Protein AF-I1C6S1-F1 (afdb_monomer)

Sequence (406 aa):
MVNEQPVQAHLFEYTTQLSVDSELRIRGAEKGIVPVQILFCLKEQNAKKINSHRWFFNAFGPILQPNICVLLDVGTRPGNTSIYHLWKAFDANRHVGGACGEICVMKGTACVDLLNPLVAAQNFEYKMSNILDKPLESVFGYISVLPGAFSAYRYAAIQNDIQGMGPLQKYFLGEQQADTENIFSANMYLAEDRILCFELLAKKHQQWVLNFVNLIFSWLGMANFYLTFYFVTKSLTLPEMDPLGDGWGERVFSGLWYLYIFLFISSFICSLGNRPQGSKWMFTLSVIAYGIIMMYMTFAGGWLAYRTLQKGMQSPEWDPNDTLKNFSLLMNQSEFRDVVISLLATYGLYILSSLFYMDPWHMITSFVQYLFLLPTYVNILNVYAFCNIHDVRQVKGKVIDCTLKI

Secondary structure (DSSP, 8-state):
-BTTBPP-EEEEEEEE--EE-TTS-EE-GGGTPPPEEEEEEEESS--HHHHHHHIIIIIIHHHH--SEEEEE-TTEEE-TTHHHHHHHHHHH-TT--EEE--EEE---GGGGGGGSHHHHHHHHHHHHIIIIIHHHHHHTT--S---TTEEEEEHHHH---TTS-SHHHHHHHHHHGGGS--HHHHHHTS-HHHHHHHHHHS-TT-------HHHHHHHHHHHHHHHHHHHHHHHTTSTTT-SS-TTHHHHHHHHHHHHHHHHHHHHHHHTSS--TTTTHHHHHHHHHHHHHHHHHHHHHHHHHHHHHHHHHHTSTT--TT-HHHHHHHHHHSHHHHHHHHHHIIIIIHHHHHHHHTT-THHHHHTHHHHHHHHHIIIIIIHHHHHH-TT-------S-EEE----

Solvent-accessible surface area (backbone atoms only — not comparable to full-atom values): 22698 Å² total; per-residue (Å²): 104,59,94,89,36,79,62,63,59,48,79,47,78,49,69,43,71,66,45,69,49,98,85,71,45,80,44,41,53,94,77,74,51,77,70,51,77,45,76,49,75,48,62,70,60,94,66,63,70,70,51,52,49,44,47,49,58,70,58,47,30,74,76,67,62,52,71,64,46,75,43,72,38,93,64,48,44,71,35,98,58,27,68,59,55,58,51,45,54,46,70,78,32,83,85,50,45,64,53,60,60,47,63,41,64,60,36,57,78,94,46,55,44,37,75,42,50,67,53,12,18,49,41,31,52,41,50,49,39,62,68,48,53,50,53,52,24,52,76,63,73,44,59,74,61,48,52,73,52,44,26,35,33,26,36,78,54,39,47,45,48,97,87,59,55,38,24,50,45,60,49,49,41,44,72,68,45,71,83,54,97,43,70,73,61,49,35,71,42,40,52,41,54,28,44,41,41,49,36,56,45,67,37,85,98,54,94,64,76,82,74,68,61,62,59,51,51,59,63,47,41,41,55,52,49,51,49,49,50,50,52,50,45,52,55,27,43,40,83,90,53,26,90,75,42,97,63,44,26,47,54,52,36,52,53,53,50,54,49,51,53,51,47,51,53,49,42,46,57,54,10,58,92,37,54,70,77,73,45,49,64,63,48,52,51,44,46,52,54,41,23,52,53,41,52,50,49,54,50,40,50,52,50,49,54,50,51,47,51,53,55,49,64,70,39,94,83,55,47,98,86,40,68,67,61,42,50,52,56,39,56,66,37,67,73,46,33,53,53,51,52,51,49,42,63,58,53,42,48,53,52,52,52,26,52,77,68,72,58,49,59,44,66,74,69,9,39,70,40,27,55,38,44,43,53,38,57,49,44,49,50,42,42,31,50,72,52,25,38,75,65,66,71,72,94,82,80,81,60,36,37,29,47,62,80,134

pLDDT: mean 76.9, std 16.36, range [26.27, 95.0]

Radius of gyration: 26.45 Å; Cα contacts (8 Å, |Δi|>4): 467; chains: 1; bounding box: 71×45×87 Å

Structure (mmCIF, N/CA/C/O backbone):
data_AF-I1C6S1-F1
#
_entry.id   AF-I1C6S1-F1
#
loop_
_atom_site.group_PDB
_atom_site.id
_atom_site.type_symbol
_atom_site.label_atom_id
_atom_site.label_alt_id
_atom_site.label_comp_id
_atom_site.label_asym_id
_atom_site.label_entity_id
_atom_site.label_seq_id
_atom_site.pdbx_PDB_ins_code
_atom_site.Cartn_x
_atom_site.Cartn_y
_atom_site.Cartn_z
_atom_site.occupancy
_atom_site.B_iso_or_equiv
_atom_site.auth_seq_id
_atom_site.auth_comp_id
_atom_site.auth_asym_id
_atom_site.auth_atom_id
_atom_site.pdbx_PDB_model_num
ATOM 1 N N . MET A 1 1 ? -15.145 19.100 37.276 1.00 70.00 1 MET A N 1
ATOM 2 C CA . MET A 1 1 ? -14.825 18.392 38.536 1.00 70.00 1 MET A CA 1
ATOM 3 C C . MET A 1 1 ? -16.113 17.773 39.047 1.00 70.00 1 MET A C 1
ATOM 5 O O . MET A 1 1 ? -17.128 18.454 39.007 1.00 70.00 1 MET A O 1
ATOM 9 N N . VAL A 1 2 ? -16.089 16.518 39.484 1.00 76.81 2 VAL A N 1
ATOM 10 C CA . VAL A 1 2 ? -17.194 15.871 40.213 1.00 76.81 2 VAL A CA 1
ATOM 11 C C . VAL A 1 2 ? -16.588 15.376 41.518 1.00 76.81 2 VAL A C 1
ATOM 13 O O . VAL A 1 2 ? -15.567 14.696 41.477 1.00 76.81 2 VAL A O 1
ATOM 16 N N . ASN A 1 3 ? -17.155 15.766 42.661 1.00 83.31 3 ASN A N 1
ATOM 17 C CA . ASN A 1 3 ? -16.587 15.489 43.990 1.00 83.31 3 ASN A CA 1
ATOM 18 C C . ASN A 1 3 ? -15.103 15.887 44.106 1.00 83.31 3 ASN A C 1
ATOM 20 O O . ASN A 1 3 ? -14.283 15.093 44.551 1.00 83.31 3 ASN A O 1
ATOM 24 N N . GLU A 1 4 ? -14.749 17.085 43.622 1.00 87.31 4 GLU A N 1
ATOM 25 C CA . GLU A 1 4 ? -13.370 17.616 43.630 1.00 87.31 4 GLU A CA 1
ATOM 26 C C . GLU A 1 4 ? -12.339 16.798 42.832 1.00 87.31 4 GLU A C 1
ATOM 28 O O . GLU A 1 4 ? -11.170 17.171 42.769 1.00 87.31 4 GLU A O 1
ATOM 33 N N . GLN A 1 5 ? -12.762 15.734 42.143 1.00 87.62 5 GLN A N 1
ATOM 34 C CA . GLN A 1 5 ? -11.915 14.999 41.216 1.00 87.62 5 GLN A CA 1
ATOM 35 C C . GLN A 1 5 ? -12.082 15.522 39.783 1.00 87.62 5 GLN A C 1
ATOM 37 O O . GLN A 1 5 ? -13.198 15.863 39.353 1.00 87.62 5 GLN A O 1
ATOM 42 N N . PRO A 1 6 ? -10.985 15.595 39.008 1.00 89.00 6 PRO A N 1
ATOM 43 C CA . PRO A 1 6 ? -11.053 15.951 37.601 1.00 89.00 6 PRO A CA 1
ATOM 44 C C . PRO A 1 6 ? -11.845 14.887 36.836 1.00 89.00 6 PRO A C 1
ATOM 46 O O . PRO A 1 6 ? -11.572 13.690 36.934 1.00 89.00 6 PRO A O 1
ATOM 49 N N . VAL A 1 7 ? -12.832 15.338 36.062 1.00 89.44 7 VAL A N 1
ATOM 50 C CA . VAL A 1 7 ? -13.646 14.455 35.219 1.00 89.44 7 VAL A CA 1
ATOM 51 C C . VAL A 1 7 ? -12.772 13.955 34.076 1.00 89.44 7 VAL A C 1
ATOM 53 O O . VAL A 1 7 ? -12.179 14.755 33.359 1.00 89.44 7 VAL A O 1
ATOM 56 N N . GLN A 1 8 ? -12.678 12.635 33.922 1.00 88.62 8 GLN A N 1
ATOM 57 C CA . GLN A 1 8 ? -11.880 12.010 32.862 1.00 88.62 8 GLN A CA 1
ATOM 58 C C . GLN A 1 8 ? -12.703 11.794 31.583 1.00 88.62 8 GLN A C 1
ATOM 60 O O . GLN A 1 8 ? -12.204 11.975 30.469 1.00 88.62 8 GLN A O 1
ATOM 65 N N . ALA A 1 9 ? -13.972 11.415 31.740 1.00 91.00 9 ALA A N 1
ATOM 66 C CA . ALA A 1 9 ? -14.909 11.187 30.649 1.00 91.00 9 ALA A CA 1
ATOM 67 C C . ALA A 1 9 ? -16.363 11.314 31.130 1.00 91.00 9 ALA A C 1
ATOM 69 O O . ALA A 1 9 ? -16.652 11.139 32.315 1.00 91.00 9 ALA A O 1
ATOM 70 N N . HIS A 1 10 ? -17.269 11.561 30.187 1.00 92.00 10 HIS A N 1
ATOM 71 C CA . HIS A 1 10 ? -18.719 11.521 30.360 1.00 92.00 10 HIS A CA 1
ATOM 72 C C . HIS A 1 10 ? -19.256 10.270 29.673 1.00 92.00 10 HIS A C 1
ATOM 74 O O . HIS A 1 10 ? -18.976 10.048 28.492 1.00 92.00 10 HIS A O 1
ATOM 80 N N . LEU A 1 11 ? -20.009 9.452 30.405 1.00 93.00 11 LEU A N 1
ATOM 81 C CA . LEU A 1 11 ? -20.562 8.195 29.911 1.00 93.00 11 LEU A CA 1
ATOM 82 C C . LEU A 1 11 ? -22.083 8.283 29.832 1.00 93.00 11 LEU A C 1
ATOM 84 O O . LEU A 1 11 ? -22.741 8.675 30.793 1.00 93.00 11 LEU A O 1
ATOM 88 N N . PHE A 1 12 ? -22.625 7.866 28.696 1.00 94.44 12 PHE A N 1
ATOM 89 C CA . PHE A 1 12 ? -24.053 7.766 28.449 1.00 94.44 12 PHE A CA 1
ATOM 90 C C . PHE A 1 12 ? -24.362 6.358 27.954 1.00 94.44 12 PHE A C 1
ATOM 92 O O . PHE A 1 12 ? -23.634 5.813 27.123 1.00 94.44 12 PHE A O 1
ATOM 99 N N . GLU A 1 13 ? -25.448 5.779 28.445 1.00 93.06 13 GLU A N 1
ATOM 100 C CA . GLU A 1 13 ? -25.899 4.447 28.066 1.00 93.06 13 GLU A CA 1
ATOM 101 C C . GLU A 1 13 ? -27.357 4.505 27.627 1.00 93.06 13 GLU A C 1
ATOM 103 O O . GLU A 1 13 ? -28.200 5.114 28.286 1.00 93.06 13 GLU A O 1
ATOM 108 N N . TYR A 1 14 ? -27.651 3.863 26.504 1.00 91.00 14 TYR A N 1
ATOM 109 C CA . TYR A 1 14 ? -29.000 3.745 25.983 1.00 91.00 14 TYR A CA 1
ATOM 110 C C . TYR A 1 14 ? -29.180 2.397 25.295 1.00 91.00 14 TYR A C 1
ATOM 112 O O . TYR A 1 14 ? -28.425 2.052 24.392 1.00 91.00 14 TYR A O 1
ATOM 120 N N . THR A 1 15 ? -30.204 1.639 25.682 1.00 89.81 15 THR A N 1
ATOM 121 C CA . THR A 1 15 ? -30.571 0.404 24.980 1.00 89.81 15 THR A CA 1
ATOM 122 C C . THR A 1 15 ? -31.765 0.670 24.080 1.00 89.81 15 THR A C 1
ATOM 124 O O . THR A 1 15 ? -32.845 1.029 24.547 1.00 89.81 15 THR A O 1
ATOM 127 N N . THR A 1 16 ? -31.565 0.487 22.778 1.00 85.12 16 THR A N 1
ATOM 128 C CA . THR A 1 16 ? -32.624 0.633 21.777 1.00 85.12 16 THR A CA 1
ATOM 129 C C . THR A 1 16 ? -33.661 -0.479 21.955 1.00 85.12 16 THR A C 1
ATOM 131 O O . THR A 1 16 ? -33.343 -1.663 21.872 1.00 85.12 16 THR A O 1
ATOM 134 N N . GLN A 1 17 ? -34.912 -0.103 22.224 1.00 76.31 17 GLN A N 1
ATOM 135 C CA . GLN A 1 17 ? -36.039 -1.046 22.334 1.00 76.31 17 GLN A CA 1
ATOM 136 C C . GLN A 1 17 ? -36.890 -1.099 21.056 1.00 76.31 17 GLN A C 1
ATOM 138 O O . GLN A 1 17 ? -37.646 -2.044 20.846 1.00 76.31 17 GLN A O 1
ATOM 143 N N . LEU A 1 18 ? -36.765 -0.080 20.203 1.00 74.50 18 LEU A N 1
ATOM 144 C CA . LEU A 1 18 ? -37.539 0.103 18.981 1.00 74.50 18 LEU A CA 1
ATOM 145 C C . LEU A 1 18 ? -36.581 0.391 17.824 1.00 74.50 18 LEU A C 1
ATOM 147 O O . LEU A 1 18 ? -35.690 1.230 17.948 1.00 74.50 18 LEU A O 1
ATOM 151 N N . SER A 1 19 ? -36.775 -0.294 16.702 1.00 72.50 19 SER A N 1
ATOM 152 C CA . SER A 1 19 ? -36.085 -0.021 15.441 1.00 72.50 19 SER A CA 1
ATOM 153 C C . SER A 1 19 ? -37.051 0.647 14.470 1.00 72.50 19 SER A C 1
ATOM 155 O O . SER A 1 19 ? -38.246 0.360 14.487 1.00 72.50 19 SER A O 1
ATOM 157 N N . VAL A 1 20 ? -36.555 1.549 13.631 1.00 75.00 20 VAL A N 1
ATOM 158 C CA . VAL A 1 20 ? -37.346 2.218 12.593 1.00 75.00 20 VAL A CA 1
ATOM 159 C C . VAL A 1 20 ? -36.806 1.754 11.246 1.00 75.00 20 VAL A C 1
ATOM 161 O O . VAL A 1 20 ? -35.611 1.896 10.991 1.00 75.00 20 VAL A O 1
ATOM 164 N N . ASP A 1 21 ? -37.657 1.152 10.414 1.00 73.81 21 ASP A N 1
ATOM 165 C CA . ASP A 1 21 ? -37.255 0.701 9.077 1.00 73.81 21 ASP A CA 1
ATOM 166 C C . ASP A 1 21 ? -37.187 1.855 8.056 1.00 73.81 21 ASP A C 1
ATOM 168 O O . ASP A 1 21 ? -37.503 3.008 8.357 1.00 73.81 21 ASP A O 1
ATOM 172 N N . SER A 1 22 ? -36.742 1.550 6.832 1.00 74.81 22 SER A N 1
ATOM 173 C CA . SER A 1 22 ? -36.632 2.504 5.718 1.00 74.81 22 SER A CA 1
ATOM 174 C C . SER A 1 22 ? -37.953 3.181 5.348 1.00 74.81 22 SER A C 1
ATOM 176 O O . SER A 1 22 ? -37.940 4.263 4.764 1.00 74.81 22 SER A O 1
ATOM 178 N N . GLU A 1 23 ? -39.088 2.578 5.709 1.00 82.88 23 GLU A N 1
ATOM 179 C CA . GLU A 1 23 ? -40.425 3.134 5.506 1.00 82.88 23 GLU A CA 1
ATOM 180 C C . GLU A 1 23 ? -40.945 3.899 6.736 1.00 82.88 23 GLU A C 1
ATOM 182 O O . GLU A 1 23 ? -42.141 4.187 6.817 1.00 82.88 23 GLU A O 1
ATOM 187 N N . LEU A 1 24 ? -40.068 4.229 7.694 1.00 78.69 24 LEU A N 1
ATOM 188 C CA . LEU A 1 24 ? -40.395 4.897 8.958 1.00 78.69 24 LEU A CA 1
ATOM 189 C C . LEU A 1 24 ? -41.366 4.105 9.846 1.00 78.69 24 LEU A C 1
ATOM 191 O O . LEU A 1 24 ? -42.055 4.678 10.693 1.00 78.69 24 LEU A O 1
ATOM 195 N N . ARG A 1 25 ? -41.433 2.779 9.689 1.00 79.56 25 ARG A N 1
ATOM 196 C CA . ARG A 1 25 ? -42.281 1.933 10.530 1.00 79.56 25 ARG A CA 1
ATOM 197 C C . ARG A 1 25 ? -41.491 1.454 11.729 1.00 79.56 25 ARG A C 1
ATOM 199 O O . ARG A 1 25 ? -40.398 0.900 11.608 1.00 79.56 25 ARG A O 1
ATOM 206 N N . ILE A 1 26 ? -42.095 1.629 12.895 1.00 77.31 26 ILE A N 1
ATOM 207 C CA . ILE A 1 26 ? -41.559 1.114 14.146 1.00 77.31 26 ILE A CA 1
ATOM 208 C C . ILE A 1 26 ? -41.688 -0.411 14.133 1.00 77.31 26 ILE A C 1
ATOM 210 O O . ILE A 1 26 ? -42.755 -0.969 13.865 1.00 77.31 26 ILE A O 1
ATOM 214 N N . ARG A 1 27 ? -40.585 -1.091 14.418 1.00 72.62 27 ARG A N 1
ATOM 215 C CA . ARG A 1 27 ? -40.508 -2.532 14.614 1.00 72.62 27 ARG A CA 1
ATOM 216 C C . ARG A 1 27 ? -39.891 -2.803 15.981 1.00 72.62 27 ARG A C 1
ATOM 218 O O . ARG A 1 27 ? -38.793 -2.329 16.269 1.00 72.62 27 ARG A O 1
ATOM 225 N N . GLY A 1 28 ? -40.616 -3.538 16.817 1.00 69.94 28 GLY A N 1
ATOM 226 C CA . GLY A 1 28 ? -40.153 -3.966 18.130 1.00 69.94 28 GLY A CA 1
ATOM 227 C C . GLY A 1 28 ? -39.590 -5.386 18.134 1.00 69.94 28 GLY A C 1
ATOM 228 O O . GLY A 1 28 ? -39.399 -6.028 17.092 1.00 69.94 28 GLY A O 1
ATOM 229 N N . ALA A 1 29 ? -39.369 -5.892 19.346 1.00 67.25 29 ALA A N 1
ATOM 230 C CA . ALA A 1 29 ? -38.900 -7.250 19.603 1.00 67.25 29 ALA A CA 1
ATOM 231 C C . ALA A 1 29 ? -39.845 -8.328 19.035 1.00 67.25 29 ALA A C 1
ATOM 233 O O . ALA A 1 29 ? -39.376 -9.407 18.673 1.00 67.25 29 ALA A O 1
ATOM 234 N N . GLU A 1 30 ? -41.146 -8.037 18.859 1.00 70.38 30 GLU A N 1
ATOM 235 C CA . GLU A 1 30 ? -42.109 -8.977 18.262 1.00 70.38 30 GLU A CA 1
ATOM 236 C C . GLU A 1 30 ? -41.764 -9.418 16.827 1.00 70.38 30 GLU A C 1
ATOM 238 O O . GLU A 1 30 ? -42.276 -10.431 16.355 1.00 70.38 30 GLU A O 1
ATOM 243 N N . LYS A 1 31 ? -40.873 -8.698 16.130 1.00 70.44 31 LYS A N 1
ATOM 244 C CA . LYS A 1 31 ? -40.375 -9.063 14.792 1.00 70.44 31 LYS A CA 1
ATOM 245 C C . LYS A 1 31 ? -38.963 -9.660 14.798 1.00 70.44 31 LYS A C 1
ATOM 247 O O . LYS A 1 31 ? -38.323 -9.703 13.751 1.00 70.44 31 LYS A O 1
ATOM 252 N N . GLY A 1 32 ? -38.472 -10.109 15.955 1.00 70.56 32 GLY A N 1
ATOM 253 C CA . GLY A 1 32 ? -37.143 -10.714 16.093 1.00 70.56 32 GLY A CA 1
ATOM 254 C C . GLY A 1 32 ? -35.993 -9.706 16.034 1.00 70.56 32 GLY A C 1
ATOM 255 O O . GLY A 1 32 ? -34.856 -10.088 15.763 1.00 70.56 32 GLY A O 1
ATOM 256 N N . ILE A 1 33 ? -36.274 -8.419 16.262 1.00 72.06 33 ILE A N 1
ATOM 257 C CA . ILE A 1 33 ? -35.238 -7.387 16.331 1.00 72.06 33 ILE A CA 1
ATOM 258 C C . ILE A 1 33 ? -34.552 -7.475 17.689 1.00 72.06 33 ILE A C 1
ATOM 260 O O . ILE A 1 33 ? -35.187 -7.331 18.733 1.00 72.06 33 ILE A O 1
ATOM 264 N N . VAL A 1 34 ? -33.245 -7.720 17.655 1.00 75.88 34 VAL A N 1
ATOM 265 C CA . VAL A 1 34 ? -32.411 -7.799 18.852 1.00 75.88 34 VAL A CA 1
ATOM 266 C C . VAL A 1 34 ? -32.103 -6.374 19.337 1.00 75.88 34 VAL A C 1
ATOM 268 O O . VAL A 1 34 ? -31.671 -5.554 18.522 1.00 75.88 34 VAL A O 1
ATOM 271 N N . PRO A 1 35 ? -32.308 -6.058 20.630 1.00 81.75 35 PRO A N 1
ATOM 272 C CA . PRO A 1 35 ? -31.956 -4.758 21.193 1.00 81.75 35 PRO A CA 1
ATOM 273 C C . PRO A 1 35 ? -30.472 -4.447 20.988 1.00 81.75 35 PRO A C 1
ATOM 275 O O . PRO A 1 35 ? -29.617 -5.301 21.226 1.00 81.75 35 PRO A O 1
ATOM 278 N N . VAL A 1 36 ? -30.157 -3.213 20.597 1.00 85.94 36 VAL A N 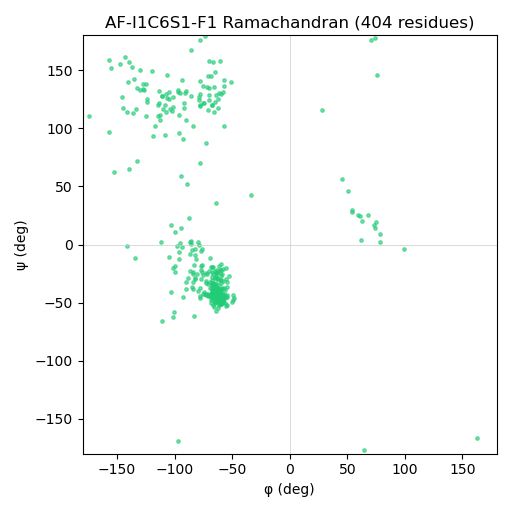1
ATOM 279 C CA . VAL A 1 36 ? -28.773 -2.726 20.526 1.00 85.94 36 VAL A CA 1
ATOM 280 C C . VAL A 1 36 ? -28.516 -1.809 21.714 1.00 85.94 36 VAL A C 1
ATOM 282 O O . VAL A 1 36 ? -29.148 -0.756 21.836 1.00 85.94 36 VAL A O 1
ATOM 285 N N . GLN A 1 37 ? -27.586 -2.208 22.579 1.00 90.62 37 GLN A N 1
ATOM 286 C CA . GLN A 1 37 ? -27.047 -1.366 23.643 1.00 90.62 37 GLN A CA 1
ATOM 287 C C . GLN A 1 37 ? -26.006 -0.412 23.051 1.00 90.62 37 GLN A C 1
ATOM 289 O O . GLN A 1 37 ? -25.070 -0.830 22.371 1.00 90.62 37 GLN A O 1
ATOM 294 N N . ILE A 1 38 ? -26.177 0.877 23.311 1.00 91.38 38 ILE A N 1
ATOM 295 C CA . ILE A 1 38 ? -25.301 1.949 22.855 1.00 91.38 38 ILE A CA 1
ATOM 296 C C . ILE A 1 38 ? -24.650 2.566 24.088 1.00 91.38 38 ILE A C 1
ATOM 298 O O . ILE A 1 38 ? -25.331 3.105 24.958 1.00 91.38 38 ILE A O 1
ATOM 302 N N . LEU A 1 39 ? -23.322 2.508 24.133 1.00 93.12 39 LEU A N 1
ATOM 303 C CA . LEU A 1 39 ? -22.500 3.180 25.133 1.00 93.12 39 LEU A CA 1
ATOM 304 C C . LEU A 1 39 ? -21.740 4.312 24.446 1.00 93.12 39 LEU A C 1
ATOM 306 O O . LEU A 1 39 ? -20.916 4.067 23.563 1.00 93.12 39 LEU A O 1
ATOM 310 N N . PHE A 1 40 ? -22.013 5.552 24.839 1.00 93.38 40 PHE A N 1
ATOM 311 C CA . PHE A 1 40 ? -21.313 6.730 24.343 1.00 93.38 40 PHE A CA 1
ATOM 312 C C . PHE A 1 40 ? -20.388 7.278 25.429 1.00 93.38 40 PHE A C 1
ATOM 314 O O . PHE A 1 40 ? -20.842 7.751 26.468 1.00 93.38 40 PHE A O 1
ATOM 321 N N . CYS A 1 41 ? -19.081 7.210 25.179 1.00 93.12 41 CYS A N 1
ATOM 322 C CA . CYS A 1 41 ? -18.044 7.704 26.079 1.00 93.12 41 CYS A CA 1
ATOM 323 C C . CYS A 1 41 ? -17.339 8.909 25.446 1.00 93.12 41 CYS A C 1
ATOM 325 O O . CYS A 1 41 ? -16.621 8.768 24.453 1.00 93.12 41 CYS A O 1
ATOM 327 N N . LEU A 1 42 ? -17.540 10.093 26.024 1.00 92.00 42 LEU A N 1
ATOM 328 C CA . LEU A 1 42 ? -16.892 11.332 25.611 1.00 92.00 42 LEU A CA 1
ATOM 329 C C . LEU A 1 42 ? -15.749 11.663 26.570 1.00 92.00 42 LEU A C 1
ATOM 331 O O . LEU A 1 42 ? -15.978 11.955 27.740 1.00 92.00 42 LEU A O 1
ATOM 335 N N . LYS A 1 43 ? -14.514 11.653 26.074 1.00 90.62 43 LYS A N 1
ATOM 336 C CA . LYS A 1 43 ? -13.332 12.026 26.864 1.00 90.62 43 LYS A CA 1
ATOM 337 C C . LYS A 1 43 ? -13.265 13.542 27.037 1.00 90.62 43 LYS A C 1
ATOM 339 O O . LYS A 1 43 ? -13.427 14.264 26.057 1.00 90.62 43 LYS A O 1
ATOM 344 N N . GLU A 1 44 ? -12.950 14.002 28.246 1.00 89.69 44 GLU A N 1
ATOM 345 C CA . GLU A 1 44 ? -12.831 15.438 28.553 1.00 89.69 44 GLU A CA 1
ATOM 346 C C . GLU A 1 44 ? -11.656 16.083 27.801 1.00 89.69 44 GLU A C 1
ATOM 348 O O . GLU A 1 44 ? -11.733 17.211 27.322 1.00 89.69 44 GLU A O 1
ATOM 353 N N . GLN A 1 45 ? -10.557 15.337 27.658 1.00 86.00 45 GLN A N 1
ATOM 354 C CA . GLN A 1 45 ? -9.363 15.769 26.940 1.00 86.00 45 GLN A CA 1
ATOM 355 C C . GLN A 1 45 ? -9.060 14.839 25.764 1.00 86.00 45 GLN A C 1
ATOM 357 O O . GLN A 1 45 ? -9.304 13.627 25.800 1.00 86.00 45 GLN A O 1
ATOM 362 N N . ASN A 1 46 ? -8.469 15.397 24.705 1.00 82.19 46 ASN A N 1
ATOM 363 C CA . ASN A 1 46 ? -8.034 14.610 23.558 1.00 82.19 46 ASN A CA 1
ATOM 364 C C . ASN A 1 46 ? -6.787 13.774 23.898 1.00 82.19 46 ASN A C 1
ATOM 366 O O . ASN A 1 46 ? -5.653 14.163 23.629 1.00 82.19 46 ASN A O 1
ATOM 370 N N . ALA A 1 47 ? -7.021 12.578 24.434 1.00 79.00 47 ALA A N 1
ATOM 371 C CA . ALA A 1 47 ? -5.987 11.613 24.795 1.00 79.00 47 ALA A CA 1
ATOM 372 C C . ALA A 1 47 ? -5.564 10.676 23.637 1.00 79.00 47 ALA A C 1
ATOM 374 O O . ALA A 1 47 ? -5.044 9.592 23.876 1.00 79.00 47 ALA A O 1
ATOM 375 N N . LYS A 1 48 ? -5.769 11.065 22.365 1.00 79.19 48 LYS A N 1
ATOM 376 C CA . LYS A 1 48 ? -5.377 10.287 21.162 1.00 79.19 48 LYS A CA 1
ATOM 377 C C . LYS A 1 48 ? -6.127 8.937 21.003 1.00 79.19 48 LYS A C 1
ATOM 379 O O . LYS A 1 48 ? -7.067 8.635 21.740 1.00 79.19 48 LYS A O 1
ATOM 384 N N . LYS A 1 49 ? -5.760 8.166 19.963 1.00 80.31 49 LYS A N 1
ATOM 385 C CA . LYS A 1 49 ? -6.393 6.896 19.530 1.00 80.31 49 LYS A CA 1
ATOM 386 C C . LYS A 1 49 ? -6.224 5.773 20.560 1.00 80.31 49 LYS A C 1
ATOM 388 O O . LYS A 1 49 ? -7.228 5.242 21.021 1.00 80.31 49 LYS A O 1
ATOM 393 N N . ILE A 1 50 ? -4.985 5.491 20.976 1.00 80.12 50 ILE A N 1
ATOM 394 C CA . ILE A 1 50 ? -4.650 4.377 21.882 1.00 80.12 50 ILE A CA 1
ATOM 395 C C . ILE A 1 50 ? -5.425 4.424 23.208 1.00 80.12 50 ILE A C 1
ATOM 397 O O . ILE A 1 50 ? -5.958 3.414 23.657 1.00 80.12 50 ILE A O 1
ATOM 401 N N . ASN A 1 51 ? -5.620 5.617 23.771 1.00 86.44 51 ASN A N 1
ATOM 402 C CA . ASN A 1 51 ? -6.417 5.794 24.978 1.00 86.44 51 ASN A CA 1
ATOM 403 C C . ASN A 1 51 ? -7.899 5.429 24.767 1.00 86.44 51 ASN A C 1
ATOM 405 O O . ASN A 1 51 ? -8.540 4.869 25.650 1.00 86.44 51 ASN A O 1
ATOM 409 N N . SER A 1 52 ? -8.449 5.697 23.578 1.00 88.12 52 SER A N 1
ATOM 410 C CA . SER A 1 52 ? -9.817 5.280 23.229 1.00 88.12 52 SER A CA 1
ATOM 411 C C . SER A 1 52 ? -9.926 3.755 23.161 1.00 88.12 52 SER A C 1
ATOM 413 O O . S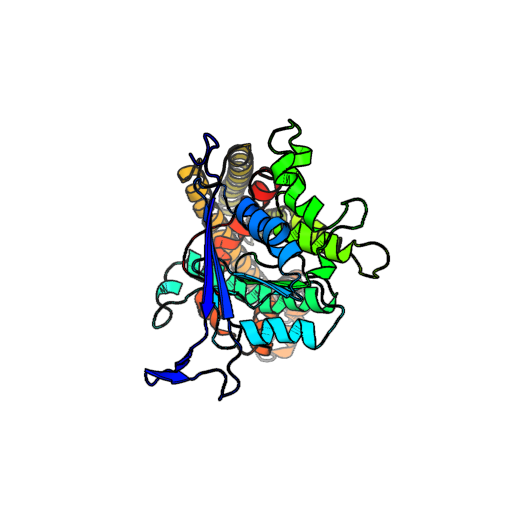ER A 1 52 ? -10.904 3.186 23.638 1.00 88.12 52 SER A O 1
ATOM 415 N N . HIS A 1 53 ? -8.895 3.078 22.644 1.00 88.88 53 HIS A N 1
ATOM 416 C CA . HIS A 1 53 ? -8.826 1.617 22.677 1.00 88.88 53 HIS A CA 1
ATOM 417 C C . HIS A 1 53 ? -8.696 1.089 24.110 1.00 88.88 53 HIS A C 1
ATOM 419 O O . HIS A 1 53 ? -9.260 0.044 24.415 1.00 88.88 53 HIS A O 1
ATOM 425 N N . ARG A 1 54 ? -8.012 1.808 25.010 1.00 88.00 54 ARG A N 1
ATOM 426 C CA . ARG A 1 54 ? -7.925 1.446 26.434 1.00 88.00 54 ARG A CA 1
ATOM 427 C C . ARG A 1 54 ? -9.296 1.484 27.106 1.00 88.00 54 ARG A C 1
ATOM 429 O O . ARG A 1 54 ? -9.647 0.530 27.793 1.00 88.00 54 ARG A O 1
ATOM 436 N N . TRP A 1 55 ? -10.094 2.524 26.860 1.00 90.94 55 TRP A N 1
ATOM 437 C CA . TRP A 1 55 ? -11.495 2.558 27.298 1.00 90.94 55 TRP A CA 1
ATOM 438 C C . TRP A 1 55 ? -12.282 1.364 26.746 1.00 90.94 55 TRP A C 1
ATOM 440 O O . TRP A 1 55 ? -12.955 0.660 27.493 1.00 90.94 55 TRP A O 1
ATOM 450 N N . PHE A 1 56 ? -12.141 1.084 25.453 1.00 92.06 56 PHE A N 1
ATOM 451 C CA . PHE A 1 56 ? -12.840 -0.019 24.802 1.00 92.06 56 PHE A CA 1
ATOM 452 C C . PHE A 1 56 ? -12.463 -1.402 25.369 1.00 92.06 56 PHE A C 1
ATOM 454 O O . PHE A 1 56 ? -13.337 -2.137 25.824 1.00 92.06 56 PHE A O 1
ATOM 461 N N . PHE A 1 57 ? -11.174 -1.750 25.397 1.00 91.31 57 PHE A N 1
ATOM 462 C CA . PHE A 1 57 ? -10.707 -3.086 25.774 1.00 91.31 57 PHE A CA 1
ATOM 463 C C . PHE A 1 57 ? -10.543 -3.302 27.278 1.00 91.31 57 PHE A C 1
ATOM 465 O O . PHE A 1 57 ? -10.827 -4.402 27.738 1.00 91.31 57 PHE A O 1
ATOM 472 N N . ASN A 1 58 ? -10.089 -2.298 28.038 1.00 89.50 58 ASN A N 1
ATOM 473 C CA . ASN A 1 58 ? -9.755 -2.468 29.459 1.00 89.50 58 ASN A CA 1
ATOM 474 C C . ASN A 1 58 ? -10.836 -1.936 30.407 1.00 89.50 58 ASN A C 1
ATOM 476 O O . ASN A 1 58 ? -10.850 -2.353 31.561 1.00 89.50 58 ASN A O 1
ATOM 480 N N . ALA A 1 59 ? -11.722 -1.038 29.958 1.00 90.94 59 ALA A N 1
ATOM 481 C CA . ALA A 1 59 ? -12.836 -0.563 30.784 1.00 90.94 59 ALA A CA 1
ATOM 482 C C . ALA A 1 59 ? -14.150 -1.268 30.421 1.00 90.94 59 ALA A C 1
ATOM 484 O O . ALA A 1 59 ? -14.732 -1.939 31.267 1.00 90.94 59 ALA A O 1
ATOM 485 N N . PHE A 1 60 ? -14.598 -1.182 29.164 1.00 93.06 60 PHE A N 1
ATOM 486 C CA . PHE A 1 60 ? -15.874 -1.786 28.752 1.00 93.06 60 PHE A CA 1
ATOM 487 C C . PHE A 1 60 ? -15.767 -3.293 28.494 1.00 93.06 60 PHE A C 1
ATOM 489 O O . PHE A 1 60 ? -16.650 -4.051 28.892 1.00 93.06 60 PHE A O 1
ATOM 496 N N . GLY A 1 61 ? -14.674 -3.746 27.874 1.00 92.44 61 GLY A N 1
ATOM 497 C CA . GLY A 1 61 ? -14.437 -5.153 27.539 1.00 92.44 61 GLY A CA 1
ATOM 498 C C . GLY A 1 61 ? -14.635 -6.135 28.705 1.00 92.44 61 GLY A C 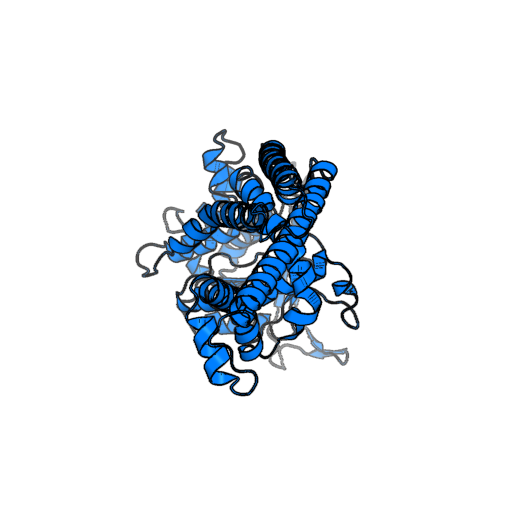1
ATOM 499 O O . GLY A 1 61 ? -15.350 -7.121 28.526 1.00 92.44 61 GLY A O 1
ATOM 500 N N . PRO A 1 62 ? -14.059 -5.912 29.904 1.00 91.69 62 PRO A N 1
ATOM 501 C CA . PRO A 1 62 ? -14.202 -6.840 31.026 1.00 91.69 62 PRO A CA 1
ATOM 502 C C . PRO A 1 62 ? -15.625 -6.906 31.586 1.00 91.69 62 PRO A C 1
ATOM 504 O O . PRO A 1 62 ? -16.010 -7.948 32.106 1.00 91.69 62 PRO A O 1
ATOM 507 N N . ILE A 1 63 ? -16.392 -5.817 31.461 1.00 92.69 63 ILE A N 1
ATOM 508 C CA . ILE A 1 63 ? -17.778 -5.721 31.935 1.00 92.69 63 ILE A CA 1
ATOM 509 C C . ILE A 1 63 ? -18.719 -6.435 30.960 1.00 92.69 63 ILE A C 1
ATOM 511 O O . ILE A 1 63 ? -19.573 -7.209 31.379 1.00 92.69 63 ILE A O 1
ATOM 515 N N . LEU A 1 64 ? -18.553 -6.187 29.658 1.00 92.25 64 LEU A N 1
ATOM 516 C CA . LEU A 1 64 ? -19.440 -6.717 28.618 1.00 92.25 64 LEU A CA 1
ATOM 517 C C . LEU A 1 64 ? -19.078 -8.138 28.171 1.00 92.25 64 LEU A C 1
ATOM 519 O O . LEU A 1 64 ? -19.926 -8.829 27.617 1.00 92.25 64 LEU A O 1
ATOM 523 N N . GLN A 1 65 ? -17.820 -8.549 28.358 1.00 93.44 65 GLN A N 1
ATOM 524 C CA . GLN A 1 65 ? -17.267 -9.829 27.899 1.00 93.44 65 GLN A CA 1
ATOM 525 C C . GLN A 1 65 ? -17.659 -10.172 26.445 1.00 93.44 65 GLN A C 1
ATOM 527 O O . GLN A 1 65 ? -18.244 -11.226 26.185 1.00 93.44 65 GLN A O 1
ATOM 532 N N . PRO A 1 66 ? -17.365 -9.289 25.469 1.00 93.62 66 PRO A N 1
ATOM 533 C CA . PRO A 1 66 ? -17.791 -9.500 24.092 1.00 93.62 66 PRO A CA 1
ATOM 534 C C . PRO A 1 66 ? -17.113 -10.734 23.487 1.00 93.62 66 PRO A C 1
ATOM 536 O O . PRO A 1 66 ? -15.956 -11.020 23.769 1.00 93.62 66 PRO A O 1
ATOM 539 N N . ASN A 1 67 ? -17.791 -11.436 22.577 1.00 91.44 67 ASN A N 1
ATOM 540 C CA . ASN A 1 67 ? -17.154 -12.518 21.814 1.00 91.44 67 ASN A CA 1
ATOM 541 C C . ASN A 1 67 ? -16.170 -11.966 20.768 1.00 91.44 67 ASN A C 1
ATOM 543 O O . ASN A 1 67 ? -15.071 -12.497 20.572 1.00 91.44 67 ASN A O 1
ATOM 547 N N . ILE A 1 68 ? -16.584 -10.897 20.083 1.00 90.88 68 ILE A N 1
ATOM 548 C CA . ILE A 1 68 ? -15.857 -10.249 18.990 1.00 90.88 68 ILE A CA 1
ATOM 549 C C . ILE A 1 68 ? -15.868 -8.743 19.235 1.00 90.88 68 ILE A C 1
ATOM 551 O O . ILE A 1 68 ? -16.901 -8.152 19.544 1.00 90.88 68 ILE A O 1
ATOM 555 N N . CYS A 1 69 ? -14.706 -8.135 19.068 1.00 91.25 69 CYS A N 1
ATOM 556 C CA . CYS A 1 69 ? -14.459 -6.713 19.197 1.00 91.25 69 CYS A CA 1
ATOM 557 C C . CYS A 1 69 ? -14.208 -6.127 17.809 1.00 91.25 69 CYS A C 1
ATOM 559 O O . CYS A 1 69 ? -13.253 -6.539 17.157 1.00 91.25 69 CYS A O 1
ATOM 561 N N . VAL A 1 70 ? -15.022 -5.169 17.366 1.00 89.12 70 VAL A N 1
ATOM 562 C CA . VAL A 1 70 ? -14.847 -4.490 16.071 1.00 89.12 70 VAL A CA 1
ATOM 563 C C . VAL A 1 70 ? -14.356 -3.065 16.309 1.00 89.12 70 VAL A C 1
ATOM 565 O O . VAL A 1 70 ? -14.945 -2.335 17.103 1.00 89.12 70 VAL A O 1
ATOM 568 N N . LEU A 1 71 ? -13.291 -2.675 15.614 1.00 87.75 71 LEU A N 1
ATOM 569 C CA . LEU A 1 71 ? -12.756 -1.319 15.584 1.00 87.75 71 LEU A CA 1
ATOM 570 C C . LEU A 1 71 ? -13.124 -0.673 14.245 1.00 87.75 71 LEU A C 1
ATOM 572 O O . LEU A 1 71 ? -12.831 -1.224 13.181 1.00 87.75 71 LEU A O 1
ATOM 576 N N . LEU A 1 72 ? -13.774 0.487 14.309 1.00 86.75 72 LEU A N 1
ATOM 577 C CA . LEU A 1 72 ? -14.195 1.267 13.149 1.00 86.75 72 LEU A CA 1
ATOM 578 C C . LEU A 1 72 ? -13.814 2.733 13.372 1.00 86.75 72 LEU A C 1
ATOM 580 O O . LEU A 1 72 ? -14.316 3.374 14.297 1.00 86.75 72 LEU A O 1
ATOM 584 N N . ASP A 1 73 ? -12.933 3.258 12.524 1.00 83.38 73 ASP A N 1
ATOM 585 C CA . ASP A 1 73 ? -12.509 4.654 12.609 1.00 83.38 73 ASP A CA 1
ATOM 586 C C . ASP A 1 73 ? -13.628 5.614 12.172 1.00 83.38 73 ASP A C 1
ATOM 588 O O . ASP A 1 73 ? -14.392 5.363 11.235 1.00 83.38 73 ASP A O 1
ATOM 592 N N . VAL A 1 74 ? -13.686 6.778 12.822 1.00 77.75 74 VAL A N 1
ATOM 593 C CA . VAL A 1 74 ? -14.575 7.874 12.414 1.00 77.75 74 VAL A CA 1
ATOM 594 C C . VAL A 1 74 ? -14.147 8.382 11.036 1.00 77.75 74 VAL A C 1
ATOM 596 O O . VAL A 1 74 ? -13.013 8.826 10.854 1.00 77.75 74 VAL A O 1
ATOM 599 N N . GLY A 1 75 ? -15.074 8.350 10.078 1.00 76.69 75 GLY A N 1
ATOM 600 C CA . GLY A 1 75 ? -14.815 8.678 8.672 1.00 76.69 75 GLY A CA 1
ATOM 601 C C . GLY A 1 75 ? -14.620 7.452 7.776 1.00 76.69 75 GLY A C 1
ATOM 602 O O . GLY A 1 75 ? -14.516 7.617 6.563 1.00 76.69 75 GLY A O 1
ATOM 603 N N . THR A 1 76 ? -14.624 6.243 8.341 1.00 77.56 76 THR A N 1
ATOM 604 C CA . THR A 1 76 ? -14.713 5.003 7.570 1.00 77.56 76 THR A CA 1
ATOM 605 C C . THR A 1 76 ? -16.173 4.667 7.301 1.00 77.56 76 THR A C 1
ATOM 607 O O . THR A 1 76 ? -16.984 4.596 8.228 1.00 77.56 76 THR A O 1
ATOM 610 N N . ARG A 1 77 ? -16.517 4.425 6.035 1.00 83.06 77 ARG A N 1
ATOM 611 C CA . ARG A 1 77 ? -17.847 3.940 5.661 1.00 83.06 77 ARG A CA 1
ATOM 612 C C . ARG A 1 77 ? -17.810 2.415 5.516 1.00 83.06 77 ARG A C 1
ATOM 614 O O . ARG A 1 77 ? -17.166 1.926 4.594 1.00 83.06 77 ARG A O 1
ATOM 621 N N . PRO A 1 78 ? -18.464 1.641 6.398 1.00 81.62 78 PRO A N 1
ATOM 622 C CA . PRO A 1 78 ? -18.632 0.215 6.163 1.00 81.62 78 PRO A CA 1
ATOM 623 C C . PRO A 1 78 ? -19.655 -0.011 5.041 1.00 81.62 78 PRO A C 1
ATOM 625 O O . PRO A 1 78 ? -20.723 0.605 5.029 1.00 81.62 78 PRO A O 1
ATOM 628 N N . GLY A 1 79 ? -19.355 -0.922 4.114 1.00 81.19 79 GLY A N 1
ATOM 629 C CA . GLY A 1 79 ? -20.338 -1.419 3.154 1.00 81.19 79 GLY A CA 1
ATOM 630 C C . GLY A 1 79 ? -21.522 -2.116 3.841 1.00 81.19 79 GLY A C 1
ATOM 631 O O . GLY A 1 79 ? -21.402 -2.614 4.958 1.00 81.19 79 GLY A O 1
ATOM 632 N N . ASN A 1 80 ? -22.664 -2.204 3.154 1.00 81.69 80 ASN A N 1
ATOM 633 C CA . ASN A 1 80 ? -23.934 -2.666 3.741 1.00 81.69 80 ASN A CA 1
ATOM 634 C C . ASN A 1 80 ? -23.865 -4.052 4.414 1.00 81.69 80 ASN A C 1
ATOM 636 O O . ASN A 1 80 ? -24.602 -4.313 5.359 1.00 81.69 80 ASN A O 1
ATOM 640 N N . THR A 1 81 ? -22.991 -4.943 3.940 1.00 83.44 81 THR A N 1
ATOM 641 C CA . THR A 1 81 ? -22.814 -6.305 4.473 1.00 83.44 81 THR A CA 1
ATOM 642 C C . THR A 1 81 ? -21.464 -6.512 5.164 1.00 83.44 81 THR A C 1
ATOM 644 O O . THR A 1 81 ? -21.166 -7.620 5.613 1.00 83.44 81 THR A O 1
ATOM 647 N N . SER A 1 82 ? -20.624 -5.477 5.269 1.00 82.56 82 SER A N 1
ATOM 648 C CA . SER A 1 82 ? -19.221 -5.638 5.665 1.00 82.56 82 SER A CA 1
ATOM 649 C C . SER A 1 82 ? -19.073 -6.132 7.106 1.00 82.56 82 SER A C 1
ATOM 651 O O . SER A 1 82 ? -18.315 -7.063 7.359 1.00 82.56 82 SER A O 1
ATOM 653 N N . ILE A 1 83 ? -19.859 -5.596 8.043 1.00 85.19 83 ILE A N 1
ATOM 654 C CA . ILE A 1 83 ? -19.850 -6.033 9.449 1.00 85.19 83 ILE A CA 1
ATOM 655 C C . ILE A 1 83 ? -20.292 -7.499 9.566 1.00 85.19 83 ILE A C 1
ATOM 657 O O . ILE A 1 83 ? -19.675 -8.269 10.300 1.00 85.19 83 ILE A O 1
ATOM 661 N N . TYR A 1 84 ? -21.315 -7.905 8.805 1.00 86.12 84 TYR A N 1
ATOM 662 C CA . TYR A 1 84 ? -21.789 -9.290 8.784 1.00 86.12 84 TYR A CA 1
ATOM 663 C C . TYR A 1 84 ? -20.710 -10.251 8.275 1.00 86.12 84 TYR A C 1
ATOM 665 O O . TYR A 1 84 ? -20.448 -11.267 8.914 1.00 86.12 84 TYR A O 1
ATOM 673 N N . HIS A 1 85 ? -20.052 -9.935 7.156 1.00 81.94 85 HIS A N 1
ATOM 674 C CA . HIS A 1 85 ? -18.989 -10.784 6.611 1.00 81.94 85 HIS A CA 1
ATOM 675 C C . HIS A 1 85 ? -17.769 -10.848 7.529 1.00 81.94 85 HIS A C 1
ATOM 677 O O . HIS A 1 85 ? -17.189 -11.921 7.696 1.00 81.94 85 HIS A O 1
ATOM 683 N N . LEU A 1 86 ? -17.423 -9.729 8.168 1.00 82.94 86 LEU A N 1
ATOM 684 C CA . LEU A 1 86 ? -16.344 -9.679 9.145 1.00 82.94 86 LEU A CA 1
ATOM 685 C C . LEU A 1 86 ? -16.646 -10.590 10.340 1.00 82.94 86 LEU A C 1
ATOM 687 O O . LEU A 1 86 ? -15.800 -11.388 10.725 1.00 82.94 86 LEU A O 1
ATOM 691 N N . TRP A 1 87 ? -17.867 -10.533 10.877 1.00 86.00 87 TRP A N 1
ATOM 692 C CA . TRP A 1 87 ? -18.329 -11.437 11.932 1.00 86.00 87 TRP A CA 1
ATOM 693 C C . TRP A 1 87 ? -18.354 -12.905 11.475 1.00 86.00 87 TRP A C 1
ATOM 695 O O . TRP A 1 87 ? -17.852 -13.779 12.182 1.00 86.00 87 TRP A O 1
ATOM 705 N N . LYS A 1 88 ? -18.861 -13.179 10.265 1.00 84.25 88 LYS A N 1
ATOM 706 C CA . LYS A 1 88 ? -18.963 -14.531 9.695 1.00 84.25 88 LYS A CA 1
ATOM 707 C C . LYS A 1 88 ? -17.604 -15.227 9.600 1.00 84.25 88 LYS A C 1
ATOM 709 O O . LYS A 1 88 ? -17.547 -16.441 9.762 1.00 84.25 88 LYS A O 1
ATOM 714 N N . ALA A 1 89 ? -16.511 -14.490 9.391 1.00 81.25 89 ALA A N 1
ATOM 715 C CA . ALA A 1 89 ? -15.161 -15.059 9.399 1.00 81.25 89 ALA A CA 1
ATOM 716 C C . ALA A 1 89 ? -14.799 -15.705 10.754 1.00 81.25 89 ALA A C 1
ATOM 718 O O . ALA A 1 89 ? -14.189 -16.773 10.791 1.00 81.25 89 ALA A O 1
ATOM 719 N N . PHE A 1 90 ? -15.224 -15.099 11.868 1.00 82.81 90 PHE A N 1
ATOM 720 C CA . PHE A 1 90 ? -15.021 -15.648 13.214 1.00 82.81 90 PHE A CA 1
ATOM 721 C C . PHE A 1 90 ? -15.987 -16.783 13.554 1.00 82.81 90 PHE A C 1
ATOM 723 O O . PHE A 1 90 ? -15.641 -17.640 14.371 1.00 82.81 90 PHE A O 1
ATOM 730 N N . ASP A 1 91 ? -17.191 -16.766 12.985 1.00 85.94 91 ASP A N 1
ATOM 731 C CA . ASP A 1 91 ? -18.184 -17.828 13.167 1.00 85.94 91 ASP A CA 1
ATOM 732 C C . ASP A 1 91 ? -17.786 -19.097 12.395 1.00 85.94 91 ASP A C 1
ATOM 734 O O . ASP A 1 91 ? -17.786 -20.198 12.944 1.00 85.94 91 ASP A O 1
ATOM 738 N N . ALA A 1 92 ? -17.325 -18.929 11.152 1.00 80.75 92 ALA A N 1
ATOM 739 C CA . ALA A 1 92 ? -16.877 -20.021 10.294 1.00 80.75 92 ALA A CA 1
ATOM 740 C C . ALA A 1 92 ? -15.620 -20.727 10.825 1.00 80.75 92 ALA A C 1
ATOM 742 O O . ALA A 1 92 ? -15.475 -21.936 10.647 1.00 80.75 92 ALA A O 1
ATOM 743 N N . ASN A 1 93 ? -14.705 -19.996 11.473 1.00 77.12 93 ASN A N 1
ATOM 744 C CA . ASN A 1 93 ? -13.482 -20.573 12.022 1.00 77.12 93 ASN A CA 1
ATOM 745 C C . ASN A 1 93 ? -13.175 -20.049 13.435 1.00 77.12 93 ASN A C 1
ATOM 747 O O . ASN A 1 93 ? -12.803 -18.892 13.655 1.00 77.12 93 ASN A O 1
ATOM 751 N N . ARG A 1 94 ? -13.259 -20.962 14.411 1.00 78.62 94 ARG A N 1
ATOM 752 C CA . ARG A 1 94 ? -13.006 -20.679 15.833 1.00 78.62 94 ARG A CA 1
ATOM 753 C C . ARG A 1 94 ? -11.561 -20.272 16.132 1.00 78.62 94 ARG A C 1
ATOM 755 O O . ARG A 1 94 ? -11.338 -19.586 17.125 1.00 78.62 94 ARG A O 1
ATOM 762 N N . HIS A 1 95 ? -10.607 -20.640 15.279 1.00 76.56 95 HIS A N 1
ATOM 763 C CA . HIS A 1 95 ? -9.187 -20.321 15.450 1.00 76.56 95 HIS A CA 1
ATOM 764 C C . HIS A 1 95 ? -8.796 -18.937 14.913 1.00 76.56 95 HIS A C 1
ATOM 766 O O . HIS A 1 95 ? -7.667 -18.503 15.122 1.00 76.56 95 HIS A O 1
ATOM 772 N N . VAL A 1 96 ? -9.714 -18.207 14.270 1.00 78.31 96 VAL A N 1
ATOM 773 C CA . VAL A 1 96 ? -9.445 -16.835 13.816 1.00 78.31 96 VAL A CA 1
ATOM 774 C C . VAL A 1 96 ? -9.370 -15.900 15.024 1.00 78.31 96 VAL A C 1
ATOM 776 O O . VAL A 1 96 ? -10.355 -15.722 15.751 1.00 78.31 96 VAL A O 1
ATOM 779 N N . GLY A 1 97 ? -8.185 -15.323 15.242 1.00 76.06 97 GLY A N 1
ATOM 780 C CA . GLY A 1 97 ? -7.906 -14.347 16.302 1.00 76.06 97 GLY A CA 1
ATOM 781 C C . GLY A 1 97 ? -8.168 -12.895 15.890 1.00 76.06 97 GLY A C 1
ATOM 782 O O . GLY A 1 97 ? -8.565 -12.088 16.730 1.00 76.06 97 GLY A O 1
ATOM 783 N N . GLY A 1 98 ? -8.025 -12.578 14.601 1.00 82.12 98 GLY A N 1
ATOM 784 C CA . GLY A 1 98 ? -8.286 -11.256 14.038 1.00 82.12 98 GLY A CA 1
ATOM 785 C C . GLY A 1 98 ? -8.616 -11.325 12.548 1.00 82.12 98 GLY A C 1
ATOM 786 O O . GLY A 1 98 ? -8.193 -12.250 11.858 1.00 82.12 98 GLY A O 1
ATOM 787 N N . ALA A 1 99 ? -9.398 -10.363 12.067 1.00 79.31 99 ALA A N 1
ATOM 788 C CA . ALA A 1 99 ? -9.822 -10.261 10.675 1.00 79.31 99 ALA A CA 1
ATOM 789 C C . ALA A 1 99 ? -9.970 -8.789 10.267 1.00 79.31 99 ALA A C 1
ATOM 791 O O . ALA A 1 99 ? -10.209 -7.917 11.105 1.00 79.31 99 ALA A O 1
ATOM 792 N N . CYS A 1 100 ? -9.844 -8.499 8.973 1.00 79.56 100 CYS A N 1
ATOM 793 C CA . CYS A 1 100 ? -10.089 -7.168 8.421 1.00 79.56 100 CYS A CA 1
ATOM 794 C C . CYS A 1 100 ? -10.823 -7.249 7.085 1.00 79.56 100 CYS A C 1
ATOM 796 O O . CYS A 1 100 ? -10.783 -8.278 6.414 1.00 79.56 100 CYS A O 1
ATOM 798 N N . GLY A 1 101 ? -11.502 -6.161 6.721 1.00 69.50 101 GLY A N 1
ATOM 799 C CA . GLY A 1 101 ? -12.098 -6.012 5.395 1.00 69.50 101 GLY A CA 1
ATOM 800 C C . GLY A 1 101 ? -11.119 -5.458 4.359 1.00 69.50 101 GLY A C 1
ATOM 801 O O . GLY A 1 101 ? -10.062 -4.921 4.707 1.00 69.50 101 GLY A O 1
ATOM 802 N N . GLU A 1 102 ? -11.499 -5.546 3.081 1.00 74.31 102 GLU A N 1
ATOM 803 C CA . GLU A 1 102 ? -10.847 -4.772 2.022 1.00 74.31 102 GLU A CA 1
ATOM 804 C C . GLU A 1 102 ? -11.118 -3.275 2.251 1.00 74.31 102 GLU A C 1
ATOM 806 O O . GLU A 1 102 ? -12.230 -2.835 2.566 1.00 74.31 102 GLU A O 1
ATOM 811 N N . ILE A 1 103 ? -10.053 -2.497 2.094 1.00 72.31 103 ILE A N 1
ATOM 812 C CA . ILE A 1 103 ? -10.070 -1.042 2.159 1.00 72.31 103 ILE A CA 1
ATOM 813 C C . ILE A 1 103 ? -9.960 -0.502 0.742 1.00 72.31 103 ILE A C 1
ATOM 815 O O . ILE A 1 103 ? -9.057 -0.893 0.001 1.00 72.31 103 ILE A O 1
ATOM 819 N N . CYS A 1 104 ? -10.840 0.430 0.383 1.00 72.69 104 CYS A N 1
ATOM 820 C CA . CYS A 1 104 ? -10.775 1.129 -0.888 1.00 72.69 104 CYS A CA 1
ATOM 821 C C . CYS A 1 104 ? -10.876 2.650 -0.709 1.00 72.69 104 CYS A C 1
ATOM 823 O O . CYS A 1 104 ? -11.476 3.174 0.231 1.00 72.69 104 CYS A O 1
ATOM 825 N N . VAL A 1 105 ? -10.240 3.381 -1.621 1.00 75.56 105 VAL A N 1
ATOM 826 C CA . VAL A 1 105 ? -10.286 4.846 -1.612 1.00 75.56 105 VAL A CA 1
ATOM 827 C C . VAL A 1 105 ? -11.616 5.305 -2.193 1.00 75.56 105 VAL A C 1
ATOM 829 O O . VAL A 1 105 ? -12.081 4.753 -3.194 1.00 75.56 105 VAL A O 1
ATOM 832 N N . MET A 1 106 ? -12.213 6.351 -1.619 1.00 73.50 106 MET A N 1
ATOM 833 C CA . MET A 1 106 ? -13.344 7.007 -2.266 1.00 73.50 106 MET A CA 1
ATOM 834 C C . MET A 1 106 ? -12.893 7.664 -3.571 1.00 73.50 106 MET A C 1
ATOM 836 O O . MET A 1 106 ? -12.114 8.614 -3.575 1.00 73.50 106 MET A O 1
ATOM 840 N N . LYS A 1 107 ? -13.408 7.144 -4.687 1.00 76.50 107 LYS A N 1
ATOM 841 C CA . LYS A 1 107 ? -13.085 7.617 -6.042 1.00 76.50 107 LYS A CA 1
ATOM 842 C C . LYS A 1 107 ? -13.903 8.856 -6.445 1.00 76.50 107 LYS A C 1
ATOM 844 O O . LYS A 1 107 ? -13.631 9.455 -7.482 1.00 76.50 107 LYS A O 1
ATOM 849 N N . GLY A 1 108 ? -14.897 9.242 -5.643 1.00 75.62 108 GLY A N 1
ATOM 850 C CA . GLY A 1 108 ? -15.843 10.309 -5.972 1.00 75.62 108 GLY A CA 1
ATOM 851 C C . GLY A 1 108 ? -16.816 9.916 -7.091 1.00 75.62 108 GLY A C 1
ATOM 852 O O . GLY A 1 108 ? -16.731 8.830 -7.675 1.00 75.62 108 GLY A O 1
ATOM 853 N N . THR A 1 109 ? -17.767 10.801 -7.398 1.00 74.75 109 THR A N 1
ATOM 854 C CA . THR A 1 109 ? -18.706 10.601 -8.513 1.00 74.75 109 THR A CA 1
ATOM 855 C C . THR A 1 109 ? -17.924 10.487 -9.820 1.00 74.75 109 THR A C 1
ATOM 857 O O . THR A 1 109 ? -17.060 11.316 -10.090 1.00 74.75 109 THR A O 1
ATOM 860 N N . ALA A 1 110 ? -18.202 9.452 -10.617 1.00 77.94 110 ALA A N 1
ATOM 861 C CA . ALA A 1 110 ? -17.511 9.186 -11.884 1.00 77.94 110 ALA A CA 1
ATOM 862 C C . ALA A 1 110 ? -15.969 9.110 -11.779 1.00 77.94 110 ALA A C 1
ATOM 864 O O . ALA A 1 110 ? -15.267 9.420 -12.735 1.00 77.94 110 ALA A O 1
ATOM 865 N N . CYS A 1 111 ? -15.432 8.680 -10.630 1.00 80.94 111 CYS A N 1
ATOM 866 C CA . CYS A 1 111 ? -13.989 8.543 -10.393 1.00 80.94 111 CYS A CA 1
ATOM 867 C C . CYS A 1 111 ? -13.176 9.856 -10.464 1.00 80.94 111 CYS A C 1
ATOM 869 O O . CYS A 1 111 ? -11.956 9.812 -10.623 1.00 80.94 111 CYS A O 1
ATOM 871 N N . VAL A 1 112 ? -13.818 11.021 -10.317 1.00 83.56 112 VAL A N 1
ATOM 872 C CA . VAL A 1 112 ? -13.166 12.341 -10.432 1.00 83.56 112 VAL A CA 1
ATOM 873 C C . VAL A 1 112 ? -12.037 12.540 -9.413 1.00 83.56 112 VAL A C 1
ATOM 875 O O . VAL A 1 112 ? -11.051 13.204 -9.725 1.00 83.56 112 VAL A O 1
ATOM 878 N N . ASP A 1 113 ? -12.106 11.934 -8.224 1.00 82.88 113 ASP A N 1
ATOM 879 C CA . ASP A 1 113 ? -11.031 12.067 -7.231 1.00 82.88 113 ASP A CA 1
ATOM 880 C C . ASP A 1 113 ? -9.723 11.380 -7.666 1.00 82.88 113 ASP A C 1
ATOM 882 O O . ASP A 1 113 ? -8.660 11.757 -7.172 1.00 82.88 113 ASP A O 1
ATOM 886 N N . LEU A 1 114 ? -9.762 10.443 -8.626 1.00 85.12 114 LEU A N 1
ATOM 887 C CA . LEU A 1 114 ? -8.558 9.834 -9.212 1.00 85.12 114 LEU A CA 1
ATOM 888 C C . LEU A 1 114 ? -7.754 10.815 -10.081 1.00 85.12 114 LEU A C 1
ATOM 890 O O . LEU A 1 114 ? -6.607 10.530 -10.415 1.00 85.12 114 LEU A O 1
ATOM 894 N N . LEU A 1 115 ? -8.307 11.987 -10.417 1.00 83.06 115 LEU A N 1
ATOM 895 C CA . LEU A 1 115 ? -7.531 13.067 -11.034 1.00 83.06 115 LEU A CA 1
ATOM 896 C C . LEU A 1 115 ? -6.440 13.593 -10.094 1.00 83.06 115 LEU A C 1
ATOM 898 O O . LEU A 1 115 ? -5.434 14.133 -10.551 1.00 83.06 115 LEU A O 1
ATOM 902 N N . ASN A 1 116 ? -6.616 13.437 -8.779 1.00 85.25 116 ASN A N 1
ATOM 903 C CA . ASN A 1 116 ? -5.564 13.742 -7.828 1.00 85.25 116 ASN A CA 1
ATOM 904 C C . ASN A 1 116 ? -4.531 12.597 -7.824 1.00 85.25 116 ASN A C 1
ATOM 906 O O . ASN A 1 116 ? -4.876 11.471 -7.452 1.00 85.25 116 ASN A O 1
ATOM 910 N N . PRO A 1 117 ? -3.256 12.863 -8.167 1.00 83.19 117 PRO A N 1
ATOM 911 C CA . PRO A 1 117 ? -2.252 11.815 -8.324 1.00 83.19 117 PRO A CA 1
ATOM 912 C C . PRO A 1 117 ? -1.962 11.051 -7.030 1.00 83.19 117 PRO A C 1
ATOM 914 O O . PRO A 1 117 ? -1.658 9.862 -7.083 1.00 83.19 117 PRO A O 1
ATOM 917 N N . LEU A 1 118 ? -2.118 11.692 -5.867 1.00 83.00 118 LEU A N 1
ATOM 918 C CA . LEU A 1 118 ? -1.949 11.028 -4.577 1.00 83.00 118 LEU A CA 1
ATOM 919 C C . LEU A 1 118 ? -3.075 10.018 -4.320 1.00 83.00 118 LEU A C 1
ATOM 921 O O . LEU A 1 118 ? -2.811 8.897 -3.900 1.00 83.00 118 LEU A O 1
ATOM 925 N N . VAL A 1 119 ? -4.320 10.398 -4.623 1.00 82.31 119 VAL A N 1
ATOM 926 C CA . VAL A 1 119 ? -5.496 9.522 -4.483 1.00 82.31 119 VAL A CA 1
ATOM 927 C C . VAL A 1 119 ? -5.400 8.349 -5.459 1.00 82.31 119 VAL A C 1
ATOM 929 O O . VAL A 1 119 ? -5.683 7.212 -5.089 1.00 82.31 119 VAL A O 1
ATOM 932 N N . ALA A 1 120 ? -4.964 8.605 -6.696 1.00 85.50 120 ALA A N 1
ATOM 933 C CA . ALA A 1 120 ? -4.735 7.563 -7.688 1.00 85.50 120 ALA A CA 1
ATOM 934 C C . ALA A 1 120 ? -3.663 6.565 -7.228 1.00 85.50 120 ALA A C 1
ATOM 936 O O . ALA A 1 120 ? -3.933 5.367 -7.196 1.00 85.50 120 ALA A O 1
ATOM 937 N N . ALA A 1 121 ? -2.487 7.037 -6.812 1.00 85.06 121 ALA A N 1
ATOM 938 C CA . ALA A 1 121 ? -1.420 6.158 -6.340 1.00 85.06 121 ALA A CA 1
ATOM 939 C C . ALA A 1 121 ? -1.843 5.318 -5.125 1.00 85.06 121 ALA A C 1
ATOM 941 O O . ALA A 1 121 ? -1.604 4.114 -5.110 1.00 85.06 121 ALA A O 1
ATOM 942 N N . GLN A 1 122 ? -2.555 5.917 -4.165 1.00 82.56 122 GLN A N 1
ATOM 943 C CA . GLN A 1 122 ? -3.123 5.195 -3.021 1.00 82.56 122 GLN A CA 1
ATOM 944 C C . GLN A 1 122 ? -4.156 4.144 -3.445 1.00 82.56 122 GLN A C 1
ATOM 946 O O . GLN A 1 122 ? -4.176 3.039 -2.911 1.00 82.56 122 GLN A O 1
ATOM 951 N N . ASN A 1 123 ? -5.013 4.461 -4.420 1.00 87.75 123 ASN A N 1
ATOM 952 C CA . ASN A 1 123 ? -5.967 3.498 -4.964 1.00 87.75 123 ASN A CA 1
ATOM 953 C C . ASN A 1 123 ? -5.253 2.294 -5.598 1.00 87.75 123 ASN A C 1
ATOM 955 O O . ASN A 1 123 ? -5.699 1.166 -5.405 1.00 87.75 123 ASN A O 1
ATOM 959 N N . PHE A 1 124 ? -4.147 2.522 -6.311 1.00 89.50 124 PHE A N 1
ATOM 960 C CA . PHE A 1 124 ? -3.326 1.443 -6.860 1.00 89.50 124 PHE A CA 1
ATOM 961 C C . PHE A 1 124 ? -2.687 0.595 -5.753 1.00 89.50 124 PHE A C 1
ATOM 963 O O . PHE A 1 124 ? -2.820 -0.624 -5.765 1.00 89.50 124 PHE A O 1
ATOM 970 N N . GLU A 1 125 ? -2.049 1.240 -4.775 1.00 83.88 125 GLU A N 1
ATOM 971 C CA . GLU A 1 125 ? -1.381 0.590 -3.643 1.00 83.88 125 GLU A CA 1
ATOM 972 C C . GLU A 1 125 ? -2.341 -0.314 -2.855 1.00 83.88 125 GLU A C 1
ATOM 974 O O . GLU A 1 125 ? -2.057 -1.495 -2.648 1.00 83.88 125 GLU A O 1
ATOM 979 N N . TYR A 1 126 ? -3.518 0.198 -2.478 1.00 82.56 126 TYR A N 1
ATOM 980 C CA . TYR A 1 126 ? -4.504 -0.598 -1.747 1.00 82.56 126 TYR A CA 1
ATOM 981 C C . TYR A 1 126 ? -5.070 -1.743 -2.580 1.00 82.56 126 TYR A C 1
ATOM 983 O O . TYR A 1 126 ? -5.244 -2.842 -2.052 1.00 82.56 126 TYR A O 1
ATOM 991 N N . LYS A 1 127 ? -5.343 -1.520 -3.872 1.00 86.88 127 LYS A N 1
ATOM 992 C CA . LYS A 1 127 ? -5.825 -2.592 -4.746 1.00 86.88 127 LYS A CA 1
ATOM 993 C C . LYS A 1 127 ? -4.789 -3.695 -4.878 1.00 86.88 127 LYS A C 1
ATOM 995 O O . LYS A 1 127 ? -5.131 -4.849 -4.639 1.00 86.88 127 LYS A O 1
ATOM 1000 N N . MET A 1 128 ? -3.532 -3.351 -5.144 1.00 86.44 128 MET A N 1
ATOM 1001 C CA . MET A 1 128 ? -2.492 -4.364 -5.284 1.00 86.44 128 MET A CA 1
ATOM 1002 C C . MET A 1 128 ? -2.237 -5.137 -3.992 1.00 86.44 128 MET A C 1
ATOM 1004 O O . MET A 1 128 ? -2.122 -6.359 -4.037 1.00 86.44 128 MET A O 1
ATOM 1008 N N . SER A 1 129 ? -2.244 -4.464 -2.839 1.00 82.38 129 SER A N 1
ATOM 1009 C CA . SER A 1 129 ? -2.086 -5.134 -1.545 1.00 82.38 129 SER A CA 1
ATOM 1010 C C . SER A 1 129 ? -3.229 -6.117 -1.249 1.00 82.38 129 SER A C 1
ATOM 1012 O O . SER A 1 129 ? -2.994 -7.207 -0.733 1.00 82.38 129 SER A O 1
ATOM 1014 N N . ASN A 1 130 ? -4.471 -5.788 -1.624 1.00 81.38 130 ASN A N 1
ATOM 1015 C CA . ASN A 1 130 ? -5.607 -6.700 -1.445 1.00 81.38 130 ASN A CA 1
ATOM 1016 C C . ASN A 1 130 ? -5.644 -7.842 -2.476 1.00 81.38 130 ASN A C 1
ATOM 1018 O O . ASN A 1 130 ? -6.243 -8.875 -2.195 1.00 81.38 130 ASN A O 1
ATOM 1022 N N . ILE A 1 131 ? -5.022 -7.671 -3.647 1.00 85.81 131 ILE A N 1
ATOM 1023 C CA . ILE A 1 131 ? -4.955 -8.695 -4.702 1.00 85.81 131 ILE A CA 1
ATOM 1024 C C . ILE A 1 131 ? -3.806 -9.683 -4.453 1.00 85.81 131 ILE A C 1
ATOM 1026 O O . ILE A 1 131 ? -3.963 -10.875 -4.711 1.00 85.81 131 ILE A O 1
ATOM 1030 N N . LEU A 1 132 ? -2.659 -9.202 -3.963 1.00 84.12 132 LEU A N 1
ATOM 1031 C CA . LEU A 1 132 ? -1.437 -9.997 -3.809 1.00 84.12 132 LEU A CA 1
ATOM 1032 C C . LEU A 1 132 ? -1.080 -10.246 -2.342 1.00 84.12 132 LEU A C 1
ATOM 1034 O O . LEU A 1 132 ? -1.123 -11.389 -1.887 1.00 84.12 132 LEU A O 1
ATOM 1038 N N . ASP A 1 133 ? -0.746 -9.189 -1.601 1.00 78.00 133 ASP A N 1
ATOM 1039 C CA . ASP A 1 133 ? -0.104 -9.318 -0.288 1.00 78.00 133 ASP A CA 1
ATOM 1040 C C . ASP A 1 133 ? -1.026 -9.962 0.747 1.00 78.00 133 ASP A C 1
ATOM 1042 O O . ASP A 1 133 ? -0.658 -10.944 1.387 1.00 78.00 133 ASP A O 1
ATOM 1046 N N . LYS A 1 134 ? -2.245 -9.438 0.906 1.00 76.56 134 LYS A N 1
ATOM 1047 C CA . LYS A 1 134 ? -3.173 -9.899 1.945 1.00 76.56 134 LYS A CA 1
ATOM 1048 C C . LYS A 1 134 ? -3.689 -11.318 1.723 1.00 76.56 134 LYS A C 1
ATOM 1050 O O . LYS A 1 134 ? -3.748 -12.062 2.702 1.00 76.56 134 LYS A O 1
ATOM 1055 N N . PRO A 1 135 ? -4.054 -11.738 0.497 1.00 78.88 135 PRO A N 1
ATOM 1056 C CA . PRO A 1 135 ? -4.381 -13.134 0.239 1.00 78.88 135 PRO A CA 1
ATOM 1057 C C . PRO A 1 135 ? -3.197 -14.056 0.527 1.00 78.88 135 PRO A C 1
ATOM 1059 O O . PRO A 1 135 ? -3.383 -15.084 1.175 1.00 78.88 135 PRO A O 1
ATOM 1062 N N . LEU A 1 136 ? -1.982 -13.671 0.120 1.00 75.44 136 LEU A N 1
ATOM 1063 C CA . LEU A 1 136 ? -0.771 -14.442 0.398 1.00 75.44 136 LEU A CA 1
ATOM 1064 C C . LEU A 1 136 ? -0.542 -14.590 1.910 1.00 75.44 136 LEU A C 1
ATOM 1066 O O . LEU A 1 136 ? -0.393 -15.700 2.414 1.00 75.44 136 LEU A O 1
ATOM 1070 N N . GLU A 1 137 ? -0.596 -13.483 2.646 1.00 73.06 137 GLU A N 1
ATOM 1071 C CA . GLU A 1 137 ? -0.539 -13.432 4.109 1.00 73.06 137 GLU A CA 1
ATOM 1072 C C . GLU A 1 137 ? -1.612 -14.316 4.769 1.00 73.06 137 GLU A C 1
ATOM 1074 O O . GLU A 1 137 ? -1.323 -15.107 5.671 1.00 73.06 137 GLU A O 1
ATOM 1079 N N . SER A 1 138 ? -2.849 -14.254 4.271 1.00 71.75 138 SER A N 1
ATOM 1080 C CA . SER A 1 138 ? -3.959 -15.067 4.765 1.00 71.75 138 SER A CA 1
ATOM 1081 C C . SER A 1 138 ? -3.752 -16.563 4.519 1.00 71.75 138 SER A C 1
ATOM 1083 O O . SER A 1 138 ? -4.104 -17.358 5.390 1.00 71.75 138 SER A O 1
ATOM 1085 N N . VAL A 1 139 ? -3.185 -16.966 3.375 1.00 70.50 139 VAL A N 1
ATOM 1086 C CA . VAL A 1 139 ? -2.855 -18.375 3.078 1.00 70.50 139 VAL A CA 1
ATOM 1087 C C . VAL A 1 139 ? -1.805 -18.903 4.054 1.00 70.50 139 VAL A C 1
ATOM 1089 O O . VAL A 1 139 ? -1.904 -20.041 4.509 1.00 70.50 139 VAL A O 1
ATOM 1092 N N . PHE A 1 140 ? -0.839 -18.066 4.437 1.00 66.31 140 PHE A N 1
ATOM 1093 C CA . PHE A 1 140 ? 0.152 -18.404 5.461 1.00 66.31 140 PHE A CA 1
ATOM 1094 C C . PHE A 1 140 ? -0.373 -18.282 6.902 1.00 66.31 140 PHE A C 1
ATOM 1096 O O . PHE A 1 140 ? 0.363 -18.573 7.844 1.00 66.31 140 PHE A O 1
ATOM 1103 N N . GLY A 1 141 ? -1.636 -17.887 7.095 1.00 63.41 141 GLY A N 1
ATOM 1104 C CA . GLY A 1 141 ? -2.261 -17.771 8.413 1.00 63.41 141 GLY A CA 1
ATOM 1105 C C . GLY A 1 141 ? -1.770 -16.579 9.241 1.00 63.41 141 GLY A C 1
ATOM 1106 O O . GLY A 1 141 ? -1.984 -16.557 10.452 1.00 63.41 141 GLY A O 1
ATOM 1107 N N . TYR A 1 142 ? -1.124 -15.589 8.615 1.00 66.88 142 TYR A N 1
ATOM 1108 C CA . TYR A 1 142 ? -0.608 -14.401 9.291 1.00 66.88 142 TYR A CA 1
ATOM 1109 C C . TYR A 1 142 ? -0.807 -13.147 8.450 1.00 66.88 142 TYR A C 1
ATOM 1111 O O . TYR A 1 142 ? -0.145 -12.971 7.433 1.00 66.88 142 TYR A O 1
ATOM 1119 N N . ILE A 1 143 ? -1.652 -12.240 8.942 1.00 66.38 143 ILE A N 1
ATOM 1120 C CA . ILE A 1 143 ? -1.771 -10.882 8.410 1.00 66.38 143 ILE A CA 1
ATOM 1121 C C . ILE A 1 143 ? -0.816 -9.983 9.190 1.00 66.38 143 ILE A C 1
ATOM 1123 O O . ILE A 1 143 ? -0.921 -9.874 10.413 1.00 66.38 143 ILE A O 1
ATOM 1127 N N . SER A 1 144 ? 0.110 -9.333 8.485 1.00 60.69 144 SER A N 1
ATOM 1128 C CA . SER A 1 144 ? 1.176 -8.548 9.113 1.00 60.69 144 SER A CA 1
ATOM 1129 C C . SER A 1 144 ? 0.658 -7.286 9.797 1.00 60.69 144 SER A C 1
ATOM 1131 O O . SER A 1 144 ? 1.203 -6.861 10.819 1.00 60.69 144 SER A O 1
ATOM 1133 N N . VAL A 1 145 ? -0.404 -6.694 9.246 1.00 64.62 145 VAL A N 1
ATOM 1134 C CA . VAL A 1 145 ? -1.078 -5.516 9.794 1.00 64.62 145 VAL A CA 1
ATOM 1135 C C . VAL A 1 145 ? -2.578 -5.609 9.536 1.00 64.62 145 VAL A C 1
ATOM 1137 O O . VAL A 1 145 ? -3.032 -5.557 8.390 1.00 64.62 145 VAL A O 1
ATOM 1140 N N . LEU A 1 146 ? -3.375 -5.665 10.600 1.00 66.00 146 LEU A N 1
ATOM 1141 C CA . LEU A 1 146 ? -4.803 -5.392 10.487 1.00 66.00 146 LEU A CA 1
ATOM 1142 C C . LEU A 1 146 ? -4.993 -3.868 10.431 1.00 66.00 146 LEU A C 1
ATOM 1144 O O . LEU A 1 146 ? -4.522 -3.163 11.322 1.00 66.00 146 LEU A O 1
ATOM 1148 N N . PRO A 1 147 ? -5.652 -3.318 9.399 1.00 62.56 147 PRO A N 1
ATOM 1149 C CA . PRO A 1 147 ? -5.853 -1.883 9.309 1.00 62.56 147 PRO A CA 1
ATOM 1150 C C . PRO A 1 147 ? -6.675 -1.368 10.492 1.00 62.56 147 PRO A C 1
ATOM 1152 O O . PRO A 1 147 ? -7.771 -1.866 10.756 1.00 62.56 147 PRO A O 1
ATOM 1155 N N . GLY A 1 148 ? -6.200 -0.307 11.147 1.00 61.81 148 GLY A N 1
ATOM 1156 C CA . GLY A 1 148 ? -6.946 0.346 12.227 1.00 61.81 148 GLY A CA 1
ATOM 1157 C C . GLY A 1 148 ? -8.311 0.910 11.800 1.00 61.81 148 GLY A C 1
ATOM 1158 O O . GLY A 1 148 ? -9.188 1.050 12.643 1.00 61.81 148 GLY A O 1
ATOM 1159 N N . ALA A 1 149 ? -8.515 1.167 10.501 1.00 70.38 149 ALA A N 1
ATOM 1160 C CA . ALA A 1 149 ? -9.732 1.795 9.985 1.00 70.38 149 ALA A CA 1
ATOM 1161 C C . ALA A 1 149 ? -10.985 0.907 10.069 1.00 70.38 149 ALA A C 1
ATOM 1163 O O . ALA A 1 149 ? -12.074 1.427 10.321 1.00 70.38 149 ALA A O 1
ATOM 1164 N N . PHE A 1 150 ? -10.836 -0.402 9.835 1.00 79.44 150 PHE A N 1
ATOM 1165 C CA . PHE A 1 150 ? -11.912 -1.391 9.918 1.00 79.44 150 PHE A CA 1
ATOM 1166 C C . PHE A 1 150 ? -11.334 -2.795 10.148 1.00 79.44 150 PHE A C 1
ATOM 1168 O O . PHE A 1 150 ? -10.905 -3.483 9.215 1.00 79.44 150 PHE A O 1
ATOM 1175 N N . SER A 1 151 ? -11.305 -3.214 11.410 1.00 84.44 151 SER A N 1
ATOM 1176 C CA . SER A 1 151 ? -10.769 -4.511 11.832 1.00 84.44 151 SER A CA 1
ATOM 1177 C C . SER A 1 151 ? -11.586 -5.109 12.966 1.00 84.44 151 SER A C 1
ATOM 1179 O O . SER A 1 151 ? -12.355 -4.426 13.640 1.00 84.44 151 SER A O 1
ATOM 1181 N N . ALA A 1 152 ? -11.438 -6.411 13.171 1.00 86.44 152 ALA A N 1
ATOM 1182 C CA . ALA A 1 152 ? -12.063 -7.118 14.267 1.00 86.44 152 ALA A CA 1
ATOM 1183 C C . ALA A 1 152 ? -11.099 -8.107 14.910 1.00 86.44 152 ALA A C 1
ATOM 1185 O O . ALA A 1 152 ? -10.202 -8.645 14.261 1.00 86.44 152 ALA A O 1
ATOM 1186 N N . TYR A 1 153 ? -11.332 -8.366 16.190 1.00 86.62 153 TYR A N 1
ATOM 1187 C CA . TYR A 1 153 ? -10.541 -9.251 17.027 1.00 86.62 153 TYR A CA 1
ATOM 1188 C C . TYR A 1 153 ? -11.457 -10.147 17.846 1.00 86.62 153 TYR A C 1
ATOM 1190 O O . TYR A 1 153 ? -12.487 -9.704 18.357 1.00 86.62 153 TYR A O 1
ATOM 1198 N N . ARG A 1 154 ? -11.060 -11.402 18.040 1.00 87.31 154 ARG A N 1
ATOM 1199 C CA . ARG A 1 154 ? -11.702 -12.266 19.028 1.00 87.31 154 ARG A CA 1
ATOM 1200 C C . ARG A 1 154 ? -11.234 -11.835 20.411 1.00 87.31 154 ARG A C 1
ATOM 1202 O O . ARG A 1 154 ? -10.036 -11.871 20.690 1.00 87.31 154 ARG A O 1
ATOM 1209 N N . TYR A 1 155 ? -12.164 -11.471 21.288 1.00 90.56 155 TYR A N 1
ATOM 1210 C CA . TYR A 1 155 ? -11.810 -10.885 22.583 1.00 90.56 155 TYR A CA 1
ATOM 1211 C C . TYR A 1 155 ? -10.953 -11.835 23.436 1.00 90.56 155 TYR A C 1
ATOM 1213 O O . TYR A 1 155 ? -9.889 -11.455 23.914 1.00 90.56 155 TYR A O 1
ATOM 1221 N N . ALA A 1 156 ? -11.327 -13.116 23.504 1.00 86.94 156 ALA A N 1
ATOM 1222 C CA . ALA A 1 156 ? -10.547 -14.144 24.201 1.00 86.94 156 ALA A CA 1
ATOM 1223 C C . ALA A 1 156 ? -9.114 -14.322 23.652 1.00 86.94 156 ALA A C 1
ATOM 1225 O O . ALA A 1 156 ? -8.200 -14.735 24.371 1.00 86.94 156 ALA A O 1
ATOM 1226 N N . ALA A 1 157 ? -8.894 -14.011 22.371 1.00 83.25 157 ALA A N 1
ATOM 1227 C CA . ALA A 1 157 ? -7.580 -14.141 21.758 1.00 83.25 157 ALA A CA 1
ATOM 1228 C C . ALA A 1 157 ? -6.641 -13.014 22.220 1.00 83.25 157 ALA A C 1
ATOM 1230 O O . ALA A 1 157 ? -5.491 -13.289 22.567 1.00 83.25 157 ALA A O 1
ATOM 1231 N N . ILE A 1 158 ? -7.152 -11.782 22.317 1.00 85.25 158 ILE A N 1
ATOM 1232 C CA . ILE A 1 158 ? -6.377 -10.597 22.720 1.00 85.25 158 ILE A CA 1
ATOM 1233 C C . ILE A 1 158 ? -6.233 -10.438 24.243 1.00 85.25 158 ILE A C 1
ATOM 1235 O O . ILE A 1 158 ? -5.335 -9.733 24.697 1.00 85.25 158 ILE A O 1
ATOM 1239 N N . GLN A 1 159 ? -7.072 -11.106 25.040 1.00 85.25 159 GLN A N 1
ATOM 1240 C CA . GLN A 1 159 ? -6.986 -11.073 26.501 1.00 85.25 159 GLN A CA 1
ATOM 1241 C C . GLN A 1 159 ? -5.620 -11.527 27.036 1.00 85.25 159 GLN A C 1
ATOM 1243 O O . GLN A 1 159 ? -5.012 -12.486 26.537 1.00 85.25 159 GLN A O 1
ATOM 1248 N N . ASN A 1 160 ? -5.191 -10.835 28.092 1.00 84.81 160 ASN A N 1
ATOM 1249 C CA . ASN A 1 160 ? -4.015 -11.183 28.880 1.00 84.81 160 ASN A CA 1
ATOM 1250 C C . ASN A 1 160 ? -4.262 -12.454 29.700 1.00 84.81 160 ASN A C 1
ATOM 1252 O O . ASN A 1 160 ? -5.404 -12.827 29.971 1.00 84.81 160 ASN A O 1
ATOM 1256 N N . ASP A 1 161 ? -3.181 -13.115 30.090 1.00 80.38 161 ASP A N 1
ATOM 1257 C CA . ASP A 1 161 ? -3.209 -14.240 31.010 1.00 80.38 161 ASP A CA 1
ATOM 1258 C C . ASP A 1 161 ? -3.484 -13.801 32.462 1.00 80.38 161 ASP A C 1
ATOM 1260 O O . ASP A 1 161 ? -3.651 -12.621 32.779 1.00 80.38 161 ASP A O 1
ATOM 1264 N N . ILE A 1 162 ? -3.528 -14.785 33.363 1.00 77.94 162 ILE A N 1
ATOM 1265 C CA . ILE A 1 162 ? -3.802 -14.597 34.797 1.00 77.94 162 ILE A CA 1
ATOM 1266 C C . ILE A 1 162 ? -2.714 -13.740 35.475 1.00 77.94 162 ILE A C 1
ATOM 1268 O O . ILE A 1 162 ? -2.976 -13.093 36.485 1.00 77.94 162 ILE A O 1
ATOM 1272 N N . GLN A 1 163 ? -1.502 -13.704 34.916 1.00 74.12 163 GLN A N 1
ATOM 1273 C CA . GLN A 1 163 ? -0.388 -12.885 35.402 1.00 74.12 163 GLN A CA 1
ATOM 1274 C C . GLN A 1 163 ? -0.430 -11.458 34.829 1.00 74.12 163 GLN A C 1
ATOM 1276 O O . GLN A 1 163 ? 0.457 -10.653 35.107 1.00 74.12 163 GLN A O 1
ATOM 1281 N N . GLY A 1 164 ? -1.457 -11.127 34.038 1.00 76.56 164 GLY A N 1
ATOM 1282 C CA . GLY A 1 164 ? -1.601 -9.839 33.371 1.00 76.56 164 GLY A CA 1
ATOM 1283 C C . GLY A 1 164 ? -0.731 -9.697 32.121 1.00 76.56 164 GLY A C 1
ATOM 1284 O O . GLY A 1 164 ? -0.670 -8.600 31.567 1.00 76.56 164 GLY A O 1
ATOM 1285 N N . MET A 1 165 ? -0.097 -10.779 31.655 1.00 73.25 165 MET A N 1
ATOM 1286 C CA . MET A 1 165 ? 0.752 -10.791 30.468 1.00 73.25 165 MET A CA 1
ATOM 1287 C C . MET A 1 165 ? -0.008 -11.227 29.218 1.00 73.25 165 MET A C 1
ATOM 1289 O O . MET A 1 165 ? -0.692 -12.246 29.202 1.00 73.25 165 MET A O 1
ATOM 1293 N N . GLY A 1 166 ? 0.107 -10.470 28.129 1.00 75.19 166 GLY A N 1
ATOM 1294 C CA . GLY A 1 166 ? -0.508 -10.870 26.864 1.00 75.19 166 GLY A CA 1
ATOM 1295 C C . GLY A 1 166 ? -0.668 -9.753 25.837 1.00 75.19 166 GLY A C 1
ATOM 1296 O O . GLY A 1 166 ? -0.059 -8.686 25.981 1.00 75.19 166 GLY A O 1
ATOM 1297 N N . PRO A 1 167 ? -1.470 -9.999 24.783 1.00 78.56 167 PRO A N 1
ATOM 1298 C CA . PRO A 1 167 ? -1.564 -9.098 23.640 1.00 78.56 167 PRO A CA 1
ATOM 1299 C C . PRO A 1 167 ? -2.037 -7.691 24.012 1.00 78.56 167 PRO A C 1
ATOM 1301 O O . PRO A 1 167 ? -1.417 -6.721 23.588 1.00 78.56 167 PRO A O 1
ATOM 1304 N N . LEU A 1 168 ? -3.079 -7.552 24.841 1.00 82.94 168 LEU A N 1
ATOM 1305 C CA . LEU A 1 168 ? -3.567 -6.237 25.274 1.00 82.94 168 LEU A CA 1
ATOM 1306 C C . LEU A 1 168 ? -2.550 -5.494 26.149 1.00 82.94 168 LEU A C 1
ATOM 1308 O O . LEU A 1 168 ? -2.377 -4.290 25.985 1.00 82.94 168 LEU A O 1
ATOM 1312 N N . GLN A 1 169 ? -1.845 -6.184 27.050 1.00 80.44 169 GLN A N 1
ATOM 1313 C CA . GLN A 1 169 ? -0.797 -5.559 27.863 1.00 80.44 169 GLN A CA 1
ATOM 1314 C C . GLN A 1 169 ? 0.282 -4.946 26.965 1.00 80.44 169 GLN A C 1
ATOM 1316 O O . GLN A 1 169 ? 0.616 -3.773 27.116 1.00 80.44 169 GLN A O 1
ATOM 1321 N N . LYS A 1 170 ? 0.788 -5.723 26.000 1.00 70.62 170 LYS A N 1
ATOM 1322 C CA . LYS A 1 170 ? 1.809 -5.274 25.046 1.00 70.62 170 LYS A CA 1
ATOM 1323 C C . LYS A 1 170 ? 1.290 -4.196 24.112 1.00 70.62 170 LYS A C 1
ATOM 1325 O O . LYS A 1 170 ? 1.983 -3.218 23.877 1.00 70.62 170 LYS A O 1
ATOM 1330 N N . TYR A 1 171 ? 0.045 -4.285 23.667 1.00 74.56 171 TYR A N 1
ATOM 1331 C CA . TYR A 1 171 ? -0.567 -3.222 22.878 1.00 74.56 171 TYR A CA 1
ATOM 1332 C C . TYR A 1 171 ? -0.559 -1.862 23.603 1.00 74.56 171 TYR A C 1
ATOM 1334 O O . TYR A 1 171 ? -0.317 -0.826 22.990 1.00 74.56 171 TYR A O 1
ATOM 1342 N N . PHE A 1 172 ? -0.762 -1.862 24.924 1.00 77.56 172 PHE A N 1
ATOM 1343 C CA . PHE A 1 172 ? -0.834 -0.648 25.742 1.00 77.56 172 PHE A CA 1
ATOM 1344 C C . PHE A 1 172 ? 0.475 -0.239 26.435 1.00 77.56 172 PHE A C 1
ATOM 1346 O O . PHE A 1 172 ? 0.524 0.842 27.033 1.00 77.56 172 PHE A O 1
ATOM 1353 N N . LEU A 1 173 ? 1.524 -1.063 26.360 1.00 67.38 173 LEU A N 1
ATOM 1354 C CA . LEU A 1 173 ? 2.829 -0.807 26.981 1.00 67.38 173 LEU A CA 1
ATOM 1355 C C . LEU A 1 173 ? 3.493 0.463 26.419 1.00 67.38 173 LEU A C 1
ATOM 1357 O O . LEU A 1 173 ? 4.076 1.234 27.180 1.00 67.38 173 LEU A O 1
ATOM 1361 N N . GLY A 1 174 ? 3.301 0.750 25.127 1.00 59.84 174 GLY A N 1
ATOM 1362 C CA . GLY A 1 174 ? 3.805 1.970 24.484 1.00 59.84 174 GLY A CA 1
ATOM 1363 C C . GLY A 1 174 ? 3.220 3.283 25.027 1.00 59.84 174 GLY A C 1
ATOM 1364 O O . GLY A 1 174 ? 3.863 4.321 24.926 1.00 59.84 174 GLY A O 1
ATOM 1365 N N . GLU A 1 175 ? 2.028 3.264 25.636 1.00 62.38 175 GLU A N 1
ATOM 1366 C CA . GLU A 1 175 ? 1.446 4.447 26.298 1.00 62.38 175 GLU A CA 1
ATOM 1367 C C . GLU A 1 175 ? 2.011 4.638 27.719 1.00 62.38 175 GLU A C 1
ATOM 1369 O O . GLU A 1 175 ? 2.106 5.767 28.182 1.00 62.38 175 GLU A O 1
ATOM 1374 N N . GLN A 1 176 ? 2.421 3.558 28.399 1.00 55.12 176 GLN A N 1
ATOM 1375 C CA . GLN A 1 176 ? 2.980 3.603 29.761 1.00 55.12 176 GLN A CA 1
ATOM 1376 C C . GLN A 1 176 ? 4.481 3.921 29.782 1.00 55.12 176 GLN A C 1
ATOM 1378 O O . GLN A 1 176 ? 4.960 4.565 30.709 1.00 55.12 176 GLN A O 1
ATOM 1383 N N . GLN A 1 177 ? 5.223 3.490 28.759 1.00 46.66 177 GLN A N 1
ATOM 1384 C CA . GLN A 1 177 ? 6.659 3.763 28.617 1.00 46.66 177 GLN A CA 1
ATOM 1385 C C . GLN A 1 177 ? 6.969 5.107 27.944 1.00 46.66 177 GLN A C 1
ATOM 1387 O O . GLN A 1 177 ? 8.137 5.453 27.796 1.00 46.66 177 GLN A O 1
ATOM 1392 N N . ALA A 1 178 ? 5.950 5.889 27.571 1.00 47.66 178 ALA A N 1
ATOM 1393 C CA . ALA A 1 178 ? 6.138 7.220 26.993 1.00 47.66 178 ALA A CA 1
ATOM 1394 C C . ALA A 1 178 ? 6.898 8.188 27.929 1.00 47.66 178 ALA A C 1
ATOM 1396 O O . ALA A 1 178 ? 7.522 9.122 27.434 1.00 47.66 178 ALA A O 1
ATOM 1397 N N . ASP A 1 179 ? 6.899 7.922 29.242 1.00 44.75 179 ASP A N 1
ATOM 1398 C CA . ASP A 1 179 ? 7.610 8.709 30.260 1.00 44.75 179 ASP A CA 1
ATOM 1399 C C . ASP A 1 179 ? 8.977 8.117 30.680 1.00 44.75 179 ASP A C 1
ATOM 1401 O O . ASP A 1 179 ? 9.661 8.704 31.514 1.00 44.75 179 ASP A O 1
ATOM 1405 N N . THR A 1 180 ? 9.415 6.967 30.138 1.00 44.59 180 THR A N 1
ATOM 1406 C CA . THR A 1 180 ? 10.699 6.326 30.511 1.00 44.59 180 THR A CA 1
ATOM 1407 C C . THR A 1 180 ? 11.681 6.244 29.330 1.00 44.59 180 THR A C 1
ATOM 1409 O O . THR A 1 180 ? 11.583 5.393 28.452 1.00 44.59 180 THR A O 1
ATOM 1412 N N . GLU A 1 181 ? 12.640 7.173 29.362 1.00 47.06 181 GLU A N 1
ATOM 1413 C CA . GLU A 1 181 ? 13.775 7.543 28.488 1.00 47.06 181 GLU A CA 1
ATOM 1414 C C . GLU A 1 181 ? 14.577 6.480 27.679 1.00 47.06 181 GLU A C 1
ATOM 1416 O O . GLU A 1 181 ? 15.793 6.599 27.556 1.00 47.06 181 GLU A O 1
ATOM 1421 N N . ASN A 1 182 ? 13.976 5.483 27.023 1.00 44.91 182 ASN A N 1
ATOM 1422 C CA . ASN A 1 182 ? 14.711 4.696 26.016 1.00 44.91 182 ASN A CA 1
ATOM 1423 C C . ASN A 1 182 ? 14.016 4.684 24.655 1.00 44.91 182 ASN A C 1
ATOM 1425 O O . ASN A 1 182 ? 12.987 4.038 24.460 1.00 44.91 182 ASN A O 1
ATOM 1429 N N . ILE A 1 183 ? 14.652 5.355 23.688 1.00 43.81 183 ILE A N 1
ATOM 1430 C CA . ILE A 1 183 ? 14.241 5.446 22.280 1.00 43.81 183 ILE A CA 1
ATOM 1431 C C . ILE A 1 183 ? 13.933 4.043 21.731 1.00 43.81 183 ILE A C 1
ATOM 1433 O O . ILE A 1 183 ? 12.875 3.826 21.163 1.00 43.81 183 ILE A O 1
ATOM 1437 N N . PHE A 1 184 ? 14.764 3.038 22.024 1.00 37.53 184 PHE A N 1
ATOM 1438 C CA . PHE A 1 184 ? 14.551 1.651 21.584 1.00 37.53 184 PHE A CA 1
ATOM 1439 C C . PHE A 1 184 ? 13.272 0.979 22.123 1.00 37.53 184 PHE A C 1
ATOM 1441 O O . PHE A 1 184 ? 12.702 0.126 21.443 1.00 37.53 184 PHE A O 1
ATOM 1448 N N . SER A 1 185 ? 12.795 1.360 23.311 1.00 41.78 185 SER A N 1
ATOM 1449 C CA . SER A 1 185 ? 11.556 0.826 23.892 1.00 41.78 185 SER A CA 1
ATOM 1450 C C . SER A 1 185 ? 10.333 1.465 23.243 1.00 41.78 185 SER A C 1
ATOM 1452 O O . SER A 1 185 ? 9.419 0.754 22.835 1.00 41.78 185 SER A O 1
ATOM 1454 N N . ALA A 1 186 ? 10.352 2.788 23.046 1.00 40.38 186 ALA A N 1
ATOM 1455 C CA . ALA A 1 186 ? 9.336 3.489 22.261 1.00 40.38 186 ALA A CA 1
ATOM 1456 C C . ALA A 1 186 ? 9.273 2.945 20.821 1.00 40.38 186 ALA A C 1
ATOM 1458 O O . ALA A 1 186 ? 8.180 2.750 20.288 1.00 40.38 186 ALA A O 1
ATOM 1459 N N . ASN A 1 187 ? 10.439 2.595 20.258 1.00 41.50 187 ASN A N 1
ATOM 1460 C CA . ASN A 1 187 ? 10.610 2.027 18.924 1.00 41.50 187 ASN A CA 1
ATOM 1461 C C . ASN A 1 187 ? 9.887 0.678 18.702 1.00 41.50 187 ASN A C 1
ATOM 1463 O O . ASN A 1 187 ? 9.433 0.383 17.596 1.00 41.50 187 ASN A O 1
ATOM 1467 N N . MET A 1 188 ? 9.728 -0.148 19.737 1.00 41.06 188 MET A N 1
ATOM 1468 C CA . MET A 1 188 ? 9.018 -1.427 19.610 1.00 41.06 188 MET A CA 1
ATOM 1469 C C . MET A 1 188 ? 7.499 -1.242 19.439 1.00 41.06 188 MET A C 1
ATOM 1471 O O . MET A 1 188 ? 6.841 -2.090 18.838 1.00 41.06 188 MET A O 1
ATOM 1475 N N . TYR A 1 189 ? 6.937 -0.126 19.928 1.00 45.47 189 TYR A N 1
ATOM 1476 C CA . TYR A 1 189 ? 5.486 0.060 20.065 1.00 45.47 189 TYR A CA 1
ATOM 1477 C C . TYR A 1 189 ? 4.798 0.874 18.957 1.00 45.47 189 TYR A C 1
ATOM 1479 O O . TYR A 1 189 ? 3.625 1.222 19.073 1.00 45.47 189 TYR A O 1
ATOM 1487 N N . LEU A 1 190 ? 5.486 1.167 17.853 1.00 41.56 190 LEU A N 1
ATOM 1488 C CA . LEU A 1 190 ? 4.969 2.072 16.809 1.00 41.56 190 LEU A CA 1
ATOM 1489 C C . LEU A 1 190 ? 4.110 1.456 15.754 1.00 41.56 190 LEU A C 1
ATOM 1491 O O . LEU A 1 190 ? 3.305 2.133 15.125 1.00 41.56 190 LEU A O 1
ATOM 1495 N N . ALA A 1 191 ? 4.274 0.166 15.571 1.00 49.97 191 ALA A N 1
ATOM 1496 C CA . ALA A 1 191 ? 3.353 -0.595 14.786 1.00 49.97 191 ALA A CA 1
ATOM 1497 C C . ALA A 1 191 ? 2.333 -1.207 15.751 1.00 49.97 191 ALA A C 1
ATOM 1499 O O . ALA A 1 191 ? 2.233 -2.422 15.839 1.00 49.97 191 ALA A O 1
ATOM 1500 N N . GLU A 1 192 ? 1.613 -0.366 16.509 1.00 52.22 192 GLU A N 1
ATOM 1501 C CA . GLU A 1 192 ? 0.637 -0.795 17.527 1.00 52.22 192 GLU A CA 1
ATOM 1502 C C . 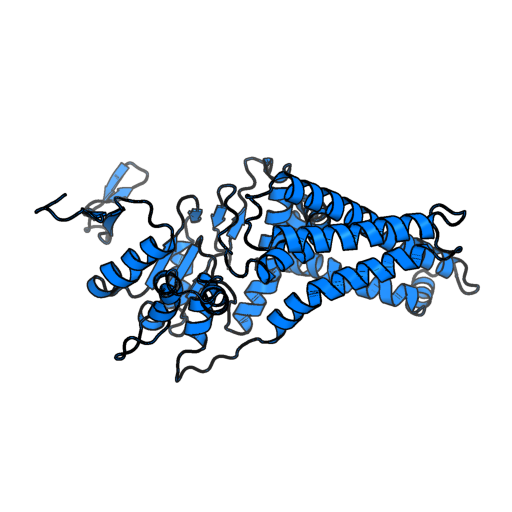GLU A 1 192 ? -0.315 -1.858 16.947 1.00 52.22 192 GLU A C 1
ATOM 1504 O O . GLU A 1 192 ? -0.502 -2.933 17.518 1.00 52.22 192 GLU A O 1
ATOM 1509 N N . ASP A 1 193 ? -0.818 -1.605 15.737 1.00 54.69 193 ASP A N 1
ATOM 1510 C CA . ASP A 1 193 ? -1.721 -2.495 15.007 1.00 54.69 193 ASP A CA 1
ATOM 1511 C C . ASP A 1 193 ? -1.018 -3.811 14.569 1.00 54.69 193 ASP A C 1
ATOM 1513 O O . ASP A 1 193 ? -1.668 -4.845 14.421 1.00 54.69 193 ASP A O 1
ATOM 1517 N N . ARG A 1 194 ? 0.320 -3.822 14.434 1.00 56.16 194 ARG A N 1
ATOM 1518 C CA . ARG A 1 194 ? 1.135 -5.033 14.184 1.00 56.16 194 ARG A CA 1
ATOM 1519 C C . ARG A 1 194 ? 1.440 -5.817 15.454 1.00 56.16 194 ARG A C 1
ATOM 1521 O O . ARG A 1 194 ? 1.571 -7.031 15.378 1.00 56.16 194 ARG A O 1
ATOM 1528 N N . ILE A 1 195 ? 1.535 -5.159 16.610 1.00 58.25 195 ILE A N 1
ATOM 1529 C CA . ILE A 1 195 ? 1.808 -5.819 17.897 1.00 58.25 195 ILE A CA 1
ATOM 1530 C C . ILE A 1 195 ? 0.655 -6.736 18.265 1.00 58.25 195 ILE A C 1
ATOM 1532 O O . ILE A 1 195 ? 0.893 -7.874 18.644 1.00 58.25 195 ILE A O 1
ATOM 1536 N N . LEU A 1 196 ? -0.589 -6.285 18.089 1.00 61.00 196 LEU A N 1
ATOM 1537 C CA . LEU A 1 196 ? -1.754 -7.148 18.291 1.00 61.00 196 LEU A CA 1
ATOM 1538 C C . LEU A 1 196 ? -1.710 -8.375 17.373 1.00 61.00 196 LEU A C 1
ATOM 1540 O O . LEU A 1 196 ? -1.903 -9.489 17.850 1.00 61.00 196 LEU A O 1
ATOM 1544 N N . CYS A 1 197 ? -1.405 -8.191 16.085 1.00 60.41 197 CYS A N 1
ATOM 1545 C CA . CYS A 1 197 ? -1.307 -9.295 15.124 1.00 60.41 197 CYS A CA 1
ATOM 1546 C C . CYS A 1 197 ? -0.171 -10.271 15.478 1.00 60.41 197 CYS A C 1
ATOM 1548 O O . CYS A 1 197 ? -0.370 -11.485 15.475 1.00 60.41 197 CYS A O 1
ATOM 1550 N N . PHE A 1 198 ? 1.001 -9.745 15.835 1.00 56.56 198 PHE A N 1
ATOM 1551 C CA . PHE A 1 198 ? 2.167 -10.526 16.236 1.00 56.56 198 PHE A CA 1
ATOM 1552 C C . PHE A 1 198 ? 1.935 -11.285 17.546 1.00 56.56 198 PHE A C 1
ATOM 1554 O O . PHE A 1 198 ? 2.247 -12.465 17.632 1.00 56.56 198 PHE A O 1
ATOM 1561 N N . GLU A 1 199 ? 1.355 -10.646 18.560 1.00 61.16 199 GLU A N 1
ATOM 1562 C CA . GLU A 1 199 ? 1.114 -11.260 19.870 1.00 61.16 199 GLU A CA 1
ATOM 1563 C C . GLU A 1 199 ? -0.013 -12.289 19.850 1.00 61.16 199 GLU A C 1
ATOM 1565 O O . GLU A 1 199 ? 0.040 -13.277 20.582 1.00 61.16 199 GLU A O 1
ATOM 1570 N N . LEU A 1 200 ? -1.013 -12.100 18.984 1.00 57.66 200 LEU A N 1
ATOM 1571 C CA . LEU A 1 200 ? -2.001 -13.137 18.692 1.00 57.66 200 LEU A CA 1
ATOM 1572 C C . LEU A 1 200 ? -1.336 -14.394 18.130 1.00 57.66 200 LEU A C 1
ATOM 1574 O O . LEU A 1 200 ? -1.713 -15.504 18.506 1.00 57.66 200 LEU A O 1
ATOM 1578 N N . LEU A 1 201 ? -0.333 -14.211 17.270 1.00 56.09 201 LEU A N 1
ATOM 1579 C CA . LEU A 1 201 ? 0.421 -15.299 16.664 1.00 56.09 201 LEU A CA 1
ATOM 1580 C C . LEU A 1 201 ? 1.408 -15.942 17.656 1.00 56.09 201 LEU A C 1
ATOM 1582 O O . LEU A 1 201 ? 1.491 -17.164 17.743 1.00 56.09 201 LEU A O 1
ATOM 1586 N N . ALA A 1 202 ? 2.111 -15.132 18.448 1.00 50.38 202 ALA A N 1
ATOM 1587 C CA . ALA A 1 202 ? 3.145 -15.556 19.394 1.00 50.38 202 ALA A CA 1
ATOM 1588 C C . ALA A 1 202 ? 2.602 -16.108 20.733 1.00 50.38 202 ALA A C 1
ATOM 1590 O O . ALA A 1 202 ? 3.385 -16.452 21.626 1.00 50.38 202 ALA A O 1
ATOM 1591 N N . LYS A 1 203 ? 1.274 -16.199 20.909 1.00 59.56 203 LYS A N 1
ATOM 1592 C CA . LYS A 1 203 ? 0.644 -16.697 22.142 1.00 59.56 203 LYS A CA 1
ATOM 1593 C C . LYS A 1 203 ? 1.044 -18.160 22.401 1.00 59.56 203 LYS A C 1
ATOM 1595 O O . LYS A 1 203 ? 0.857 -19.034 21.556 1.00 59.56 203 LYS A O 1
ATOM 1600 N N . LYS A 1 204 ? 1.593 -18.435 23.595 1.00 46.72 204 LYS A N 1
ATOM 1601 C CA . LYS A 1 204 ? 2.059 -19.774 24.020 1.00 46.72 204 LYS A CA 1
ATOM 1602 C C . LYS A 1 204 ? 0.981 -20.849 23.795 1.00 46.72 204 LYS A C 1
ATOM 1604 O O . LYS A 1 204 ? -0.186 -20.627 24.101 1.00 46.72 204 LYS A O 1
ATOM 1609 N N . HIS A 1 205 ? 1.405 -22.032 23.337 1.00 47.91 205 HIS A N 1
ATOM 1610 C CA . HIS A 1 205 ? 0.556 -23.198 23.026 1.00 47.91 205 HIS A CA 1
ATOM 1611 C C . HIS A 1 205 ? -0.396 -23.041 21.824 1.00 47.91 205 HIS A C 1
ATOM 1613 O O . HIS A 1 205 ? -1.400 -23.745 21.742 1.00 47.91 205 HIS A O 1
ATOM 1619 N N . GLN A 1 206 ? -0.075 -22.163 20.871 1.00 52.12 206 GLN A N 1
ATOM 1620 C CA . GLN A 1 206 ? -0.737 -22.076 19.566 1.00 52.12 206 GLN A CA 1
ATOM 1621 C C . GLN A 1 206 ? 0.321 -22.204 18.453 1.00 52.12 206 GLN A C 1
ATOM 1623 O O . GLN A 1 206 ? 1.432 -21.699 18.599 1.00 52.12 206 GLN A O 1
ATOM 1628 N N . GLN A 1 207 ? 0.026 -22.955 17.386 1.00 40.62 207 GLN A N 1
ATOM 1629 C CA . GLN A 1 207 ? 0.987 -23.279 16.321 1.00 40.62 207 GLN A CA 1
ATOM 1630 C C . GLN A 1 207 ? 0.834 -22.317 15.144 1.00 40.62 207 GLN A C 1
ATOM 1632 O O . GLN A 1 207 ? 0.007 -22.553 14.269 1.00 40.62 207 GLN A O 1
ATOM 1637 N N . TRP A 1 208 ? 1.644 -21.263 15.092 1.00 43.97 208 TRP A N 1
ATOM 1638 C CA . TRP A 1 208 ? 1.629 -20.341 13.959 1.00 43.97 208 TRP A CA 1
ATOM 1639 C C . TRP A 1 208 ? 3.051 -19.893 13.595 1.00 43.97 208 TRP A C 1
ATOM 1641 O O . TRP A 1 208 ? 3.892 -19.685 14.469 1.00 43.97 208 TRP A O 1
ATOM 1651 N N . VAL A 1 209 ? 3.335 -19.795 12.293 1.00 33.25 209 VAL A N 1
ATOM 1652 C CA . VAL A 1 209 ? 4.682 -19.579 11.737 1.00 33.25 209 VAL A CA 1
ATOM 1653 C C . VAL A 1 209 ? 4.902 -18.094 11.432 1.00 33.25 209 VAL A C 1
ATOM 1655 O O . VAL A 1 209 ? 4.070 -17.453 10.797 1.00 33.25 209 VAL A O 1
ATOM 1658 N N . LEU A 1 210 ? 6.039 -17.548 11.878 1.00 39.19 210 LEU A N 1
ATOM 1659 C CA . LEU A 1 210 ? 6.437 -16.152 11.668 1.00 39.19 210 LEU A CA 1
ATOM 1660 C C . LEU A 1 210 ? 7.238 -15.978 10.373 1.00 39.19 210 LEU A C 1
ATOM 1662 O O . LEU A 1 210 ? 8.214 -16.688 10.131 1.00 39.19 210 LEU A O 1
ATOM 1666 N N . ASN A 1 211 ? 6.859 -14.982 9.569 1.00 40.38 211 ASN A N 1
ATOM 1667 C CA . ASN A 1 211 ? 7.479 -14.699 8.280 1.00 40.38 211 ASN A CA 1
ATOM 1668 C C . ASN A 1 211 ? 8.616 -13.661 8.404 1.00 40.38 211 ASN A C 1
ATOM 1670 O O . ASN A 1 211 ? 8.399 -12.455 8.299 1.00 40.38 211 ASN A O 1
ATOM 1674 N N . PHE A 1 212 ? 9.848 -14.133 8.613 1.00 39.62 212 PHE A N 1
ATOM 1675 C CA . PHE A 1 212 ? 11.077 -13.316 8.594 1.00 39.62 212 PHE A CA 1
ATOM 1676 C C . PHE A 1 212 ? 11.350 -12.676 7.215 1.00 39.62 212 PHE A C 1
ATOM 1678 O O . PHE A 1 212 ? 12.024 -11.651 7.105 1.00 39.62 212 PHE A O 1
ATOM 1685 N N . VAL A 1 213 ? 10.775 -13.254 6.157 1.00 44.34 213 VAL A N 1
ATOM 1686 C CA . VAL A 1 213 ? 11.061 -12.923 4.757 1.00 44.34 213 VAL A CA 1
ATOM 1687 C C . VAL A 1 213 ? 10.611 -11.499 4.393 1.00 44.34 213 VAL A C 1
ATOM 1689 O O . VAL A 1 213 ? 11.365 -10.767 3.753 1.00 44.34 213 VAL A O 1
ATOM 1692 N N . ASN A 1 214 ? 9.450 -11.042 4.877 1.00 50.69 214 ASN A N 1
ATOM 1693 C CA . ASN A 1 214 ? 8.921 -9.707 4.547 1.00 50.69 214 ASN A CA 1
ATOM 1694 C C . ASN A 1 214 ? 9.770 -8.557 5.123 1.00 50.69 214 ASN A C 1
ATOM 1696 O O . ASN A 1 214 ? 9.903 -7.505 4.490 1.00 50.69 214 ASN A O 1
ATOM 1700 N N . LEU A 1 215 ? 10.383 -8.755 6.297 1.00 51.75 215 LEU A N 1
ATOM 1701 C CA . LEU A 1 215 ? 11.266 -7.757 6.906 1.00 51.75 215 LEU A CA 1
ATOM 1702 C C . LEU A 1 215 ? 12.560 -7.600 6.098 1.00 51.75 215 LEU A C 1
ATOM 1704 O O . LEU A 1 215 ? 12.975 -6.473 5.833 1.00 51.75 215 LEU A O 1
ATOM 1708 N N . ILE A 1 216 ? 13.154 -8.714 5.652 1.00 54.22 216 ILE A N 1
ATOM 1709 C CA . ILE A 1 216 ? 14.327 -8.691 4.769 1.00 54.22 216 ILE A CA 1
ATOM 1710 C C . ILE A 1 216 ? 13.996 -7.983 3.457 1.00 54.22 216 ILE A C 1
ATOM 1712 O O . ILE A 1 216 ? 14.767 -7.128 3.030 1.00 54.22 216 ILE A O 1
ATOM 1716 N N . PHE A 1 217 ? 12.853 -8.284 2.836 1.00 60.50 217 PHE A N 1
ATOM 1717 C CA . PHE A 1 217 ? 12.468 -7.630 1.584 1.00 60.50 217 PHE A CA 1
ATOM 1718 C C . PHE A 1 217 ? 12.247 -6.124 1.743 1.00 60.50 217 PHE A C 1
ATOM 1720 O O . PHE A 1 217 ? 12.665 -5.362 0.877 1.00 60.50 217 PHE A O 1
ATOM 1727 N N . SER A 1 218 ? 11.667 -5.673 2.857 1.00 60.00 218 SER A N 1
ATOM 1728 C CA . SER A 1 218 ? 11.526 -4.236 3.136 1.00 60.00 218 SER A CA 1
ATOM 1729 C C . SER A 1 218 ? 12.877 -3.562 3.393 1.00 60.00 218 SER A C 1
ATOM 1731 O O . SER A 1 218 ? 13.122 -2.457 2.911 1.00 60.00 218 SER A O 1
ATOM 1733 N N . TRP A 1 219 ? 13.782 -4.234 4.112 1.00 61.91 219 TRP A N 1
ATOM 1734 C CA . TRP A 1 219 ? 15.103 -3.695 4.440 1.00 61.91 219 TRP A CA 1
ATOM 1735 C C . TRP A 1 219 ? 16.029 -3.634 3.219 1.00 61.91 219 TRP A C 1
ATOM 1737 O O . TRP A 1 219 ? 16.674 -2.615 2.971 1.00 61.91 219 TRP A O 1
ATOM 1747 N N . LEU A 1 220 ? 16.029 -4.689 2.402 1.00 74.12 220 LEU A N 1
ATOM 1748 C CA . LEU A 1 220 ? 16.757 -4.739 1.136 1.00 74.12 220 LEU A CA 1
ATOM 1749 C C . LEU A 1 220 ? 16.059 -3.947 0.027 1.00 74.12 220 LEU A C 1
ATOM 1751 O O . LEU A 1 220 ? 16.711 -3.596 -0.948 1.00 74.12 220 LEU A O 1
ATOM 1755 N N . GLY A 1 221 ? 14.773 -3.618 0.163 1.00 78.69 221 GLY A N 1
ATOM 1756 C CA . GLY A 1 221 ? 14.005 -2.883 -0.843 1.00 78.69 221 GLY A CA 1
ATOM 1757 C C . GLY A 1 221 ? 14.616 -1.525 -1.191 1.00 78.69 221 GLY A C 1
ATOM 1758 O O . GLY A 1 221 ? 14.754 -1.203 -2.370 1.00 78.69 221 GLY A O 1
ATOM 1759 N N . MET A 1 222 ? 15.075 -0.770 -0.186 1.00 82.12 222 MET A N 1
ATOM 1760 C CA . MET A 1 222 ? 15.787 0.502 -0.396 1.00 82.12 222 MET A CA 1
ATOM 1761 C C . MET A 1 222 ? 17.091 0.304 -1.180 1.00 82.12 222 MET A C 1
ATOM 1763 O O . MET A 1 222 ? 17.376 1.041 -2.125 1.00 82.12 222 MET A O 1
ATOM 1767 N N . ALA A 1 223 ? 17.871 -0.717 -0.811 1.00 85.69 223 ALA A N 1
ATOM 1768 C CA . ALA A 1 223 ? 19.127 -1.041 -1.479 1.00 85.69 223 ALA A CA 1
ATOM 1769 C C . ALA A 1 223 ? 18.885 -1.512 -2.921 1.00 85.69 223 ALA A C 1
ATOM 1771 O O . ALA A 1 223 ? 19.537 -1.029 -3.840 1.00 85.69 223 ALA A O 1
ATOM 1772 N N . ASN A 1 224 ? 17.904 -2.387 -3.137 1.00 86.81 224 ASN A N 1
ATOM 1773 C CA . ASN A 1 224 ? 17.516 -2.892 -4.452 1.00 86.81 224 ASN A CA 1
ATOM 1774 C C . ASN A 1 224 ? 17.030 -1.766 -5.368 1.00 86.81 224 ASN A C 1
ATOM 1776 O O . ASN A 1 224 ? 17.394 -1.735 -6.544 1.00 86.81 224 ASN A O 1
ATOM 1780 N N . PHE A 1 225 ? 16.256 -0.812 -4.842 1.00 89.56 225 PHE A N 1
ATOM 1781 C CA . PHE A 1 225 ? 15.821 0.353 -5.608 1.00 89.56 225 PHE A CA 1
ATOM 1782 C C . PHE A 1 225 ? 17.007 1.235 -6.007 1.00 89.56 225 PHE A C 1
ATOM 1784 O O . PHE A 1 225 ? 17.125 1.608 -7.172 1.00 89.56 225 PHE A O 1
ATOM 1791 N N 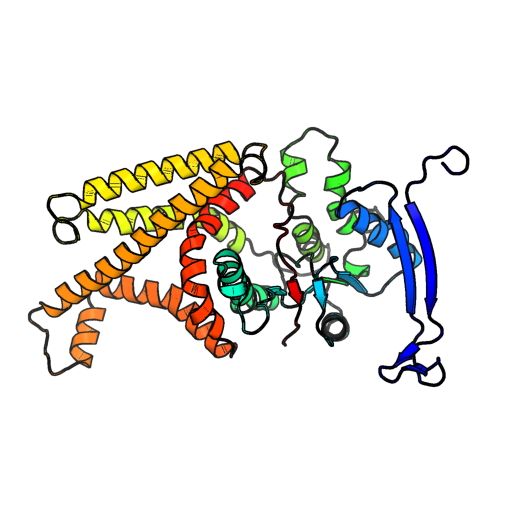. TYR A 1 226 ? 17.924 1.514 -5.074 1.00 91.81 226 TYR A N 1
ATOM 1792 C CA . TYR A 1 226 ? 19.150 2.257 -5.374 1.00 91.81 226 TYR A CA 1
ATOM 1793 C C . TYR A 1 226 ? 20.033 1.533 -6.400 1.00 91.81 226 TYR A C 1
ATOM 1795 O O . TYR A 1 226 ? 20.540 2.171 -7.318 1.00 91.81 226 TYR A O 1
ATOM 1803 N N . LEU A 1 227 ? 20.203 0.213 -6.285 1.00 90.75 227 LEU A N 1
ATOM 1804 C CA . LEU A 1 227 ? 20.971 -0.580 -7.247 1.00 90.75 227 LEU A CA 1
ATOM 1805 C C . LEU A 1 227 ? 20.322 -0.555 -8.630 1.00 90.75 227 LEU A C 1
ATOM 1807 O O . LEU A 1 227 ? 21.016 -0.347 -9.620 1.00 90.75 227 LEU A O 1
ATOM 1811 N N . THR A 1 228 ? 18.998 -0.702 -8.697 1.00 89.38 228 THR A N 1
ATOM 1812 C CA . THR A 1 228 ? 18.242 -0.589 -9.952 1.00 89.38 228 THR A CA 1
ATOM 1813 C C . THR A 1 228 ? 18.460 0.784 -10.574 1.00 89.38 228 THR A C 1
ATOM 1815 O O . THR A 1 228 ? 18.823 0.876 -11.743 1.00 89.38 228 THR A O 1
ATOM 1818 N N . PHE A 1 229 ? 18.340 1.848 -9.777 1.00 92.94 229 PHE A N 1
ATOM 1819 C CA . PHE A 1 229 ? 18.662 3.202 -10.208 1.00 92.94 229 PHE A CA 1
ATOM 1820 C C . PHE A 1 229 ? 20.079 3.321 -10.741 1.00 92.94 229 PHE A C 1
ATOM 1822 O O . PHE A 1 229 ? 20.265 3.765 -11.873 1.00 92.94 229 PHE A O 1
ATOM 1829 N N . TYR A 1 230 ? 21.065 2.883 -9.969 1.00 92.50 230 TYR A N 1
ATOM 1830 C CA . TYR A 1 230 ? 22.465 2.981 -10.334 1.00 92.50 230 TYR A CA 1
ATOM 1831 C C . TYR A 1 230 ? 22.753 2.236 -11.639 1.00 92.50 230 TYR A C 1
ATOM 1833 O O . TYR A 1 230 ? 23.301 2.830 -12.558 1.00 92.50 230 TYR A O 1
ATOM 1841 N N . PHE A 1 231 ? 22.354 0.969 -11.768 1.00 90.19 231 PHE A N 1
ATOM 1842 C CA . PHE A 1 231 ? 22.664 0.166 -12.952 1.00 90.19 231 PHE A CA 1
ATOM 1843 C C . PHE A 1 231 ? 21.889 0.603 -14.193 1.00 90.19 231 PHE A C 1
ATOM 1845 O O . PHE A 1 231 ? 22.494 0.734 -15.256 1.00 90.19 23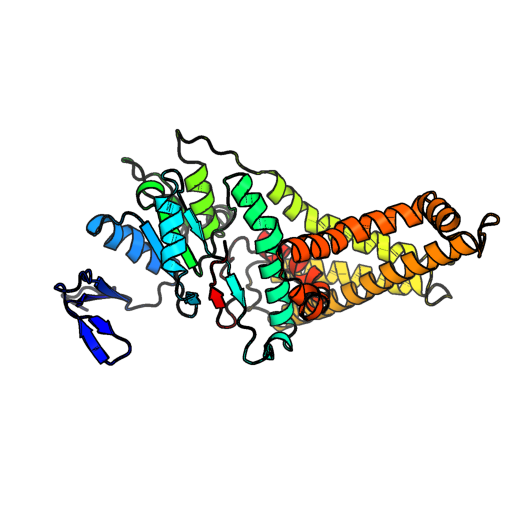1 PHE A O 1
ATOM 1852 N N . VAL A 1 232 ? 20.586 0.879 -14.072 1.00 89.25 232 VAL A N 1
ATOM 1853 C CA . VAL A 1 232 ? 19.774 1.313 -15.217 1.00 89.25 232 VAL A CA 1
ATOM 1854 C C . VAL A 1 232 ? 20.278 2.655 -15.727 1.00 89.25 232 VAL A C 1
ATOM 1856 O O . VAL A 1 232 ? 20.566 2.784 -16.911 1.00 89.25 232 VAL A O 1
ATOM 1859 N N . THR A 1 233 ? 20.473 3.645 -14.855 1.00 90.56 233 THR A N 1
ATOM 1860 C CA . THR A 1 233 ? 20.921 4.973 -15.301 1.00 90.56 233 THR A CA 1
ATOM 1861 C C . THR A 1 233 ? 22.380 4.982 -15.758 1.00 90.56 233 THR A C 1
ATOM 1863 O O . THR A 1 233 ? 22.694 5.663 -16.732 1.00 90.56 233 THR A O 1
ATOM 1866 N N . LYS A 1 234 ? 23.257 4.179 -15.137 1.00 89.88 234 LYS A N 1
ATOM 1867 C CA . LYS A 1 234 ? 24.649 4.016 -15.579 1.00 89.88 234 LYS A CA 1
ATOM 1868 C C . LYS A 1 234 ? 24.757 3.310 -16.928 1.00 89.88 234 LYS A C 1
ATOM 1870 O O . LYS A 1 234 ? 25.668 3.607 -17.688 1.00 89.88 234 LYS A O 1
ATOM 1875 N N . SER A 1 235 ? 23.833 2.412 -17.272 1.00 87.75 235 SER A N 1
ATOM 1876 C CA . SER A 1 235 ? 23.856 1.748 -18.585 1.00 87.75 235 SER A CA 1
ATOM 1877 C C . SER A 1 235 ? 23.743 2.736 -19.759 1.00 87.75 235 SER A C 1
ATOM 1879 O O . SER A 1 235 ? 24.274 2.468 -20.834 1.00 87.75 235 SER A O 1
ATOM 1881 N N . LEU A 1 236 ? 23.151 3.917 -19.532 1.00 88.38 236 LEU A N 1
ATOM 1882 C CA . LEU A 1 236 ? 23.027 4.994 -20.520 1.00 88.38 236 LEU A CA 1
ATOM 1883 C C . LEU A 1 236 ? 24.288 5.868 -20.649 1.00 88.38 236 LEU A C 1
ATOM 1885 O O . LEU A 1 236 ? 24.319 6.748 -21.502 1.00 88.38 236 LEU A O 1
ATOM 1889 N N . THR A 1 237 ? 25.330 5.662 -19.837 1.00 87.94 237 THR A N 1
ATOM 1890 C CA . THR A 1 237 ? 26.599 6.401 -19.994 1.00 87.94 237 THR A CA 1
ATOM 1891 C C . THR A 1 237 ? 27.487 5.803 -21.081 1.00 87.94 237 THR A C 1
ATOM 1893 O O . THR A 1 237 ? 28.488 6.404 -21.459 1.00 87.94 237 THR A O 1
ATOM 1896 N N . LEU A 1 238 ? 27.169 4.593 -21.554 1.00 86.12 238 LEU A N 1
ATOM 1897 C CA . LEU A 1 238 ? 27.907 3.948 -22.632 1.00 86.12 238 LEU A CA 1
ATOM 1898 C C . LEU A 1 238 ? 27.641 4.695 -23.949 1.00 86.12 238 LEU A C 1
ATOM 1900 O O . LEU A 1 238 ? 26.474 4.936 -24.256 1.00 86.12 238 LEU A O 1
ATOM 1904 N N . PRO A 1 239 ? 28.667 4.991 -24.772 1.00 83.31 239 PRO A N 1
ATOM 1905 C CA . PRO A 1 239 ? 28.494 5.754 -26.013 1.00 83.31 239 PRO A CA 1
ATOM 1906 C C . PRO A 1 239 ? 27.438 5.182 -26.970 1.00 83.31 239 PRO A C 1
ATOM 1908 O O . PRO A 1 239 ? 26.759 5.925 -27.668 1.00 83.31 239 PRO A O 1
ATOM 1911 N N . GLU A 1 240 ? 27.271 3.858 -26.988 1.00 81.56 240 GLU A N 1
ATOM 1912 C CA . GLU A 1 240 ? 26.277 3.175 -27.827 1.00 81.56 240 GLU A CA 1
ATOM 1913 C C . GLU A 1 240 ? 24.836 3.312 -27.309 1.00 81.56 240 GLU A C 1
ATOM 1915 O O . GLU A 1 240 ? 23.879 3.207 -28.079 1.00 81.56 240 GLU A O 1
ATOM 1920 N N . MET A 1 241 ? 24.679 3.512 -26.000 1.00 80.44 241 MET A N 1
ATOM 1921 C CA . MET A 1 241 ? 23.391 3.548 -25.307 1.00 80.44 241 MET A CA 1
ATOM 1922 C C . MET A 1 241 ? 22.968 4.965 -24.921 1.00 80.44 241 MET A C 1
ATOM 1924 O O . MET A 1 241 ? 21.814 5.154 -24.545 1.00 80.44 241 MET A O 1
ATOM 1928 N N . ASP A 1 242 ? 23.856 5.954 -25.043 1.00 85.94 242 ASP A N 1
ATOM 1929 C CA . ASP A 1 242 ? 23.576 7.348 -24.706 1.00 85.94 242 ASP A CA 1
ATOM 1930 C C . ASP A 1 242 ? 22.446 7.905 -25.602 1.00 85.94 242 ASP A C 1
ATOM 1932 O O . ASP A 1 242 ? 22.580 7.925 -26.832 1.00 85.94 242 ASP A O 1
ATOM 1936 N N . PRO A 1 243 ? 21.298 8.317 -25.026 1.00 82.88 243 PRO A N 1
ATOM 1937 C CA . PRO A 1 243 ? 20.203 8.913 -25.789 1.00 82.88 243 PRO A CA 1
ATOM 1938 C C . PRO A 1 243 ? 20.497 10.341 -26.265 1.00 82.88 243 PRO A C 1
ATOM 1940 O O . PRO A 1 243 ? 19.878 10.790 -27.226 1.00 82.88 243 PRO A O 1
ATOM 1943 N N . LEU A 1 244 ? 21.390 11.065 -25.585 1.00 82.31 244 LEU A N 1
ATOM 1944 C CA . LEU A 1 244 ? 21.689 12.475 -25.847 1.00 82.31 244 LEU A CA 1
ATOM 1945 C C . LEU A 1 244 ? 22.969 12.653 -26.673 1.00 82.31 244 LEU A C 1
ATOM 1947 O O . LEU A 1 244 ? 23.111 13.661 -27.361 1.00 82.31 244 LEU A O 1
ATOM 1951 N N . GLY A 1 245 ? 23.867 11.667 -26.632 1.00 80.31 245 GLY A N 1
ATOM 1952 C CA . GLY A 1 245 ? 25.159 11.712 -27.312 1.00 80.31 245 GLY A CA 1
ATOM 1953 C C . GLY A 1 245 ? 26.164 12.635 -26.617 1.00 80.31 245 GLY A C 1
ATOM 1954 O O . GLY A 1 245 ? 25.872 13.264 -25.601 1.00 80.31 245 GLY A O 1
ATOM 1955 N N . ASP A 1 246 ? 27.385 12.699 -27.152 1.00 81.31 246 ASP A N 1
ATOM 1956 C CA . ASP A 1 246 ? 28.450 13.613 -26.702 1.00 81.31 246 ASP A CA 1
ATOM 1957 C C . ASP A 1 246 ? 28.794 13.546 -25.195 1.00 81.31 246 ASP A C 1
ATOM 1959 O O . ASP A 1 246 ? 29.248 14.526 -24.595 1.00 81.31 246 ASP A O 1
ATOM 1963 N N . GLY A 1 247 ? 28.582 12.386 -24.562 1.00 82.50 247 GLY A N 1
ATOM 1964 C CA . GLY A 1 247 ? 28.875 12.163 -23.142 1.00 82.50 247 GLY A CA 1
ATOM 1965 C C . GLY A 1 247 ? 27.881 12.835 -22.188 1.00 82.50 247 GLY A C 1
ATOM 1966 O O . GLY A 1 247 ? 28.144 12.945 -20.986 1.00 82.50 247 GLY A O 1
ATOM 1967 N N . TRP A 1 248 ? 26.729 13.292 -22.686 1.00 86.81 248 TRP A N 1
ATOM 1968 C CA . TRP A 1 248 ? 25.666 13.826 -21.838 1.00 86.81 248 TRP A CA 1
ATOM 1969 C C . TRP A 1 248 ? 25.065 1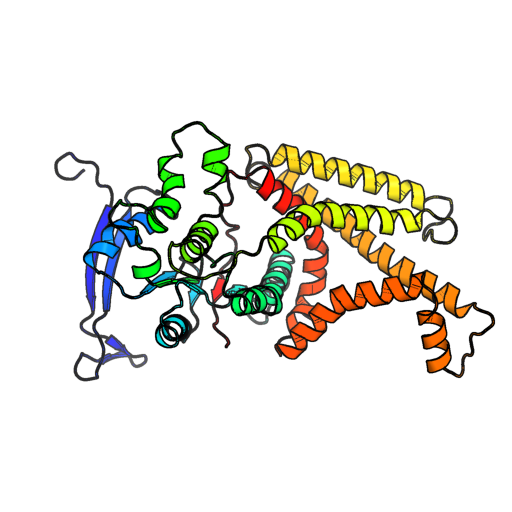2.762 -20.918 1.00 86.81 248 TRP A C 1
ATOM 1971 O O . TRP A 1 248 ? 24.668 13.112 -19.803 1.00 86.81 248 TRP A O 1
ATOM 1981 N N . GLY A 1 249 ? 25.075 11.483 -21.309 1.00 87.38 249 GLY A N 1
ATOM 1982 C CA . GLY A 1 249 ? 24.654 10.378 -20.447 1.00 87.38 249 GLY A CA 1
ATOM 1983 C C . GLY A 1 249 ? 25.408 10.349 -19.112 1.00 87.38 249 GLY A C 1
ATOM 1984 O O . GLY A 1 249 ? 24.789 10.238 -18.054 1.00 87.38 249 GLY A O 1
ATOM 1985 N N . GLU A 1 250 ? 26.730 10.550 -19.129 1.00 89.81 250 GLU A N 1
ATOM 1986 C CA . GLU A 1 250 ? 27.564 10.586 -17.917 1.00 89.81 250 GLU A CA 1
ATOM 1987 C C . GLU A 1 250 ? 27.254 11.795 -17.021 1.00 89.81 250 GLU A C 1
ATOM 1989 O O . GLU A 1 250 ? 27.188 11.671 -15.793 1.00 89.81 250 GLU A O 1
ATOM 1994 N N . ARG A 1 251 ? 27.011 12.966 -17.622 1.00 90.12 251 ARG A N 1
ATOM 1995 C CA . ARG A 1 251 ? 26.666 14.190 -16.881 1.00 90.12 251 ARG A CA 1
ATOM 1996 C C . ARG A 1 251 ? 25.310 14.066 -16.198 1.00 90.12 251 ARG A C 1
ATOM 1998 O O . ARG A 1 251 ? 25.182 14.420 -15.026 1.00 90.12 251 ARG A O 1
ATOM 2005 N N . VAL A 1 252 ? 24.313 13.548 -16.917 1.00 92.38 252 VAL A N 1
ATOM 2006 C CA . VAL A 1 252 ? 22.964 13.321 -16.381 1.00 92.38 252 VAL A CA 1
ATOM 2007 C C . VAL A 1 252 ? 23.006 12.271 -15.277 1.00 92.38 252 VAL A C 1
ATOM 2009 O O . VAL A 1 252 ? 22.465 12.514 -14.199 1.00 92.38 252 VAL A O 1
ATOM 2012 N N . PHE A 1 253 ? 23.705 11.153 -15.498 1.00 93.06 253 PHE A N 1
ATOM 2013 C CA . PHE A 1 253 ? 23.925 10.135 -14.473 1.00 93.06 253 PHE A CA 1
ATOM 2014 C C . PHE A 1 253 ? 24.547 10.736 -13.209 1.00 93.06 253 PHE A C 1
ATOM 2016 O O . PHE A 1 253 ? 23.990 10.584 -12.124 1.00 93.06 253 PHE A O 1
ATOM 2023 N N . SER A 1 254 ? 25.653 11.470 -13.345 1.00 92.50 254 SER A N 1
ATOM 2024 C CA . SER A 1 254 ? 26.345 12.077 -12.203 1.00 92.50 254 SER A CA 1
ATOM 2025 C C . SER A 1 254 ? 25.438 13.048 -11.444 1.00 92.50 254 SER A C 1
ATOM 2027 O O . SER A 1 254 ? 25.347 12.980 -10.219 1.00 92.50 254 SER A O 1
ATOM 2029 N N . GLY A 1 255 ? 24.708 13.911 -12.160 1.00 94.50 255 GLY A N 1
ATOM 2030 C CA . GLY A 1 255 ? 23.771 14.855 -11.552 1.00 94.50 255 GLY A CA 1
ATOM 2031 C C . GLY A 1 255 ? 22.643 14.163 -10.784 1.00 94.50 255 GLY A C 1
ATOM 2032 O O . GLY A 1 255 ? 22.380 14.510 -9.632 1.00 94.50 255 GLY A O 1
ATOM 2033 N N . LEU A 1 256 ? 22.009 13.151 -11.382 1.00 94.44 256 LEU A N 1
ATOM 2034 C CA . LEU A 1 256 ? 20.942 12.386 -10.734 1.00 94.44 256 LEU A CA 1
ATOM 2035 C C . LEU A 1 256 ? 21.457 11.549 -9.563 1.00 94.44 256 LEU A C 1
ATOM 2037 O O . LEU A 1 256 ? 20.754 11.409 -8.567 1.00 94.44 256 LEU A O 1
ATOM 2041 N N . TRP A 1 257 ? 22.670 11.007 -9.655 1.00 95.00 257 TRP A N 1
ATOM 2042 C CA . TRP A 1 257 ? 23.277 10.215 -8.591 1.00 95.00 257 TRP A CA 1
ATOM 2043 C C . TRP A 1 257 ? 23.591 11.067 -7.359 1.00 95.00 257 TRP A C 1
ATOM 2045 O O . TRP A 1 257 ? 23.191 10.709 -6.248 1.00 95.00 257 TRP A O 1
ATOM 2055 N N . TYR A 1 258 ? 24.206 12.239 -7.548 1.00 95.00 258 TYR A N 1
ATOM 2056 C CA . TYR A 1 258 ? 24.415 13.191 -6.455 1.00 95.00 258 TYR A CA 1
ATOM 2057 C C . TYR A 1 258 ? 23.094 13.690 -5.873 1.00 95.00 258 TYR A C 1
ATOM 2059 O O . TYR A 1 258 ? 22.959 13.760 -4.651 1.00 95.00 258 TYR A O 1
ATOM 2067 N N . LEU A 1 259 ? 22.101 13.973 -6.724 1.00 94.81 259 LEU A N 1
ATOM 2068 C CA . LEU A 1 259 ? 20.763 14.346 -6.274 1.00 94.81 259 LEU A CA 1
ATOM 2069 C C . LEU A 1 259 ? 20.126 13.228 -5.439 1.00 94.81 259 LEU A C 1
ATOM 2071 O O . LEU A 1 259 ? 19.611 13.508 -4.363 1.00 94.81 259 LEU A O 1
ATOM 2075 N N . TYR A 1 260 ? 20.198 11.967 -5.875 1.00 94.88 260 TYR A N 1
ATOM 2076 C CA . TYR A 1 260 ? 19.650 10.828 -5.136 1.00 94.88 260 TYR A CA 1
ATOM 2077 C C . TYR A 1 260 ? 20.270 10.717 -3.741 1.00 94.88 260 TYR A C 1
ATOM 2079 O O . TYR A 1 260 ? 19.544 10.597 -2.754 1.00 94.88 260 TYR A O 1
ATOM 2087 N N . ILE A 1 261 ? 21.604 10.766 -3.646 1.00 93.38 261 ILE A N 1
ATOM 2088 C CA . ILE A 1 261 ? 22.318 10.674 -2.364 1.00 93.38 261 ILE A CA 1
ATOM 2089 C C . ILE A 1 261 ? 21.954 11.861 -1.470 1.00 93.38 261 ILE A C 1
ATOM 2091 O O . ILE A 1 261 ? 21.657 11.675 -0.291 1.00 93.38 261 ILE A O 1
ATOM 2095 N N . PHE A 1 262 ? 21.918 13.071 -2.031 1.00 93.50 262 PHE A N 1
ATOM 2096 C CA . PHE A 1 262 ? 21.511 14.269 -1.306 1.00 93.50 262 PHE A CA 1
ATOM 2097 C C . PHE A 1 262 ? 20.085 14.149 -0.754 1.00 93.50 262 PHE A C 1
ATOM 2099 O O . PHE A 1 262 ? 19.858 14.450 0.418 1.00 93.50 262 PHE A O 1
ATOM 2106 N N . LEU A 1 263 ? 19.130 13.679 -1.561 1.00 92.06 263 LEU A N 1
ATOM 2107 C CA . LEU A 1 263 ? 17.744 13.460 -1.143 1.00 92.06 263 LEU A CA 1
ATOM 2108 C C . LEU A 1 263 ? 17.633 12.372 -0.075 1.00 92.06 263 LEU A C 1
ATOM 2110 O O . LEU A 1 263 ? 16.849 12.524 0.861 1.00 92.06 263 LEU A O 1
ATOM 2114 N N . PHE A 1 264 ? 18.427 11.305 -0.178 1.00 89.94 264 PHE A N 1
ATOM 2115 C CA . PHE A 1 264 ? 18.453 10.229 0.808 1.00 89.94 264 PHE A CA 1
ATOM 2116 C C . PHE A 1 264 ? 18.967 10.732 2.163 1.00 89.94 264 PHE A C 1
ATOM 2118 O O . PHE A 1 264 ? 18.302 10.549 3.181 1.00 89.94 264 PHE A O 1
ATOM 2125 N N . ILE A 1 265 ? 20.096 11.449 2.170 1.00 88.81 265 ILE A N 1
ATOM 2126 C CA . ILE A 1 265 ? 20.659 12.067 3.380 1.00 88.81 265 ILE A CA 1
ATOM 2127 C C . ILE A 1 265 ? 19.698 13.117 3.944 1.00 88.81 265 ILE A C 1
ATOM 2129 O O . ILE A 1 265 ? 19.457 13.145 5.147 1.00 88.81 265 ILE A O 1
ATOM 2133 N N . SER A 1 266 ? 19.098 13.948 3.090 1.00 86.56 266 SER A N 1
ATOM 2134 C CA . SER A 1 266 ? 18.111 14.948 3.512 1.00 86.56 266 SER A CA 1
ATOM 2135 C C . SER A 1 266 ? 16.891 14.289 4.150 1.00 86.56 266 SER A C 1
ATOM 2137 O O . SER A 1 266 ? 16.452 14.721 5.211 1.00 86.56 266 SER A O 1
ATOM 2139 N N . SER A 1 267 ? 16.377 13.210 3.554 1.00 84.38 267 SER A N 1
ATOM 2140 C CA . SER A 1 267 ? 15.257 12.438 4.102 1.00 84.38 267 SER A CA 1
ATOM 2141 C C . SER A 1 267 ? 15.620 11.826 5.451 1.00 84.38 267 SER A C 1
ATOM 2143 O O . SER A 1 267 ? 14.822 11.914 6.378 1.00 84.38 267 SER A O 1
ATOM 2145 N N . PHE A 1 268 ? 16.838 11.291 5.587 1.00 83.38 268 PHE A N 1
ATOM 2146 C CA . PHE A 1 268 ? 17.360 10.768 6.848 1.00 83.38 268 PHE A CA 1
ATOM 2147 C C . PHE A 1 268 ? 17.409 11.862 7.926 1.00 83.38 268 PHE A C 1
ATOM 2149 O O . PHE A 1 268 ? 16.810 11.701 8.985 1.00 83.38 268 PHE A O 1
ATOM 2156 N N . ILE A 1 269 ? 18.010 13.020 7.633 1.00 82.69 269 ILE A N 1
ATOM 2157 C CA . ILE A 1 269 ? 18.087 14.162 8.561 1.00 82.69 269 ILE A CA 1
ATOM 2158 C C . ILE A 1 269 ? 16.688 14.659 8.947 1.00 82.69 269 ILE A C 1
ATOM 2160 O O . ILE A 1 269 ? 16.401 14.844 10.127 1.00 82.69 269 ILE A O 1
ATOM 2164 N N . CYS A 1 270 ? 15.789 14.841 7.976 1.00 75.00 270 CYS A N 1
ATOM 2165 C CA . CYS A 1 270 ? 14.414 15.274 8.232 1.00 75.00 270 CYS A CA 1
ATOM 2166 C C . CYS A 1 270 ? 13.581 14.241 8.992 1.00 75.00 270 CYS A C 1
ATOM 2168 O O . CYS A 1 270 ? 12.547 14.600 9.551 1.00 75.00 270 CYS A O 1
ATOM 2170 N N . SER A 1 271 ? 14.003 12.980 8.994 1.00 72.12 271 SER A N 1
ATOM 2171 C CA . SER A 1 271 ? 13.361 11.899 9.733 1.00 72.12 271 SER A CA 1
ATOM 2172 C C . SER A 1 271 ? 13.951 11.655 11.126 1.00 72.12 271 SER A C 1
ATOM 2174 O O . SER A 1 271 ? 13.448 10.810 11.855 1.00 72.12 271 SER A O 1
ATOM 2176 N N . LEU A 1 272 ? 14.995 12.383 11.533 1.00 69.00 272 LEU A N 1
ATOM 2177 C CA . LEU A 1 272 ? 15.484 12.348 12.911 1.00 69.00 272 LEU A CA 1
ATOM 2178 C C . LEU A 1 272 ? 14.655 13.315 13.767 1.00 69.00 272 LEU A C 1
ATOM 2180 O O . LEU A 1 272 ? 14.847 14.529 13.721 1.00 69.00 272 LEU A O 1
ATOM 2184 N N . GLY A 1 273 ? 13.710 12.778 14.540 1.00 53.47 273 GLY A N 1
ATOM 2185 C CA . GLY A 1 273 ? 12.942 13.533 15.538 1.00 53.47 273 GLY A CA 1
ATOM 2186 C C . GLY A 1 273 ? 11.806 14.394 14.976 1.00 53.47 273 GLY A C 1
ATOM 2187 O O . GLY A 1 273 ? 11.139 15.091 15.740 1.00 53.47 273 GLY A O 1
ATOM 2188 N N . ASN A 1 274 ? 11.575 14.369 13.659 1.00 55.06 274 ASN A N 1
ATOM 2189 C CA . ASN A 1 274 ? 10.597 15.208 12.972 1.00 55.06 274 ASN A CA 1
ATOM 2190 C C . ASN A 1 274 ? 9.633 14.376 12.113 1.00 55.06 274 ASN A C 1
ATOM 2192 O O . ASN A 1 274 ? 10.017 13.552 11.282 1.00 55.06 274 ASN A O 1
ATOM 2196 N N . ARG A 1 275 ? 8.336 14.677 12.245 1.00 59.91 275 ARG A N 1
ATOM 2197 C CA . ARG A 1 275 ? 7.287 14.144 11.363 1.00 59.91 275 ARG A CA 1
ATOM 2198 C C . ARG A 1 275 ? 7.447 14.693 9.938 1.00 59.91 275 ARG A C 1
ATOM 2200 O O . ARG A 1 275 ? 7.902 15.828 9.786 1.00 59.91 275 ARG A O 1
ATOM 2207 N N . PRO A 1 276 ? 6.913 14.014 8.902 1.00 55.53 276 PRO A N 1
ATOM 2208 C CA . PRO A 1 276 ? 6.795 14.590 7.552 1.00 55.53 276 PRO A CA 1
ATOM 2209 C C . PRO A 1 276 ? 6.089 15.962 7.535 1.00 55.53 276 PRO A C 1
ATOM 2211 O O . PRO A 1 276 ? 6.332 16.805 6.678 1.00 55.53 276 PRO A O 1
ATOM 2214 N N . GLN A 1 277 ? 5.223 16.206 8.525 1.00 53.06 277 GLN A N 1
ATOM 2215 C CA . GLN A 1 277 ? 4.497 17.464 8.725 1.00 53.06 277 GLN A CA 1
ATOM 2216 C C . GLN A 1 277 ? 5.349 18.589 9.339 1.00 53.06 277 GLN A C 1
ATOM 2218 O O . GLN A 1 277 ? 4.943 19.747 9.247 1.00 53.06 277 GLN A O 1
ATOM 2223 N N . GLY A 1 278 ? 6.489 18.265 9.961 1.00 58.91 278 GLY A N 1
ATOM 2224 C CA . GLY A 1 278 ? 7.400 19.225 10.591 1.00 58.91 278 GLY A CA 1
ATOM 2225 C C . GLY A 1 278 ? 8.189 20.051 9.575 1.00 58.91 278 GLY A C 1
ATOM 2226 O O . GLY A 1 278 ? 8.406 21.237 9.791 1.00 58.91 278 GLY A O 1
ATOM 2227 N N . SER A 1 279 ? 8.525 19.466 8.419 1.00 68.50 279 SER A N 1
ATOM 2228 C CA . SER A 1 279 ? 9.142 20.177 7.291 1.00 68.50 279 SER A CA 1
ATOM 2229 C C . SER A 1 279 ? 8.437 19.829 5.982 1.00 68.50 279 SER A C 1
ATOM 2231 O O . SER A 1 279 ? 8.953 19.116 5.119 1.00 68.50 279 SER A O 1
ATOM 2233 N N . LYS A 1 280 ? 7.212 20.352 5.834 1.00 75.00 280 LYS A N 1
ATOM 2234 C CA . LYS A 1 280 ? 6.357 20.107 4.658 1.00 75.00 280 LYS A CA 1
ATOM 2235 C C . LYS A 1 280 ? 7.065 20.446 3.347 1.00 75.00 280 LYS A C 1
ATOM 2237 O O . LYS A 1 280 ? 6.881 19.743 2.359 1.00 75.00 280 LYS A O 1
ATOM 2242 N N . TRP A 1 281 ? 7.880 21.500 3.343 1.00 79.69 281 TRP A N 1
ATOM 2243 C CA . TRP A 1 281 ? 8.610 21.951 2.161 1.00 79.69 281 TRP A CA 1
ATOM 2244 C C . TRP A 1 281 ? 9.700 20.971 1.734 1.00 79.69 281 TRP A C 1
ATOM 2246 O O . TRP A 1 281 ? 9.702 20.563 0.576 1.00 79.69 281 TRP A O 1
ATOM 2256 N N . MET A 1 282 ? 10.575 20.532 2.647 1.00 77.12 282 MET A N 1
ATOM 2257 C CA . MET A 1 282 ? 11.622 19.561 2.299 1.00 77.12 282 MET A CA 1
ATOM 2258 C C . MET A 1 282 ? 11.036 18.207 1.903 1.00 77.12 282 MET A C 1
ATOM 2260 O O . MET A 1 282 ? 11.513 17.595 0.948 1.00 77.12 282 MET A O 1
ATOM 2264 N N . PHE A 1 283 ? 9.972 17.769 2.583 1.00 80.81 283 PHE A N 1
ATOM 2265 C CA . PHE A 1 283 ? 9.266 16.542 2.225 1.00 80.81 283 PHE A CA 1
ATOM 2266 C C . PHE A 1 283 ? 8.675 16.643 0.813 1.00 80.81 283 PHE A C 1
ATOM 2268 O O . PHE A 1 283 ? 8.948 15.796 -0.031 1.00 80.81 283 PHE A O 1
ATOM 2275 N N . THR A 1 284 ? 7.932 17.715 0.520 1.00 83.62 284 THR A N 1
ATOM 2276 C CA . THR A 1 284 ? 7.298 17.912 -0.795 1.00 83.62 284 THR A CA 1
ATOM 2277 C C . THR A 1 284 ? 8.336 18.043 -1.910 1.00 83.62 284 THR A C 1
ATOM 2279 O O . THR A 1 284 ? 8.185 17.424 -2.961 1.00 83.62 284 THR A O 1
ATOM 2282 N N . LEU A 1 285 ? 9.421 18.789 -1.676 1.00 88.88 285 LEU A N 1
ATOM 2283 C CA . LEU A 1 285 ? 10.525 18.913 -2.628 1.00 88.88 285 LEU A CA 1
ATOM 2284 C C . LEU A 1 285 ? 11.174 17.552 -2.914 1.00 88.88 285 LEU A C 1
ATOM 2286 O O . LEU A 1 285 ? 11.424 17.227 -4.072 1.00 88.88 285 LEU A O 1
ATOM 2290 N N . SER A 1 286 ? 11.396 16.742 -1.875 1.00 88.31 286 SER A N 1
ATOM 2291 C CA . SER A 1 286 ? 11.981 15.407 -2.027 1.00 88.31 286 SER A CA 1
ATOM 2292 C C . SER A 1 286 ? 11.066 14.472 -2.812 1.00 88.31 286 SER A C 1
ATOM 2294 O O . SER A 1 286 ? 11.547 13.771 -3.695 1.00 88.31 286 SER A O 1
ATOM 2296 N N . VAL A 1 287 ? 9.752 14.503 -2.557 1.00 88.06 287 VAL A N 1
ATOM 2297 C CA . VAL A 1 287 ? 8.759 13.729 -3.321 1.00 88.06 287 VAL A CA 1
ATOM 2298 C C . VAL A 1 287 ? 8.811 14.087 -4.808 1.00 88.06 287 VAL A C 1
ATOM 2300 O O . VAL A 1 287 ? 8.876 13.196 -5.653 1.00 88.06 287 VAL A O 1
ATOM 2303 N N . ILE A 1 288 ? 8.833 15.383 -5.138 1.00 91.00 288 ILE A N 1
ATOM 2304 C CA . ILE A 1 288 ? 8.901 15.847 -6.531 1.00 91.00 288 ILE A CA 1
ATOM 2305 C C . ILE A 1 288 ? 10.225 15.423 -7.178 1.00 91.00 288 ILE A C 1
ATOM 2307 O O . ILE A 1 288 ? 10.222 14.885 -8.284 1.00 91.00 288 ILE A O 1
ATOM 2311 N N . ALA A 1 289 ? 11.353 15.624 -6.494 1.00 93.19 289 ALA A N 1
ATOM 2312 C CA . ALA A 1 289 ? 12.673 15.301 -7.027 1.00 93.19 289 ALA A CA 1
ATOM 2313 C C . ALA A 1 289 ? 12.863 13.788 -7.245 1.00 93.19 289 ALA A C 1
ATOM 2315 O O . ALA A 1 289 ? 13.352 13.373 -8.295 1.00 93.19 289 ALA A O 1
ATOM 2316 N N . TYR A 1 290 ? 12.399 12.951 -6.313 1.00 93.44 290 TYR A N 1
ATOM 2317 C CA . TYR A 1 290 ? 12.365 11.501 -6.505 1.00 93.44 290 TYR A CA 1
ATOM 2318 C C . TYR A 1 290 ? 11.427 11.082 -7.642 1.00 93.44 290 TYR A C 1
ATOM 2320 O O . TYR A 1 290 ? 11.762 10.172 -8.399 1.00 93.44 290 TYR A O 1
ATOM 2328 N N . GLY A 1 291 ? 10.291 11.760 -7.811 1.00 92.50 291 GLY A N 1
ATOM 2329 C CA . GLY A 1 291 ? 9.401 11.532 -8.946 1.00 92.50 291 GLY A CA 1
ATOM 2330 C C . GLY A 1 291 ? 10.062 11.837 -10.298 1.00 92.50 291 GLY A C 1
ATOM 2331 O O . GLY A 1 291 ? 9.895 11.076 -11.250 1.00 92.50 291 GLY A O 1
ATOM 2332 N N . ILE A 1 292 ? 10.889 12.888 -10.381 1.00 93.56 292 ILE A N 1
ATOM 2333 C CA . ILE A 1 292 ? 11.700 13.192 -11.576 1.00 93.56 292 ILE A CA 1
ATOM 2334 C C . ILE A 1 292 ? 12.727 12.084 -11.834 1.00 93.56 292 ILE A C 1
ATOM 2336 O O . ILE A 1 292 ? 12.851 11.618 -12.967 1.00 93.56 292 ILE A O 1
ATOM 2340 N N . ILE A 1 293 ? 13.425 11.616 -10.791 1.00 94.19 293 ILE A N 1
ATOM 2341 C CA . ILE A 1 293 ? 14.356 10.481 -10.903 1.00 94.19 293 ILE A CA 1
ATOM 2342 C C . ILE A 1 293 ? 13.626 9.255 -11.463 1.00 94.19 293 ILE A C 1
ATOM 2344 O O . ILE A 1 293 ? 14.133 8.601 -12.369 1.00 94.19 293 ILE A O 1
ATOM 2348 N N . MET A 1 294 ? 12.418 8.965 -10.980 1.00 93.62 294 MET A N 1
ATOM 2349 C CA . MET A 1 294 ? 11.630 7.822 -11.441 1.00 93.62 294 MET A CA 1
ATOM 2350 C C . MET A 1 294 ? 11.156 7.950 -12.885 1.00 93.62 294 MET A C 1
ATOM 2352 O O . MET A 1 294 ? 11.162 6.971 -13.632 1.00 93.62 294 MET A O 1
ATOM 2356 N N . MET A 1 295 ? 10.772 9.157 -13.299 1.00 93.12 295 MET A N 1
ATOM 2357 C CA . MET A 1 295 ? 10.433 9.443 -14.690 1.00 93.12 295 MET A CA 1
ATOM 2358 C C . MET A 1 295 ? 11.634 9.171 -15.601 1.00 93.12 295 MET A C 1
ATOM 2360 O O . MET A 1 295 ? 11.492 8.480 -16.610 1.00 93.12 295 MET A O 1
ATOM 2364 N N . TYR A 1 296 ? 12.828 9.624 -15.201 1.00 92.94 296 TYR A N 1
ATOM 2365 C CA . TYR A 1 296 ? 14.061 9.328 -15.925 1.00 92.94 296 TYR A CA 1
ATOM 2366 C C . TYR A 1 296 ? 14.399 7.835 -15.916 1.00 92.94 296 TYR A C 1
ATOM 2368 O O . TYR A 1 296 ? 14.761 7.299 -16.954 1.00 92.94 296 TYR A O 1
ATOM 2376 N N . MET A 1 297 ? 14.239 7.132 -14.790 1.00 91.31 297 MET A N 1
ATOM 2377 C CA . MET A 1 297 ? 14.462 5.682 -14.728 1.00 91.31 297 MET A CA 1
ATOM 2378 C C . MET A 1 297 ? 13.533 4.904 -15.654 1.00 91.31 297 MET A C 1
ATOM 2380 O O . MET A 1 297 ? 13.964 3.964 -16.314 1.00 91.31 297 MET A O 1
ATOM 2384 N N . THR A 1 298 ? 12.263 5.303 -15.714 1.00 89.31 298 THR A N 1
ATOM 2385 C CA . THR A 1 298 ? 11.269 4.672 -16.588 1.00 89.31 298 THR A CA 1
ATOM 2386 C C . THR A 1 298 ? 11.630 4.906 -18.054 1.00 89.31 298 THR A C 1
ATOM 2388 O O . THR A 1 298 ? 11.613 3.970 -18.852 1.00 89.31 298 THR A O 1
ATOM 2391 N N . PHE A 1 299 ? 12.037 6.133 -18.399 1.00 91.38 299 PHE A N 1
ATOM 2392 C CA . PHE A 1 299 ? 12.574 6.454 -19.720 1.00 91.38 299 PHE A CA 1
ATOM 2393 C C . PHE A 1 299 ? 13.834 5.636 -20.041 1.00 91.38 299 PHE A C 1
ATOM 2395 O O . PHE A 1 299 ? 13.906 5.025 -21.101 1.00 91.38 299 PHE A O 1
ATOM 2402 N N . ALA A 1 300 ? 14.792 5.572 -19.117 1.00 89.69 300 ALA A N 1
ATOM 2403 C CA . ALA A 1 300 ? 16.043 4.841 -19.267 1.00 89.69 300 ALA A CA 1
ATOM 2404 C C . ALA A 1 300 ? 15.809 3.339 -19.487 1.00 89.69 300 ALA A C 1
ATOM 2406 O O . ALA A 1 300 ? 16.405 2.755 -20.388 1.00 89.69 300 ALA A O 1
ATOM 2407 N N . GLY A 1 301 ? 14.896 2.726 -18.729 1.00 87.12 301 GLY A N 1
ATOM 2408 C CA . GLY A 1 301 ? 14.502 1.330 -18.923 1.00 87.12 301 GLY A CA 1
ATOM 2409 C C . GLY A 1 301 ? 13.848 1.084 -20.286 1.00 87.12 301 GLY A C 1
ATOM 2410 O O . GLY A 1 301 ? 14.196 0.123 -20.970 1.00 87.12 301 GLY A O 1
ATOM 2411 N N . GLY A 1 302 ? 12.948 1.974 -20.720 1.00 87.25 302 GLY A N 1
ATOM 2412 C CA . GLY A 1 302 ? 12.328 1.895 -22.047 1.00 87.25 302 GLY A CA 1
ATOM 2413 C C . GLY A 1 302 ? 13.328 2.095 -23.191 1.00 87.25 302 GLY A C 1
ATOM 2414 O O . GLY A 1 302 ? 13.285 1.376 -24.188 1.00 87.25 302 GLY A O 1
ATOM 2415 N N . TRP A 1 303 ? 14.267 3.028 -23.031 1.00 88.38 303 TRP A N 1
ATOM 2416 C CA . TRP A 1 303 ? 15.335 3.285 -23.994 1.00 88.38 303 TRP A CA 1
ATOM 2417 C C . TRP A 1 303 ? 16.299 2.106 -24.111 1.00 88.38 303 TRP A C 1
ATOM 2419 O O . TRP A 1 303 ? 16.632 1.697 -25.222 1.00 88.38 303 TRP A O 1
ATOM 2429 N N . LEU A 1 304 ? 16.691 1.519 -22.976 1.00 85.88 304 LEU A N 1
ATOM 2430 C CA . LEU A 1 304 ? 17.505 0.308 -22.939 1.00 85.88 304 LEU A CA 1
ATOM 2431 C C . LEU A 1 304 ? 16.805 -0.826 -23.695 1.00 85.88 304 LEU A C 1
ATOM 2433 O O . LEU A 1 304 ? 17.390 -1.400 -24.608 1.00 85.88 304 LEU A O 1
ATOM 2437 N N . ALA A 1 305 ? 15.525 -1.078 -23.401 1.00 84.12 305 ALA A N 1
ATOM 2438 C CA . ALA A 1 305 ? 14.741 -2.093 -24.102 1.00 84.12 305 ALA A CA 1
ATOM 2439 C C . ALA A 1 305 ? 14.680 -1.842 -25.622 1.00 84.12 305 ALA A C 1
ATOM 2441 O O . ALA A 1 305 ? 14.865 -2.769 -26.412 1.00 84.12 305 ALA A O 1
ATOM 2442 N N . TYR A 1 306 ? 14.473 -0.588 -26.041 1.00 86.25 306 TYR A N 1
ATOM 2443 C CA . TYR A 1 306 ? 14.451 -0.200 -27.452 1.00 86.25 306 TYR A CA 1
ATOM 2444 C C . TYR A 1 306 ? 15.797 -0.438 -28.150 1.00 86.25 306 TYR A C 1
ATOM 2446 O O . TYR A 1 306 ? 15.840 -1.031 -29.228 1.00 86.25 306 TYR A O 1
ATOM 2454 N N . ARG A 1 307 ? 16.910 -0.017 -27.538 1.00 85.56 307 ARG A N 1
ATOM 2455 C CA . ARG A 1 307 ? 18.257 -0.202 -28.096 1.00 85.56 307 ARG A CA 1
ATOM 2456 C C . ARG A 1 307 ? 18.648 -1.670 -28.180 1.00 85.56 307 ARG A C 1
ATOM 2458 O O . ARG A 1 307 ? 19.210 -2.086 -29.191 1.00 85.56 307 ARG A O 1
ATOM 2465 N N . THR A 1 308 ? 18.327 -2.462 -27.163 1.00 80.50 308 THR A N 1
ATOM 2466 C CA . THR A 1 308 ? 18.576 -3.906 -27.179 1.00 80.50 308 THR A CA 1
ATOM 2467 C C . THR A 1 308 ? 17.779 -4.586 -28.295 1.00 80.50 308 THR A C 1
ATOM 2469 O O . THR A 1 308 ? 18.332 -5.396 -29.036 1.00 80.50 308 THR A O 1
ATOM 2472 N N . LEU A 1 309 ? 16.518 -4.194 -28.502 1.00 83.44 309 LEU A N 1
ATOM 2473 C CA . LEU A 1 309 ? 15.717 -4.680 -29.627 1.00 83.44 309 LEU A CA 1
ATOM 2474 C C . LEU A 1 309 ? 16.315 -4.264 -30.982 1.00 83.44 309 LEU A C 1
ATOM 2476 O O . LEU A 1 309 ? 16.429 -5.095 -31.881 1.00 83.44 309 LEU A O 1
ATOM 2480 N N . GLN A 1 310 ? 16.771 -3.015 -31.116 1.00 85.06 310 GLN A N 1
ATOM 2481 C CA . GLN A 1 310 ? 17.433 -2.527 -32.330 1.00 85.06 310 GLN A CA 1
ATOM 2482 C C . GLN A 1 310 ? 18.708 -3.327 -32.652 1.00 85.06 310 GLN A C 1
ATOM 2484 O O . GLN A 1 310 ? 18.920 -3.697 -33.806 1.00 85.06 310 GLN A O 1
ATOM 2489 N N . LYS A 1 311 ? 19.537 -3.633 -31.644 1.00 82.12 311 LYS A N 1
ATOM 2490 C CA . LYS A 1 311 ? 20.729 -4.482 -31.804 1.00 82.12 311 LYS A CA 1
ATOM 2491 C C . LYS A 1 311 ? 20.362 -5.897 -32.254 1.00 82.12 311 LYS A C 1
ATOM 2493 O O . LYS A 1 311 ? 21.018 -6.448 -33.133 1.00 82.12 311 LYS A O 1
ATOM 2498 N N . GLY A 1 312 ? 19.294 -6.469 -31.701 1.00 79.62 312 GLY A N 1
ATOM 2499 C CA . GLY A 1 312 ? 18.783 -7.774 -32.116 1.00 79.62 312 GLY A CA 1
ATOM 2500 C C . GLY A 1 312 ? 18.301 -7.809 -33.571 1.00 79.62 312 GLY A C 1
ATOM 2501 O O . GLY A 1 312 ? 18.607 -8.753 -34.297 1.00 79.62 312 GLY A O 1
ATOM 2502 N N . MET A 1 313 ? 17.636 -6.746 -34.034 1.00 80.56 313 MET A N 1
ATOM 2503 C CA . MET A 1 313 ? 17.185 -6.610 -35.429 1.00 80.56 313 MET A CA 1
ATOM 2504 C C . MET A 1 313 ? 18.328 -6.478 -36.442 1.00 80.56 313 MET A C 1
ATOM 2506 O O . MET A 1 313 ? 18.153 -6.802 -37.611 1.00 80.56 313 MET A O 1
ATOM 2510 N N . GLN A 1 314 ? 19.490 -5.985 -36.015 1.00 82.38 314 GLN A N 1
ATOM 2511 C CA . GLN A 1 314 ? 20.677 -5.834 -36.865 1.00 82.38 314 GLN A CA 1
ATOM 2512 C C . GLN A 1 314 ? 21.535 -7.106 -36.926 1.00 82.38 314 GLN A C 1
ATOM 2514 O O . GLN A 1 314 ? 22.595 -7.106 -37.554 1.00 82.38 314 GLN A O 1
ATOM 2519 N N . SER A 1 315 ? 21.105 -8.187 -36.271 1.00 79.00 315 SER A N 1
ATOM 2520 C CA . SER A 1 315 ? 21.822 -9.457 -36.310 1.00 79.00 315 SER A CA 1
ATOM 2521 C C . SER A 1 315 ? 21.748 -10.104 -37.708 1.00 79.00 315 SER A C 1
ATOM 2523 O O . SER A 1 315 ? 20.717 -10.008 -38.376 1.00 79.00 315 SER A O 1
ATOM 2525 N N . PRO A 1 316 ? 22.810 -10.798 -38.168 1.00 74.31 316 PRO A N 1
ATOM 2526 C CA . PRO A 1 316 ? 22.858 -11.400 -39.509 1.00 74.31 316 PRO A CA 1
ATOM 2527 C C . PRO A 1 316 ? 21.787 -12.470 -39.773 1.00 74.31 316 PRO A C 1
ATOM 2529 O O . PRO A 1 316 ? 21.528 -12.815 -40.921 1.00 74.31 316 PRO A O 1
ATOM 2532 N N . GLU A 1 317 ? 21.196 -13.020 -38.714 1.00 79.06 317 GLU A N 1
ATOM 2533 C CA . GLU A 1 317 ? 20.209 -14.103 -38.756 1.00 79.06 317 GLU A CA 1
ATOM 2534 C C . GLU A 1 317 ? 18.753 -13.598 -38.737 1.00 79.06 317 GLU A C 1
ATOM 2536 O O . GLU A 1 317 ? 17.826 -14.414 -38.741 1.00 79.06 317 GLU A O 1
ATOM 2541 N N . TRP A 1 318 ? 18.545 -12.274 -38.719 1.00 79.75 318 TRP A N 1
ATOM 2542 C CA . TRP A 1 318 ? 17.222 -11.652 -38.723 1.00 79.75 318 TRP A CA 1
ATOM 2543 C C . TRP A 1 318 ? 16.494 -11.879 -40.054 1.00 79.75 318 TRP A C 1
ATOM 2545 O O . TRP A 1 318 ? 16.949 -11.436 -41.110 1.00 79.75 318 TRP A O 1
ATOM 2555 N N . ASP A 1 319 ? 15.331 -12.530 -40.001 1.00 82.00 319 ASP A N 1
ATOM 2556 C CA . ASP A 1 319 ? 14.492 -12.805 -41.170 1.00 82.00 319 ASP A CA 1
ATOM 2557 C C . ASP A 1 319 ? 13.158 -12.050 -41.058 1.00 82.00 319 ASP A C 1
ATOM 2559 O O . ASP A 1 319 ? 12.321 -12.420 -40.235 1.00 82.00 319 ASP A O 1
ATOM 2563 N N . PRO A 1 320 ? 12.891 -11.016 -41.877 1.00 80.25 320 PRO A N 1
ATOM 2564 C CA . PRO A 1 320 ? 11.652 -10.238 -41.809 1.00 80.25 320 PRO A CA 1
ATOM 2565 C C . PRO A 1 320 ? 10.356 -11.054 -41.935 1.00 80.25 320 PRO A C 1
ATOM 2567 O O . PRO A 1 320 ? 9.303 -10.567 -41.525 1.00 80.25 320 PRO A O 1
ATOM 2570 N N . ASN A 1 321 ? 10.415 -12.267 -42.494 1.00 81.19 321 ASN A N 1
ATOM 2571 C CA . ASN A 1 321 ? 9.239 -13.090 -42.770 1.00 81.19 321 ASN A CA 1
ATOM 2572 C C . ASN A 1 321 ? 8.933 -14.130 -41.678 1.00 81.19 321 ASN A C 1
ATOM 2574 O O . ASN A 1 321 ? 7.839 -14.692 -41.684 1.00 81.19 321 ASN A O 1
ATOM 2578 N N . ASP A 1 322 ? 9.851 -14.374 -40.735 1.00 84.31 322 ASP A N 1
ATOM 2579 C CA . ASP A 1 322 ? 9.675 -15.361 -39.662 1.00 84.31 322 ASP A CA 1
ATOM 2580 C C . ASP A 1 322 ? 9.711 -14.703 -38.274 1.00 84.31 322 ASP A C 1
ATOM 2582 O O . ASP A 1 322 ? 10.756 -14.507 -37.645 1.00 84.31 322 ASP A O 1
ATOM 2586 N N . THR A 1 323 ? 8.524 -14.364 -37.769 1.00 81.88 323 THR A N 1
ATOM 2587 C CA . THR A 1 323 ? 8.351 -13.720 -36.460 1.00 81.88 323 THR A CA 1
ATOM 2588 C C . THR A 1 323 ? 8.724 -14.627 -35.288 1.00 81.88 323 THR A C 1
ATOM 2590 O O . THR A 1 323 ? 9.238 -14.129 -34.284 1.00 81.88 323 THR A O 1
ATOM 2593 N N . LEU A 1 324 ? 8.508 -15.943 -35.395 1.00 82.19 324 LEU A N 1
ATOM 2594 C CA . LEU A 1 324 ? 8.825 -16.896 -34.327 1.00 82.19 324 LEU A CA 1
ATOM 2595 C C . LEU A 1 324 ? 10.335 -17.109 -34.214 1.00 82.19 324 LEU A C 1
ATOM 2597 O O . LEU A 1 324 ? 10.875 -17.089 -33.104 1.00 82.19 324 LEU A O 1
ATOM 2601 N N . LYS A 1 325 ? 11.027 -17.236 -35.350 1.00 82.50 325 LYS A N 1
ATOM 2602 C CA . LYS A 1 325 ? 12.489 -17.326 -35.388 1.00 82.50 325 LYS A CA 1
ATOM 2603 C C . LYS A 1 325 ? 13.138 -16.058 -34.838 1.00 82.50 325 LYS A C 1
ATOM 2605 O O . LYS A 1 325 ? 13.984 -16.161 -33.951 1.00 82.50 325 LYS A O 1
ATOM 2610 N N . ASN A 1 326 ? 12.679 -14.877 -35.255 1.00 84.50 326 ASN A N 1
ATOM 2611 C CA . ASN A 1 326 ? 13.180 -13.599 -34.737 1.00 84.50 326 ASN A CA 1
ATOM 2612 C C . ASN A 1 326 ? 12.965 -13.446 -33.228 1.00 84.50 326 ASN A C 1
ATOM 2614 O O . ASN A 1 326 ? 13.863 -13.003 -32.516 1.00 84.50 326 ASN A O 1
ATOM 2618 N N . PHE A 1 327 ? 11.799 -13.846 -32.715 1.00 83.06 327 PHE A N 1
ATOM 2619 C CA . PHE A 1 327 ? 11.542 -13.808 -31.278 1.00 83.06 327 PHE A CA 1
ATOM 2620 C C . PHE A 1 327 ? 12.456 -14.771 -30.509 1.00 83.06 327 PHE A C 1
ATOM 2622 O O . PHE A 1 327 ? 13.011 -14.398 -29.478 1.00 83.06 327 PHE A O 1
ATOM 2629 N N . SER A 1 328 ? 12.667 -15.988 -31.023 1.00 83.06 328 SER A N 1
ATOM 2630 C CA . SER A 1 328 ? 13.588 -16.954 -30.410 1.00 83.06 328 SER A CA 1
ATOM 2631 C C . SER A 1 328 ? 15.039 -16.458 -30.403 1.00 83.06 328 SER A C 1
ATOM 2633 O O . SER A 1 328 ? 15.743 -16.624 -29.408 1.00 83.06 328 SER A O 1
ATOM 2635 N N . LEU A 1 329 ? 15.460 -15.767 -31.466 1.00 83.38 329 LEU A N 1
ATOM 2636 C CA . LEU A 1 329 ? 16.776 -15.148 -31.570 1.00 83.38 329 LEU A CA 1
ATOM 2637 C C . LEU A 1 329 ? 16.953 -14.022 -30.546 1.00 83.38 329 LEU A C 1
ATOM 2639 O O . LEU A 1 329 ? 17.966 -13.980 -29.849 1.00 83.38 329 LEU A O 1
ATOM 2643 N N . LEU A 1 330 ? 15.947 -13.155 -30.398 1.00 82.62 330 LEU A N 1
ATOM 2644 C CA . LEU A 1 330 ? 15.943 -12.106 -29.379 1.00 82.62 330 LEU A CA 1
ATOM 2645 C C . LEU A 1 330 ? 15.986 -12.699 -27.963 1.00 82.62 330 LEU A C 1
ATOM 2647 O O . LEU A 1 330 ? 16.770 -12.251 -27.133 1.00 82.62 330 LEU A O 1
ATOM 2651 N N . MET A 1 331 ? 15.210 -13.750 -27.689 1.00 83.50 331 MET A N 1
ATOM 2652 C CA . MET A 1 331 ? 15.189 -14.422 -26.382 1.00 83.50 331 MET A CA 1
ATOM 2653 C C . MET A 1 331 ? 16.478 -15.188 -26.048 1.00 83.50 331 MET A C 1
ATOM 2655 O O . MET A 1 331 ? 16.738 -15.456 -24.873 1.00 83.50 331 MET A O 1
ATOM 2659 N N . ASN A 1 332 ? 17.300 -15.522 -27.045 1.00 84.81 332 ASN A N 1
ATOM 2660 C CA . ASN A 1 332 ? 18.623 -16.105 -26.822 1.00 84.81 332 ASN A CA 1
ATOM 2661 C C . ASN A 1 332 ? 19.663 -15.062 -26.385 1.00 84.81 332 ASN A C 1
ATOM 2663 O O . ASN A 1 332 ? 20.651 -15.424 -25.744 1.00 84.81 332 ASN A O 1
ATOM 2667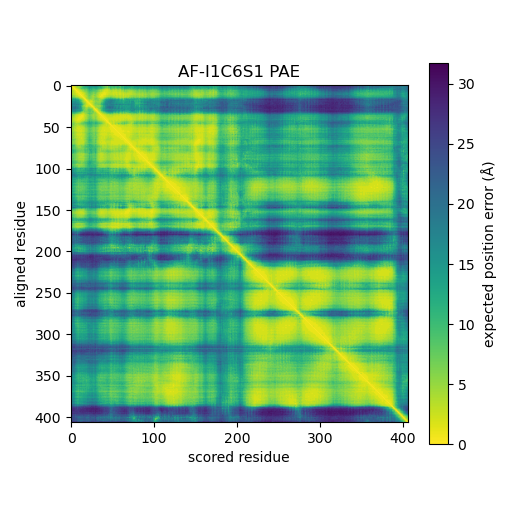 N N . GLN A 1 333 ? 19.449 -13.776 -26.678 1.00 81.31 333 GLN A N 1
ATOM 2668 C CA . GLN A 1 333 ? 20.323 -12.708 -26.197 1.00 81.31 333 GLN A CA 1
ATOM 2669 C C . GLN A 1 333 ? 20.076 -12.466 -24.705 1.00 81.31 333 GLN A C 1
ATOM 2671 O O . GLN A 1 333 ? 18.963 -12.134 -24.297 1.00 81.31 333 GLN A O 1
ATOM 2676 N N . SER A 1 334 ? 21.122 -12.605 -23.882 1.00 81.44 334 SER A N 1
ATOM 2677 C CA . SER A 1 334 ? 21.012 -12.460 -22.424 1.00 81.44 334 SER A CA 1
ATOM 2678 C C . SER A 1 334 ? 20.466 -11.092 -22.017 1.00 81.44 334 SER A C 1
ATOM 2680 O O . SER A 1 334 ? 19.564 -11.021 -21.194 1.00 81.44 334 SER A O 1
ATOM 2682 N N . GLU A 1 335 ? 20.936 -10.016 -22.651 1.00 76.12 335 GLU A N 1
ATOM 2683 C CA . GLU A 1 335 ? 20.498 -8.651 -22.339 1.00 76.12 335 GLU A CA 1
ATOM 2684 C C . GLU A 1 335 ? 18.998 -8.444 -22.597 1.00 76.12 335 GLU A C 1
ATOM 2686 O O . GLU A 1 335 ? 18.290 -7.906 -21.748 1.00 76.12 335 GLU A O 1
ATOM 2691 N N . PHE A 1 336 ? 18.489 -8.904 -23.747 1.00 80.00 336 PHE A N 1
ATOM 2692 C CA . PHE A 1 336 ? 17.072 -8.764 -24.094 1.00 80.00 336 PHE A CA 1
ATOM 2693 C C . PHE A 1 336 ? 16.192 -9.624 -23.193 1.00 80.00 336 PHE A C 1
ATOM 2695 O O . PHE A 1 336 ? 15.198 -9.150 -22.639 1.00 80.00 336 PHE A O 1
ATOM 2702 N N . ARG A 1 337 ? 16.577 -10.891 -23.021 1.00 84.75 337 ARG A N 1
ATOM 2703 C CA . ARG A 1 337 ? 15.850 -11.854 -22.201 1.00 84.75 337 ARG A CA 1
ATOM 2704 C C . ARG A 1 337 ? 15.704 -11.361 -20.767 1.00 84.75 337 ARG A C 1
ATOM 2706 O O . ARG A 1 337 ? 14.607 -11.427 -20.220 1.00 84.75 337 ARG A O 1
ATOM 2713 N N . ASP A 1 338 ? 16.779 -10.863 -20.169 1.00 82.31 338 ASP A N 1
ATOM 2714 C CA . ASP A 1 338 ? 16.773 -10.450 -18.769 1.00 82.31 338 ASP A CA 1
ATOM 2715 C C . ASP A 1 338 ? 15.883 -9.205 -18.565 1.00 82.31 338 ASP A C 1
ATOM 2717 O O . ASP A 1 338 ? 15.124 -9.140 -17.595 1.00 82.31 338 ASP A O 1
ATOM 2721 N N . VAL A 1 339 ? 15.869 -8.267 -19.525 1.00 80.62 339 VAL A N 1
ATOM 2722 C CA . VAL A 1 339 ? 14.941 -7.119 -19.530 1.00 80.62 339 VAL A CA 1
ATOM 2723 C C . VAL A 1 339 ? 13.484 -7.577 -19.660 1.00 80.62 339 VAL A C 1
ATOM 2725 O O . VAL A 1 339 ? 12.634 -7.148 -18.878 1.00 80.62 339 VAL A O 1
ATOM 2728 N N . VAL A 1 340 ? 13.180 -8.472 -20.606 1.00 82.75 340 VAL A N 1
ATOM 2729 C CA . VAL A 1 340 ? 11.814 -8.977 -20.825 1.00 82.75 340 VAL A CA 1
ATOM 2730 C C . VAL A 1 340 ? 11.307 -9.761 -19.617 1.00 82.75 340 VAL A C 1
ATOM 2732 O O . VAL A 1 340 ? 10.193 -9.511 -19.157 1.00 82.75 340 VAL A O 1
ATOM 2735 N N . ILE A 1 341 ? 12.117 -10.670 -19.064 1.00 85.75 341 ILE A N 1
ATOM 2736 C CA . ILE A 1 341 ? 11.756 -11.446 -17.871 1.00 85.75 341 ILE A CA 1
ATOM 2737 C C . ILE A 1 341 ? 11.516 -10.511 -16.683 1.00 85.75 341 ILE A C 1
ATOM 2739 O O . ILE A 1 341 ? 10.524 -10.683 -15.981 1.00 85.75 341 ILE A O 1
ATOM 2743 N N . SER A 1 342 ? 12.360 -9.496 -16.479 1.00 83.75 342 SER A N 1
ATOM 2744 C CA . SER A 1 342 ? 12.197 -8.524 -15.390 1.00 83.75 342 SER A CA 1
ATOM 2745 C C . SER A 1 342 ? 10.903 -7.702 -15.515 1.00 83.75 342 SER A C 1
ATOM 2747 O O . SER A 1 342 ? 10.146 -7.569 -14.546 1.00 83.75 342 SER A O 1
ATOM 2749 N N . LEU A 1 343 ? 10.589 -7.205 -16.718 1.00 82.75 343 LEU A N 1
ATOM 2750 C CA . LEU A 1 343 ? 9.355 -6.454 -16.983 1.00 82.75 343 LEU A CA 1
ATOM 2751 C C . LEU A 1 343 ? 8.103 -7.328 -16.835 1.00 82.75 343 LEU A C 1
ATOM 2753 O O . LEU A 1 343 ? 7.116 -6.886 -16.243 1.00 82.75 343 LEU A O 1
ATOM 2757 N N . LEU A 1 344 ? 8.139 -8.570 -17.326 1.00 85.06 344 LEU A N 1
ATOM 2758 C CA . LEU A 1 344 ? 7.038 -9.525 -17.174 1.00 85.06 344 LEU A CA 1
ATOM 2759 C C . LEU A 1 344 ? 6.850 -9.950 -15.714 1.00 85.06 344 LEU A C 1
ATOM 2761 O O . LEU A 1 344 ? 5.717 -10.014 -15.244 1.00 85.06 344 LEU A O 1
ATOM 2765 N N . ALA A 1 345 ? 7.935 -10.191 -14.980 1.00 85.12 345 ALA A N 1
ATOM 2766 C CA . ALA A 1 345 ? 7.869 -10.535 -13.564 1.00 85.12 345 ALA A CA 1
ATOM 2767 C C . ALA A 1 345 ? 7.285 -9.387 -12.729 1.00 85.12 345 ALA A C 1
ATOM 2769 O O . ALA A 1 345 ? 6.506 -9.634 -11.814 1.00 85.12 345 ALA A O 1
ATOM 2770 N N . THR A 1 346 ? 7.615 -8.138 -13.065 1.00 82.88 346 THR A N 1
ATOM 2771 C CA . THR A 1 346 ? 7.157 -6.968 -12.304 1.00 82.88 346 THR A CA 1
ATOM 2772 C C . THR A 1 346 ? 5.751 -6.534 -12.721 1.00 82.88 346 THR A C 1
ATOM 2774 O O . THR A 1 346 ? 4.818 -6.550 -11.922 1.00 82.88 346 THR A O 1
ATOM 2777 N N . TYR A 1 347 ? 5.568 -6.150 -13.986 1.00 87.44 347 TYR A N 1
ATOM 2778 C CA . TYR A 1 347 ? 4.308 -5.579 -14.471 1.00 87.44 347 TYR A CA 1
ATOM 2779 C C . TYR A 1 347 ? 3.340 -6.641 -14.985 1.00 87.44 347 TYR A C 1
ATOM 2781 O O . TYR A 1 347 ? 2.129 -6.491 -14.825 1.00 87.44 347 TYR A O 1
ATOM 2789 N N . GLY A 1 348 ? 3.853 -7.732 -15.559 1.00 88.75 348 GLY A N 1
ATOM 2790 C CA . GLY A 1 348 ? 3.021 -8.861 -15.976 1.00 88.75 348 GLY A CA 1
ATOM 2791 C C . GLY A 1 348 ? 2.320 -9.514 -14.786 1.00 88.75 348 GLY A C 1
ATOM 2792 O O . GLY A 1 348 ? 1.126 -9.788 -14.876 1.00 88.75 348 GLY A O 1
ATOM 2793 N N . LEU A 1 349 ? 3.000 -9.660 -13.641 1.00 88.44 349 LEU A N 1
ATOM 2794 C CA . LEU A 1 349 ? 2.373 -10.132 -12.403 1.00 88.44 349 LEU A CA 1
ATOM 2795 C C . LEU A 1 349 ? 1.222 -9.217 -11.960 1.00 88.44 349 LEU A C 1
ATOM 2797 O O . LEU A 1 349 ? 0.144 -9.717 -11.639 1.00 88.44 349 LEU A O 1
ATOM 2801 N N . TYR A 1 350 ? 1.407 -7.892 -11.977 1.00 90.31 350 TYR A N 1
ATOM 2802 C CA . TYR A 1 350 ? 0.350 -6.940 -11.606 1.00 90.31 350 TYR A CA 1
ATOM 2803 C C . TYR A 1 350 ? -0.852 -7.022 -12.547 1.00 90.31 350 TYR A C 1
ATOM 2805 O O . TYR A 1 350 ? -1.989 -7.094 -12.086 1.00 90.31 350 TYR A O 1
ATOM 2813 N N . ILE A 1 351 ? -0.622 -7.091 -13.860 1.00 90.81 351 ILE A N 1
ATOM 2814 C CA . ILE A 1 351 ? -1.702 -7.202 -14.847 1.00 90.81 351 ILE A CA 1
ATOM 2815 C C . ILE A 1 351 ? -2.448 -8.531 -14.690 1.00 90.81 351 ILE A C 1
ATOM 2817 O O . ILE A 1 351 ? -3.674 -8.536 -14.593 1.00 90.81 351 ILE A O 1
ATOM 2821 N N . LEU A 1 352 ? -1.731 -9.657 -14.643 1.00 91.50 352 LEU A N 1
ATOM 2822 C CA . LEU A 1 352 ? -2.337 -10.988 -14.563 1.00 91.50 352 LEU A CA 1
ATOM 2823 C C . LEU A 1 352 ? -3.111 -11.184 -13.260 1.00 91.50 352 LEU A C 1
ATOM 2825 O O . LEU A 1 352 ? -4.241 -11.667 -13.289 1.00 91.50 352 LEU A O 1
ATOM 2829 N N . SER A 1 353 ? -2.541 -10.765 -12.129 1.00 89.69 353 SER A N 1
ATOM 2830 C CA . SER A 1 353 ? -3.232 -10.833 -10.837 1.00 89.69 353 SER A CA 1
ATOM 2831 C C . SER A 1 353 ? -4.490 -9.961 -10.817 1.00 89.69 353 SER A C 1
ATOM 2833 O O . SER A 1 353 ? -5.542 -10.418 -10.376 1.00 89.69 353 SER A O 1
ATOM 2835 N N . SER A 1 354 ? -4.434 -8.762 -11.400 1.00 91.25 354 SER A N 1
ATOM 2836 C CA . SER A 1 354 ? -5.598 -7.876 -11.532 1.00 91.25 354 SER A CA 1
ATOM 2837 C C . SER A 1 354 ? -6.699 -8.442 -12.431 1.00 91.25 354 SER A C 1
ATOM 2839 O O . SER A 1 354 ? -7.885 -8.240 -12.160 1.00 91.25 354 SER A O 1
ATOM 2841 N N . LEU A 1 355 ? -6.323 -9.157 -13.496 1.00 90.88 355 LEU A N 1
ATOM 2842 C CA . LEU A 1 355 ? -7.262 -9.837 -14.389 1.00 90.88 355 LEU A CA 1
ATOM 2843 C C . LEU A 1 355 ? -7.922 -11.036 -13.706 1.00 90.88 355 LEU A C 1
ATOM 2845 O O . LEU A 1 355 ? -9.141 -11.177 -13.796 1.00 90.88 355 LEU A O 1
ATOM 2849 N N . PHE A 1 356 ? -7.158 -11.860 -12.982 1.00 89.38 356 PHE A N 1
ATOM 2850 C CA . PHE A 1 356 ? -7.722 -12.963 -12.197 1.00 89.38 356 PHE A CA 1
ATOM 2851 C C . PHE A 1 356 ? -8.634 -12.473 -11.073 1.00 89.38 356 PHE A C 1
ATOM 2853 O O . PHE A 1 356 ? -9.644 -13.109 -10.791 1.00 89.38 356 PHE A O 1
ATOM 2860 N N . TYR A 1 357 ? -8.333 -11.310 -10.495 1.00 86.62 357 TYR A N 1
ATOM 2861 C CA . TYR A 1 357 ? -9.196 -10.648 -9.520 1.00 86.62 357 TYR A CA 1
ATOM 2862 C C . TYR A 1 357 ? -10.424 -9.952 -10.149 1.00 86.62 357 TYR A C 1
ATOM 2864 O O . TYR A 1 357 ? -11.278 -9.422 -9.442 1.00 86.62 357 TYR A O 1
ATOM 2872 N N . MET A 1 358 ? -10.545 -9.951 -11.483 1.00 89.25 358 MET A N 1
ATOM 2873 C CA . MET A 1 358 ? -11.659 -9.363 -12.243 1.00 89.25 358 MET A CA 1
ATOM 2874 C C . MET A 1 358 ? -11.877 -7.847 -12.013 1.00 89.25 358 MET A C 1
ATOM 2876 O O . MET A 1 358 ? -12.981 -7.341 -12.216 1.00 89.25 358 MET A O 1
ATOM 2880 N N . ASP A 1 359 ? -10.838 -7.094 -11.628 1.00 86.81 359 ASP A N 1
ATOM 2881 C CA . ASP A 1 359 ? -10.893 -5.629 -11.432 1.00 86.81 359 ASP A CA 1
ATOM 2882 C C . ASP A 1 359 ? -9.624 -4.929 -11.974 1.00 86.81 359 ASP A C 1
ATOM 2884 O O . ASP A 1 359 ? -8.859 -4.345 -11.206 1.00 86.81 359 ASP A O 1
ATOM 2888 N N . PRO A 1 360 ? -9.357 -4.957 -13.298 1.00 90.44 360 PRO A N 1
ATOM 2889 C CA . PRO A 1 360 ? -8.109 -4.445 -13.876 1.00 90.44 360 PRO A CA 1
ATOM 2890 C C . PRO A 1 360 ? -8.036 -2.915 -13.982 1.00 90.44 360 PRO A C 1
ATOM 2892 O O . PRO A 1 360 ? -7.003 -2.370 -14.366 1.00 90.44 360 PRO A O 1
ATOM 2895 N N . TRP A 1 361 ? -9.110 -2.192 -13.659 1.00 89.00 361 TRP A N 1
ATOM 2896 C CA . TRP A 1 361 ? -9.240 -0.762 -13.962 1.00 89.00 361 TRP A CA 1
ATOM 2897 C C . TRP A 1 361 ? -8.159 0.111 -13.324 1.00 89.00 361 TRP A C 1
ATOM 2899 O O . TRP A 1 361 ? -7.721 1.092 -13.924 1.00 89.00 361 TRP A O 1
ATOM 2909 N N . HIS A 1 362 ? -7.683 -0.270 -12.138 1.00 89.00 362 HIS A N 1
ATOM 2910 C CA . HIS A 1 362 ? -6.634 0.453 -11.423 1.00 89.00 362 HIS A CA 1
ATOM 2911 C C . HIS A 1 362 ? -5.291 0.465 -12.178 1.00 89.00 362 HIS A C 1
ATOM 2913 O O . HIS A 1 362 ? -4.556 1.449 -12.073 1.00 89.00 362 HIS A O 1
ATOM 2919 N N . MET A 1 363 ? -5.015 -0.545 -13.015 1.00 91.62 363 MET A N 1
ATOM 2920 C CA . MET A 1 363 ? -3.847 -0.565 -13.906 1.00 91.62 363 MET A CA 1
ATOM 2921 C C . MET A 1 363 ? -3.893 0.547 -14.961 1.00 91.62 363 MET A C 1
ATOM 2923 O O . MET A 1 363 ? -2.852 1.022 -15.396 1.00 91.62 363 MET A O 1
ATOM 2927 N N . ILE A 1 364 ? -5.085 0.989 -15.367 1.00 89.69 364 ILE A N 1
ATOM 2928 C CA . ILE A 1 364 ? -5.251 2.032 -16.388 1.00 89.69 364 ILE A CA 1
ATOM 2929 C C . ILE A 1 364 ? -5.358 3.408 -15.728 1.00 89.69 364 ILE A C 1
ATOM 2931 O O . ILE A 1 364 ? -4.720 4.362 -16.161 1.00 89.69 364 ILE A O 1
ATOM 2935 N N . THR A 1 365 ? -6.159 3.528 -14.668 1.00 89.19 365 THR A N 1
ATOM 2936 C CA . THR A 1 365 ? -6.488 4.834 -14.078 1.00 89.19 365 THR A CA 1
ATOM 2937 C C . THR A 1 365 ? -5.410 5.381 -13.149 1.00 89.19 365 THR A C 1
ATOM 2939 O O . THR A 1 365 ? -5.374 6.587 -12.911 1.00 89.19 365 THR A O 1
ATOM 2942 N N . SER A 1 366 ? -4.593 4.505 -12.555 1.00 91.19 366 SER A N 1
ATOM 2943 C CA . SER A 1 366 ? -3.795 4.844 -11.369 1.00 91.19 366 SER A CA 1
ATOM 2944 C C . SER A 1 366 ? -2.333 4.390 -11.407 1.00 91.19 366 SER A C 1
ATOM 2946 O O . SER A 1 366 ? -1.539 4.822 -10.569 1.00 91.19 366 SER A O 1
ATOM 2948 N N . PHE A 1 367 ? -1.958 3.541 -12.365 1.00 91.06 367 PHE A N 1
ATOM 2949 C CA . PHE A 1 367 ? -0.623 2.946 -12.438 1.00 91.06 367 PHE A CA 1
ATOM 2950 C C . PHE A 1 367 ? 0.490 3.974 -12.656 1.00 91.06 367 PHE A C 1
ATOM 2952 O O . PHE A 1 367 ? 1.514 3.923 -11.983 1.00 91.06 367 PHE A O 1
ATOM 2959 N N . VAL A 1 368 ? 0.291 4.945 -13.550 1.00 90.56 368 VAL A N 1
ATOM 2960 C CA . VAL A 1 368 ? 1.317 5.957 -13.863 1.00 90.56 368 VAL A CA 1
ATOM 2961 C C . VAL A 1 368 ? 1.595 6.849 -12.651 1.00 90.56 368 VAL A C 1
ATOM 2963 O O . VAL A 1 368 ? 2.746 7.145 -12.334 1.00 90.56 368 VAL A O 1
ATOM 2966 N N . GLN A 1 369 ? 0.542 7.245 -11.937 1.00 90.88 369 GLN A N 1
ATOM 2967 C CA . GLN A 1 369 ? 0.642 8.052 -10.726 1.00 90.88 369 GLN A CA 1
ATOM 2968 C C . GLN A 1 369 ? 1.333 7.269 -9.603 1.00 90.88 369 GLN A C 1
ATOM 2970 O O . GLN A 1 369 ? 2.164 7.829 -8.888 1.00 90.88 369 GLN A O 1
ATOM 2975 N N . TYR A 1 370 ? 1.041 5.969 -9.486 1.00 90.94 370 TYR A N 1
ATOM 2976 C CA . TYR A 1 370 ? 1.745 5.078 -8.568 1.00 90.94 370 TYR A CA 1
ATOM 2977 C C . TYR A 1 370 ? 3.230 4.951 -8.912 1.00 90.94 370 TYR A C 1
ATOM 2979 O O . TYR A 1 370 ? 4.060 5.120 -8.023 1.00 90.94 370 TYR A O 1
ATOM 2987 N N . LEU A 1 371 ? 3.582 4.733 -10.187 1.00 89.62 371 LEU A N 1
ATOM 2988 C CA . LEU A 1 371 ? 4.980 4.669 -10.615 1.00 89.62 371 LEU A CA 1
ATOM 2989 C C . LEU A 1 371 ? 5.731 5.938 -10.221 1.00 89.62 371 LEU A C 1
ATOM 2991 O O . LEU A 1 371 ? 6.803 5.833 -9.643 1.00 89.62 371 LEU A O 1
ATOM 2995 N N . PHE A 1 372 ? 5.157 7.122 -10.445 1.00 90.25 372 PHE A N 1
ATOM 2996 C CA . PHE A 1 372 ? 5.783 8.388 -10.052 1.00 90.25 372 PHE A CA 1
ATOM 2997 C C . PHE A 1 372 ? 6.044 8.487 -8.538 1.00 90.25 372 PHE A C 1
ATOM 2999 O O . PHE A 1 372 ? 7.082 8.999 -8.120 1.00 90.25 372 PHE A O 1
ATOM 3006 N N . LEU A 1 373 ? 5.126 7.979 -7.708 1.00 88.69 373 LEU A N 1
ATOM 3007 C CA . LEU A 1 373 ? 5.254 7.991 -6.247 1.00 88.69 373 LEU A CA 1
ATOM 3008 C C . LEU A 1 373 ? 6.025 6.789 -5.676 1.00 88.69 373 LEU A C 1
ATOM 3010 O O . LEU A 1 373 ? 6.395 6.818 -4.502 1.00 88.69 373 LEU A O 1
ATOM 3014 N N . LEU A 1 374 ? 6.359 5.782 -6.487 1.00 88.31 374 LEU A N 1
ATOM 3015 C CA . LEU A 1 374 ? 7.082 4.577 -6.067 1.00 88.31 374 LEU A CA 1
ATOM 3016 C C . LEU A 1 374 ? 8.361 4.859 -5.250 1.00 88.31 374 LEU A C 1
ATOM 3018 O O . LEU A 1 374 ? 8.503 4.279 -4.172 1.00 88.31 374 LEU A O 1
ATOM 3022 N N . PRO A 1 375 ? 9.270 5.771 -5.652 1.00 89.75 375 PRO A N 1
ATOM 3023 C CA . PRO A 1 375 ? 10.470 6.037 -4.861 1.00 89.75 375 PRO A CA 1
ATOM 3024 C C . PRO A 1 375 ? 10.166 6.760 -3.547 1.00 89.75 375 PRO A C 1
ATOM 3026 O O . PRO A 1 375 ? 10.954 6.668 -2.611 1.00 89.75 375 PRO A O 1
ATOM 3029 N N . THR A 1 376 ? 9.033 7.463 -3.446 1.00 87.12 376 THR A N 1
ATOM 3030 C CA . THR A 1 376 ? 8.590 8.047 -2.173 1.00 87.12 376 THR A CA 1
ATOM 3031 C C . THR A 1 376 ? 8.220 6.937 -1.196 1.00 87.12 376 THR A C 1
ATOM 3033 O O . THR A 1 376 ? 8.664 6.974 -0.051 1.00 87.12 376 THR A O 1
ATOM 3036 N N . TYR A 1 377 ? 7.471 5.925 -1.645 1.00 82.12 377 TYR A N 1
ATOM 3037 C CA . TYR A 1 377 ? 7.124 4.765 -0.822 1.00 82.12 377 TYR A CA 1
ATOM 3038 C C . TYR A 1 377 ? 8.367 3.969 -0.409 1.00 82.12 377 TYR A C 1
ATOM 3040 O O . TYR A 1 377 ? 8.548 3.666 0.769 1.00 82.12 377 TYR A O 1
ATOM 3048 N N . VAL A 1 378 ? 9.255 3.683 -1.365 1.00 83.38 378 VAL A N 1
ATOM 3049 C CA . VAL A 1 378 ? 10.412 2.810 -1.130 1.00 83.38 378 VAL A CA 1
ATOM 3050 C C . VAL A 1 378 ? 11.546 3.506 -0.383 1.00 83.38 378 VAL A C 1
ATOM 3052 O O . VAL A 1 378 ? 12.171 2.860 0.449 1.00 83.38 378 VAL A O 1
ATOM 3055 N N . ASN A 1 379 ? 11.824 4.787 -0.642 1.00 86.50 379 ASN A N 1
ATOM 3056 C CA . ASN A 1 379 ? 12.932 5.501 -0.001 1.00 86.50 379 ASN A CA 1
ATOM 3057 C C . ASN A 1 379 ? 12.451 6.393 1.137 1.00 86.50 379 ASN A C 1
ATOM 3059 O O . ASN A 1 379 ? 12.830 6.164 2.279 1.00 86.50 379 ASN A O 1
ATOM 3063 N N . ILE A 1 380 ? 11.611 7.396 0.858 1.00 83.31 380 ILE A N 1
ATOM 3064 C CA . ILE A 1 380 ? 11.238 8.387 1.878 1.00 83.31 380 ILE A CA 1
ATOM 3065 C C . ILE A 1 380 ? 10.473 7.713 3.018 1.00 83.31 380 ILE A C 1
ATOM 3067 O O . ILE A 1 380 ? 10.903 7.799 4.162 1.00 83.31 380 ILE A O 1
ATOM 3071 N N . LEU A 1 381 ? 9.356 7.035 2.739 1.00 77.94 381 LEU A N 1
ATOM 3072 C CA . LEU A 1 381 ? 8.518 6.476 3.803 1.00 77.94 381 LEU A CA 1
ATOM 3073 C C . LEU A 1 381 ? 9.230 5.369 4.580 1.00 77.94 381 LEU A C 1
ATOM 3075 O O . LEU A 1 381 ? 9.068 5.312 5.794 1.00 77.94 381 LEU A O 1
ATOM 3079 N N . ASN A 1 382 ? 10.059 4.552 3.926 1.00 76.44 382 ASN A N 1
ATOM 3080 C CA . ASN A 1 382 ? 10.875 3.559 4.623 1.00 76.44 382 ASN A CA 1
ATOM 3081 C C . ASN A 1 382 ? 11.966 4.207 5.482 1.00 76.44 382 ASN A C 1
ATOM 3083 O O . ASN A 1 382 ? 12.100 3.834 6.641 1.00 76.44 382 ASN A O 1
ATOM 3087 N N . VAL A 1 383 ? 12.699 5.214 4.989 1.00 77.62 383 VAL A N 1
ATOM 3088 C CA . VAL A 1 383 ? 13.668 5.968 5.808 1.00 77.62 383 VAL A CA 1
ATOM 3089 C C . VAL A 1 383 ? 12.963 6.611 6.998 1.00 77.62 383 VAL A C 1
ATOM 3091 O O . VAL A 1 383 ? 13.421 6.471 8.128 1.00 77.62 383 VAL A O 1
ATOM 3094 N N . TYR A 1 384 ? 11.799 7.224 6.780 1.00 72.12 384 TYR A N 1
ATOM 3095 C CA . TYR A 1 384 ? 10.965 7.733 7.861 1.00 72.12 384 TYR A CA 1
ATOM 3096 C C . TYR A 1 384 ? 10.516 6.619 8.808 1.00 72.12 384 TYR A C 1
ATOM 3098 O O . TYR A 1 384 ? 10.539 6.844 10.005 1.00 72.12 384 TYR A O 1
ATOM 3106 N N . ALA A 1 385 ? 10.170 5.424 8.337 1.00 65.88 385 ALA A N 1
ATOM 3107 C CA . ALA A 1 385 ? 9.824 4.303 9.208 1.00 65.88 385 ALA A CA 1
ATOM 3108 C C . ALA A 1 385 ? 11.029 3.789 10.021 1.00 65.88 385 ALA A C 1
ATOM 3110 O O . ALA A 1 385 ? 10.852 3.398 11.170 1.00 65.88 385 ALA A O 1
ATOM 3111 N N . PHE A 1 386 ? 12.244 3.821 9.460 1.00 66.25 386 PHE A N 1
ATOM 3112 C CA . PHE A 1 386 ? 13.484 3.367 10.109 1.00 66.25 386 PHE A CA 1
ATOM 3113 C C . PHE A 1 386 ? 14.144 4.412 11.017 1.00 66.25 386 PHE A C 1
ATOM 3115 O O . PHE A 1 386 ? 14.880 4.044 11.927 1.00 66.25 386 PHE A O 1
ATOM 3122 N N . CYS A 1 387 ? 13.912 5.703 10.783 1.00 61.31 387 CYS A N 1
ATOM 3123 C CA . CYS A 1 387 ? 14.489 6.793 11.580 1.00 61.31 387 CYS A CA 1
ATOM 3124 C C . CYS A 1 387 ? 13.456 7.380 12.539 1.00 61.31 387 CYS A C 1
ATOM 3126 O O . CYS A 1 387 ? 13.740 7.588 13.717 1.00 61.31 387 CYS A O 1
ATOM 3128 N N . ASN A 1 388 ? 12.218 7.535 12.057 1.00 50.78 388 ASN A N 1
ATOM 3129 C CA . ASN A 1 388 ? 11.034 7.677 12.891 1.00 50.78 388 ASN A CA 1
ATOM 3130 C C . ASN A 1 388 ? 10.422 6.319 13.208 1.00 50.78 388 ASN A C 1
ATOM 3132 O O . ASN A 1 388 ? 9.194 6.172 13.203 1.00 50.78 388 ASN A O 1
ATOM 3136 N N . ILE A 1 389 ? 11.248 5.398 13.706 1.00 45.53 389 ILE A N 1
ATOM 3137 C CA . ILE A 1 389 ? 10.745 4.386 14.634 1.00 45.53 389 ILE A CA 1
ATOM 3138 C C . ILE A 1 389 ? 10.269 5.099 15.919 1.00 45.53 389 ILE A C 1
ATOM 3140 O O . ILE A 1 389 ? 10.445 4.582 16.984 1.00 45.53 389 ILE A O 1
ATOM 3144 N N . HIS A 1 390 ? 9.691 6.297 15.893 1.00 40.78 390 HIS A N 1
ATOM 3145 C CA . HIS A 1 390 ? 9.086 6.982 17.032 1.00 40.78 390 HIS A CA 1
ATOM 3146 C C . HIS A 1 390 ? 7.799 7.733 16.642 1.00 40.78 390 HIS A C 1
ATOM 3148 O O . HIS A 1 390 ? 7.119 8.239 17.533 1.00 40.78 390 HIS A O 1
ATOM 3154 N N . ASP A 1 391 ? 7.359 7.724 15.365 1.00 35.47 391 ASP A N 1
ATOM 3155 C CA . ASP A 1 391 ? 6.036 8.267 15.017 1.00 35.47 391 ASP A CA 1
ATOM 3156 C C . ASP A 1 391 ? 5.353 7.671 13.759 1.00 35.47 391 ASP A C 1
ATOM 3158 O O . ASP A 1 391 ? 5.009 8.382 12.811 1.00 35.47 391 ASP A O 1
ATOM 3162 N N . VAL A 1 392 ? 5.047 6.367 13.751 1.00 33.47 392 VAL A N 1
ATOM 3163 C CA . VAL A 1 392 ? 4.092 5.785 12.781 1.00 33.47 392 VAL A CA 1
ATOM 3164 C C . VAL A 1 392 ? 2.657 6.103 13.223 1.00 33.47 392 VAL A C 1
ATOM 3166 O O . VAL A 1 392 ? 1.892 5.253 13.667 1.00 33.47 392 VAL A O 1
ATOM 3169 N N . ARG A 1 393 ? 2.268 7.376 13.116 1.00 35.41 393 ARG A N 1
ATOM 3170 C CA . ARG A 1 393 ? 0.872 7.815 13.233 1.00 35.41 393 ARG A CA 1
ATOM 3171 C C . ARG A 1 393 ? 0.368 8.219 11.857 1.00 35.41 393 ARG A C 1
ATOM 3173 O O . ARG A 1 393 ? 0.575 9.344 11.420 1.00 35.41 393 ARG A O 1
ATOM 3180 N N . GLN A 1 394 ? -0.269 7.247 11.209 1.00 34.84 394 GLN A N 1
ATOM 3181 C CA . GLN A 1 394 ? -1.313 7.354 10.186 1.00 34.84 394 GLN A CA 1
ATOM 3182 C C . GLN A 1 394 ? -1.317 8.626 9.312 1.00 34.84 394 GLN A C 1
ATOM 3184 O O . GLN A 1 394 ? -1.669 9.724 9.748 1.00 34.84 394 GLN A O 1
ATOM 3189 N N . VAL A 1 395 ? -1.080 8.424 8.013 1.00 27.17 395 VAL A N 1
ATOM 3190 C CA . VAL A 1 395 ? -1.526 9.329 6.948 1.00 27.17 395 VAL A CA 1
ATOM 3191 C C . VAL A 1 395 ? -3.050 9.463 7.050 1.00 27.17 395 VAL A C 1
ATOM 3193 O O . VAL A 1 395 ? -3.790 8.565 6.662 1.00 27.17 395 VAL A O 1
ATOM 3196 N N . LYS A 1 396 ? -3.533 10.577 7.610 1.00 29.16 396 LYS A N 1
ATOM 3197 C CA . LYS A 1 396 ? -4.937 10.989 7.506 1.00 29.16 396 LYS A CA 1
ATOM 3198 C C . LYS A 1 396 ? -5.094 11.902 6.300 1.00 29.16 396 LYS A C 1
ATOM 3200 O O . LYS A 1 396 ? -4.534 12.996 6.272 1.00 29.16 396 LYS A O 1
ATOM 3205 N N . GLY A 1 397 ? -5.898 11.464 5.340 1.00 26.27 397 GLY A N 1
ATOM 3206 C CA . GLY A 1 397 ? -6.334 12.280 4.217 1.00 26.27 397 GLY A CA 1
ATOM 3207 C C . GLY A 1 397 ? -7.355 11.544 3.358 1.00 26.27 397 GLY A C 1
ATOM 3208 O O . GLY A 1 397 ? -6.985 10.625 2.643 1.00 26.27 397 GLY A O 1
ATOM 3209 N N . LYS A 1 398 ? -8.601 12.033 3.412 1.00 27.92 398 LYS A N 1
ATOM 3210 C CA . LYS A 1 398 ? -9.818 11.619 2.686 1.00 27.92 398 LYS A CA 1
ATOM 3211 C C . LYS A 1 398 ? -10.516 10.338 3.163 1.00 27.92 398 LYS A C 1
ATOM 3213 O O . LYS A 1 398 ? -9.910 9.411 3.678 1.00 27.92 398 LYS A O 1
ATOM 3218 N N . VAL A 1 399 ? -11.842 10.391 3.038 1.00 32.19 399 VAL A N 1
ATOM 3219 C CA . VAL A 1 399 ? -12.825 9.388 3.459 1.00 32.19 399 VAL A CA 1
ATOM 3220 C C . VAL A 1 399 ? -12.514 8.055 2.768 1.00 32.19 399 VAL A C 1
ATOM 3222 O O . VAL A 1 399 ? -12.260 8.021 1.563 1.00 32.19 399 VAL A O 1
ATOM 3225 N N . ILE A 1 400 ? -12.484 6.976 3.547 1.00 34.91 400 ILE A N 1
ATOM 3226 C CA . ILE A 1 400 ? -12.114 5.629 3.103 1.00 34.91 400 ILE A CA 1
ATOM 3227 C C . ILE A 1 400 ? -13.380 4.768 3.137 1.00 34.91 400 ILE A C 1
ATOM 3229 O O . ILE A 1 400 ? -14.079 4.724 4.152 1.00 34.91 400 ILE A O 1
ATOM 3233 N N . ASP A 1 401 ? -13.686 4.098 2.029 1.00 32.59 401 ASP A N 1
ATOM 3234 C CA . ASP A 1 401 ? -14.820 3.177 1.932 1.00 32.59 401 ASP A CA 1
ATOM 3235 C C . ASP A 1 401 ? -14.299 1.747 2.148 1.00 32.59 401 ASP A C 1
ATOM 3237 O O . ASP A 1 401 ? -13.261 1.362 1.611 1.00 32.59 401 ASP A O 1
ATOM 3241 N N . CYS A 1 402 ? -14.961 0.955 2.983 1.00 31.03 402 CYS A N 1
ATOM 3242 C CA . CYS A 1 402 ? -14.555 -0.420 3.275 1.00 31.03 402 CYS A CA 1
ATOM 3243 C C . CYS A 1 402 ? -15.597 -1.374 2.706 1.00 31.03 402 CYS A C 1
ATOM 3245 O O . CYS A 1 402 ? -16.692 -1.514 3.258 1.00 31.03 402 CYS A O 1
ATOM 3247 N N . THR A 1 403 ? -15.250 -2.066 1.621 1.00 28.61 403 THR A N 1
ATOM 3248 C CA . THR A 1 403 ? -16.124 -3.071 1.006 1.00 28.61 403 THR A CA 1
ATOM 3249 C C . THR A 1 403 ? -15.501 -4.440 1.226 1.00 28.61 403 THR A C 1
ATOM 3251 O O . THR A 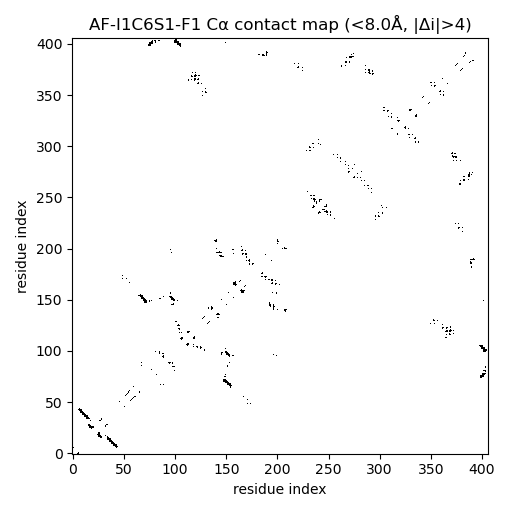1 403 ? -14.336 -4.630 0.919 1.00 28.61 403 THR A O 1
ATOM 3254 N N . LEU A 1 404 ? -16.253 -5.401 1.761 1.00 27.23 404 LEU A N 1
ATOM 3255 C CA . LEU A 1 404 ? -15.815 -6.797 1.812 1.00 27.23 404 LEU A CA 1
ATOM 3256 C C . LEU A 1 404 ? -16.290 -7.492 0.535 1.00 27.23 404 LEU A C 1
ATOM 3258 O O . LEU A 1 404 ? -17.487 -7.733 0.382 1.00 27.23 404 LEU A O 1
ATOM 3262 N N . LYS A 1 405 ? -15.360 -7.789 -0.376 1.00 29.94 405 LYS A N 1
ATOM 3263 C CA . LYS A 1 405 ? -15.546 -8.783 -1.437 1.00 29.94 405 LYS A CA 1
ATOM 3264 C C . LYS A 1 405 ? -14.821 -10.062 -1.018 1.00 29.94 405 LYS A C 1
ATOM 3266 O O . LYS A 1 405 ? -13.665 -9.992 -0.608 1.00 29.94 405 LYS A O 1
ATOM 3271 N N . ILE A 1 406 ? -15.539 -11.185 -1.042 1.00 31.86 406 ILE A N 1
ATOM 3272 C CA . ILE A 1 406 ? -14.972 -12.534 -0.895 1.00 31.86 406 ILE A CA 1
ATOM 3273 C C . ILE A 1 406 ? -14.605 -13.025 -2.286 1.00 31.86 406 ILE A C 1
ATOM 3275 O O . ILE A 1 406 ? -15.466 -12.840 -3.181 1.00 31.86 406 ILE A O 1
#

Foldseek 3Di:
DPPPDDDFKDKDKDKDQWDADPVRDIDGCVVVDDIDIDIDIGGPDCPDDLVVVCCVQVPVCVVVVDQKDKAADDLEAEDPCRVVVQVVVCVVDVLDFKDWFQWAAPLPDVSVVLVPLVNLLVRLVSVLCVLPVQVVCVVLVADQFHDNNIMMGRSVLQAADPVRDFQSCLLCVLVVCPVPPDPVVVLVNASSRRSSRVRSQVPPPDDHDDDPPVVVCLVCLLVVVVVLLLVLLVVCQPQLLPPVHPSVSVVVSVVLNVVVVVLLVLLLVCLAVHDCVRCVPSLVVSLQSLLVSLVVSVVSLVSQLVSLLVVLCPDPPHDPVDPPSSVVSSCVDPSNVVSVCVCCVPVVCLQVSCVVVVHNVSVPSRVSSSSSRVCCVSRNVSSSSVNCSNHPDDDDDHRMYGYHDD

Mean predicted aligned error: 11.58 Å

Organism: Rhizopus delemar (strain RA 99-880 / ATCC MYA-4621 / FGSC 9543 / NRRL 43880) (NCBI:txid246409)

InterPro domains:
  IPR004835 Chitin synthase [PTHR22914] (3-213)

Nearest PDB structures (foldseek):
  7stl-assembly1_B  TM=8.109E-01  e=3.248E-25  Candida albicans
  7stn-assembly1_A  TM=8.100E-01  e=3.248E-25  Candida albicans
  7stm-assembly1_B  TM=8.083E-01  e=3.951E-25  Candida albicans
  8k3t-assembly1_B  TM=7.828E-01  e=2.797E-22  Saccharomyces cerevisiae
  8k3p-assembly1_B  TM=7.791E-01  e=2.189E-22  Saccharomyces cerevisiae S288C